Protein AF-0000000084717660 (afdb_homodimer)

Radius of gyration: 33.47 Å; Cα contacts (8 Å, |Δi|>4): 1324; chains: 2; bounding box: 129×133×99 Å

Solvent-accessible surface area (backbone atoms only — not comparable to full-atom values): 26810 Å² total; per-residue (Å²): 136,81,80,73,75,80,74,80,79,77,74,77,76,73,78,73,80,78,71,82,70,76,72,74,74,70,73,76,66,74,72,66,77,72,74,74,77,71,82,45,78,70,68,70,64,18,21,30,61,51,14,40,17,29,93,57,91,54,71,35,52,55,81,71,53,78,60,95,50,47,91,40,43,71,64,47,55,53,23,32,27,36,37,64,47,37,22,10,23,25,31,23,48,36,89,83,46,66,31,29,38,26,26,12,48,71,56,52,70,68,35,79,43,46,32,32,28,47,50,41,64,84,50,96,53,74,62,43,79,39,48,26,38,25,75,41,60,33,75,83,63,51,28,24,34,30,42,57,77,62,83,70,99,51,63,51,36,48,33,12,78,52,75,39,68,42,33,35,35,55,29,14,50,65,43,40,56,30,23,32,20,52,30,34,52,71,50,73,54,94,56,28,37,32,30,31,55,38,47,47,38,44,13,22,36,4,10,39,32,21,20,73,85,47,30,26,30,22,29,29,64,42,18,42,9,32,94,81,22,45,58,40,32,34,18,38,22,36,60,48,45,35,73,70,34,88,75,44,47,78,84,36,46,43,97,92,134,86,74,80,79,82,77,82,82,80,77,80,78,76,77,75,76,75,74,75,74,73,75,74,72,70,74,76,68,72,70,68,79,71,76,74,78,71,82,47,76,71,66,70,62,15,23,27,64,50,13,37,18,30,93,58,90,56,71,34,51,54,79,71,53,76,59,96,50,47,90,40,42,71,63,46,54,54,22,32,27,36,37,63,47,38,22,10,23,27,32,23,48,34,90,82,46,65,32,30,40,26,27,12,52,71,56,51,71,68,34,78,44,48,33,33,27,49,51,40,64,83,51,97,53,74,63,43,79,40,49,26,36,25,76,39,61,33,74,82,62,49,27,26,35,31,41,57,78,63,84,70,102,51,62,52,37,48,32,13,78,52,74,38,69,42,33,35,37,56,30,16,50,67,43,39,58,28,24,33,21,54,29,34,52,69,50,72,54,94,54,28,35,31,29,30,54,38,48,48,36,43,14,21,36,4,12,37,32,21,21,72,85,48,30,27,30,23,29,30,63,37,18,44,11,33,94,80,22,45,57,38,32,34,18,38,21,36,59,49,44,36,75,70,35,90,73,44,46,78,83,37,46,43,97,94

Foldseek 3Di:
DDPPPPDDPPPPPPPPPDDPPPPPPPCPVPPPPPQPPCPDPNPDFPQPAFQPQDDDDDWAFLVPDDDLQVVPSVQFLQQWKQKQLFAIWGFADFPLGTWIKFFQVVDDAFDKIWIWGQQTDPGPDDIDIWIWHWHDHDNVLGMTITGTPDDDPGDGAAAAQDADQKKKWWWQASSHHIIMWMFGWDDDDPQKTKTGRTTHHGRHGTTFIQHSNGHGQFTWHHWDQDNNSDTITMGGGPVRVQVVDPRHHPVRYDHD/DDDDPDDDDPPPPPPPPPPPPPPPPPPPPPPPPPQPPCPDPNPPFPQDAFQPLADDPPWAFLVPDDDLQVVPSVQFLQQWKQKQLFAIWGFADFPLGIWIKFFQVVDDAFDKIWIWGQQTPPGPDDIDIWIWHWHDHDNVQGMTITGTPDDDPGDGAAAAQDADQKKKWWWQASSHHIIMWMFGWDDDDPQKTKTGRTGHHGRHGTTFIQHSNGHGQFTWHHWDHDNNSDTITMGGGPVRVQVVDPRHHPVRYDHD

Organism: Cystobacter fuscus (strain ATCC 25194 / DSM 2262 / NBRC 100088 / M29) (NCBI:txid1242864)

Nearest PDB structures (foldseek):
  5jd8-assembly1_A  TM=7.785E-01  e=3.300E-09  Yersinia pestis CO92
  2qf3-assembly1_C  TM=7.922E-01  e=5.646E-09  Escherichia coli K-12
  3lgv-assembly3_I  TM=7.953E-01  e=3.322E-08  Escherichia coli K-12
  4rt0-assembly1_A  TM=5.024E-01  e=2.037E-01  Pseudomonas aeruginosa PAO1
  4rt1-assembly1_A  TM=4.790E-01  e=4.094E-01  Pseudomonas aeruginosa PAO1

InterPro domains:
  IPR009003 Peptidase S1, PA clan [SSF50494] (63-239)

pLDDT: mean 80.41, std 25.16, range [26.28, 98.94]

Structure (mmCIF, N/CA/C/O backbone):
data_AF-0000000084717660-model_v1
#
loop_
_entity.id
_entity.type
_entity.pdbx_description
1 polymer 'Protease A'
#
loop_
_atom_site.group_PDB
_atom_site.id
_atom_site.type_symbol
_atom_site.label_atom_id
_atom_site.label_alt_id
_atom_site.label_comp_id
_atom_site.label_asym_id
_atom_site.label_entity_id
_atom_site.label_seq_id
_atom_site.pdbx_PDB_ins_code
_atom_site.Cartn_x
_atom_site.Cartn_y
_atom_site.Cartn_z
_atom_site.occupancy
_atom_site.B_iso_or_equiv
_atom_site.auth_seq_id
_atom_site.auth_comp_id
_atom_site.auth_asym_id
_atom_site.auth_atom_id
_atom_site.pdbx_PDB_model_num
ATOM 1 N N . MET A 1 1 ? -38.125 -85.312 73.438 1 26.28 1 MET A N 1
ATOM 2 C CA . MET A 1 1 ? -37.656 -83.938 73.688 1 26.28 1 MET A CA 1
ATOM 3 C C . MET A 1 1 ? -37.25 -83.25 72.375 1 26.28 1 MET A C 1
ATOM 5 O O . MET A 1 1 ? -36.312 -83.688 71.75 1 26.28 1 MET A O 1
ATOM 9 N N . VAL A 1 2 ? -38.25 -82.75 71.75 1 29.88 2 VAL A N 1
ATOM 10 C CA . VAL A 1 2 ? -38.656 -82.5 70.375 1 29.88 2 VAL A CA 1
ATOM 11 C C . VAL A 1 2 ? -37.844 -81.312 69.812 1 29.88 2 VAL A C 1
ATOM 13 O O . VAL A 1 2 ? -37.844 -80.188 70.438 1 29.88 2 VAL A O 1
ATOM 16 N N . PRO A 1 3 ? -36.719 -81.562 69.062 1 29.03 3 PRO A N 1
ATOM 17 C CA . PRO A 1 3 ? -35.625 -80.688 68.625 1 29.03 3 PRO A CA 1
ATOM 18 C C . PRO A 1 3 ? -36.094 -79.5 67.812 1 29.03 3 PRO A C 1
ATOM 20 O O . PRO A 1 3 ? -36.75 -79.688 66.75 1 29.03 3 PRO A O 1
ATOM 23 N N . ARG A 1 4 ? -36.625 -78.438 68.5 1 31.86 4 ARG A N 1
ATOM 24 C CA . ARG A 1 4 ? -37.344 -77.375 67.875 1 31.86 4 ARG A CA 1
ATOM 25 C C . ARG A 1 4 ? -36.531 -76.688 66.75 1 31.86 4 ARG A C 1
ATOM 27 O O . ARG A 1 4 ? -35.375 -76.375 67 1 31.86 4 ARG A O 1
ATOM 34 N N . PRO A 1 5 ? -36.844 -76.938 65.5 1 35.59 5 PRO A N 1
ATOM 35 C CA . PRO A 1 5 ? -36.062 -76.688 64.312 1 35.59 5 PRO A CA 1
ATOM 36 C C . PRO A 1 5 ? -35.781 -75.188 64.125 1 35.59 5 PRO A C 1
ATOM 38 O O . PRO A 1 5 ? -36.594 -74.312 64.5 1 35.59 5 PRO A O 1
ATOM 41 N N . PRO A 1 6 ? -34.531 -74.75 64.375 1 36.78 6 PRO A N 1
ATOM 42 C CA . PRO A 1 6 ? -34.062 -73.375 64.438 1 36.78 6 PRO A CA 1
ATOM 43 C C . PRO A 1 6 ? -34.531 -72.5 63.281 1 36.78 6 PRO A C 1
ATOM 45 O O . PRO A 1 6 ? -34.75 -73 62.188 1 36.78 6 PRO A O 1
ATOM 48 N N . GLY A 1 7 ? -35.5 -71.625 63.531 1 32.06 7 GLY A N 1
ATOM 49 C CA . GLY A 1 7 ? -36.25 -70.75 62.625 1 32.06 7 GLY A CA 1
ATOM 50 C C . GLY A 1 7 ? -35.344 -69.938 61.719 1 32.06 7 GLY A C 1
ATOM 51 O O . GLY A 1 7 ? -34.156 -69.812 61.969 1 32.06 7 GLY A O 1
ATOM 52 N N . PRO A 1 8 ? -35.688 -69.938 60.438 1 33.84 8 PRO A N 1
ATOM 53 C CA . PRO A 1 8 ? -35 -69.5 59.219 1 33.84 8 PRO A CA 1
ATOM 54 C C . PRO A 1 8 ? -34.656 -68 59.25 1 33.84 8 PRO A C 1
ATOM 56 O O . PRO A 1 8 ? -35.438 -67.188 59.719 1 33.84 8 PRO A O 1
ATOM 59 N N . PHE A 1 9 ? -33.438 -67.625 59.75 1 31.17 9 PHE A N 1
ATOM 60 C CA . PHE A 1 9 ? -32.938 -66.25 59.938 1 31.17 9 PHE A CA 1
ATOM 61 C C . PHE A 1 9 ? -33.094 -65.438 58.656 1 31.17 9 PHE A C 1
ATOM 63 O O . PHE A 1 9 ? -32.656 -65.812 57.594 1 31.17 9 PHE A O 1
ATOM 70 N N . ILE A 1 10 ? -34.25 -64.812 58.5 1 32.22 10 ILE A N 1
ATOM 71 C CA . ILE A 1 10 ? -34.688 -63.938 57.375 1 32.22 10 ILE A CA 1
ATOM 72 C C . ILE A 1 10 ? -33.656 -62.812 57.188 1 32.22 10 ILE A C 1
ATOM 74 O O . ILE A 1 10 ? -33.469 -61.969 58.062 1 32.22 10 ILE A O 1
ATOM 78 N N . THR A 1 11 ? -32.469 -63.125 56.656 1 30.44 11 THR A N 1
ATOM 79 C CA . THR A 1 11 ? -31.453 -62.094 56.531 1 30.44 11 THR A CA 1
ATOM 80 C C . THR A 1 11 ? -31.969 -60.906 55.719 1 30.44 11 THR A C 1
ATOM 82 O O . THR A 1 11 ? -32.438 -61.094 54.562 1 30.44 11 THR A O 1
ATOM 85 N N . PRO A 1 12 ? -32.5 -59.875 56.344 1 31.66 12 PRO A N 1
ATOM 86 C CA . PRO A 1 12 ? -33.062 -58.719 55.656 1 31.66 12 PRO A CA 1
ATOM 87 C C . PRO A 1 12 ? -32.125 -58.094 54.625 1 31.66 12 PRO A C 1
ATOM 89 O O . PRO A 1 12 ? -30.969 -57.812 54.969 1 31.66 12 PRO A O 1
ATOM 92 N N . TRP A 1 13 ? -32.125 -58.531 53.375 1 32.09 13 TRP A N 1
ATOM 93 C CA . TRP A 1 13 ? -31.312 -58.062 52.25 1 32.09 13 TRP A CA 1
ATOM 94 C C . TRP A 1 13 ? -31.469 -56.531 52.094 1 32.09 13 TRP A C 1
ATOM 96 O O . TRP A 1 13 ? -32.562 -56.031 51.844 1 32.09 13 TRP A O 1
ATOM 106 N N . GLY A 1 14 ? -30.938 -55.75 53 1 29.7 14 GLY A N 1
ATOM 107 C CA . GLY A 1 14 ? -30.969 -54.312 52.875 1 29.7 14 GLY A CA 1
ATOM 108 C C . GLY A 1 14 ? -30.656 -53.812 51.469 1 29.7 14 GLY A C 1
ATOM 109 O O . GLY A 1 14 ? -29.797 -54.406 50.812 1 29.7 14 GLY A O 1
ATOM 110 N N . LEU A 1 15 ? -31.641 -53.312 50.75 1 31.31 15 LEU A N 1
ATOM 111 C CA . LEU A 1 15 ? -31.719 -52.719 49.438 1 31.31 15 LEU A CA 1
ATOM 112 C C . LEU A 1 15 ? -30.656 -51.625 49.281 1 31.31 15 LEU A C 1
ATOM 114 O O . LEU A 1 15 ? -30.719 -50.594 49.969 1 31.31 15 LEU A O 1
ATOM 118 N N . PHE A 1 16 ? -29.375 -52.031 49.219 1 31.38 16 PHE A N 1
ATOM 119 C CA . PHE A 1 16 ? -28.391 -50.969 48.969 1 31.38 16 PHE A CA 1
ATOM 120 C C . PHE A 1 16 ? -28.766 -50.156 47.75 1 31.38 16 PHE A C 1
ATOM 122 O O . PHE A 1 16 ? -28.984 -50.719 46.656 1 31.38 16 PHE A O 1
ATOM 129 N N . LEU A 1 17 ? -29.531 -49.062 47.969 1 33.16 17 LEU A N 1
ATOM 130 C CA . LEU A 1 17 ? -29.766 -48.031 46.969 1 33.16 17 LEU A CA 1
ATOM 131 C C . LEU A 1 17 ? -28.484 -47.688 46.219 1 33.16 17 LEU A C 1
ATOM 133 O O . LEU A 1 17 ? -27.484 -47.281 46.844 1 33.16 17 LEU A O 1
ATOM 137 N N . VAL A 1 18 ? -28.141 -48.5 45.219 1 30.75 18 VAL A N 1
ATOM 138 C CA . VAL A 1 18 ? -27.047 -48.25 44.281 1 30.75 18 VAL A CA 1
ATOM 139 C C . VAL A 1 18 ? -27.016 -46.781 43.906 1 30.75 18 VAL A C 1
ATOM 141 O O . VAL A 1 18 ? -28.047 -46.094 43.938 1 30.75 18 VAL A O 1
ATOM 144 N N . GLY A 1 19 ? -25.875 -46.344 43.344 1 33.88 19 GLY A N 1
ATOM 145 C CA . GLY A 1 19 ? -24.797 -45.438 43 1 33.88 19 GLY A CA 1
ATOM 146 C C . GLY A 1 19 ? -25.141 -44.469 41.875 1 33.88 19 GLY A C 1
ATOM 147 O O . GLY A 1 19 ? -24.312 -43.656 41.469 1 33.88 19 GLY A O 1
ATOM 148 N N . THR A 1 20 ? -26.281 -44.5 41.156 1 35.62 20 THR A N 1
ATOM 149 C CA . THR A 1 20 ? -25.938 -44 39.844 1 35.62 20 THR A CA 1
ATOM 150 C C . THR A 1 20 ? -25.641 -42.5 39.906 1 35.62 20 THR A C 1
ATOM 152 O O . THR A 1 20 ? -26.516 -41.688 40.188 1 35.62 20 THR A O 1
ATOM 155 N N . VAL A 1 21 ? -24.484 -42.125 40.469 1 36.62 21 VAL A N 1
ATOM 156 C CA . VAL A 1 21 ? -24.141 -40.75 40.219 1 36.62 21 VAL A CA 1
ATOM 157 C C . VAL A 1 21 ? -24.219 -40.438 38.75 1 36.62 21 VAL A C 1
ATOM 159 O O . VAL A 1 21 ? -23.5 -41.031 37.938 1 36.62 21 VAL A O 1
ATOM 162 N N . VAL A 1 22 ? -25.391 -40 38.219 1 35.81 22 VAL A N 1
ATOM 163 C CA . VAL A 1 22 ? -25.453 -39.406 36.906 1 35.81 22 VAL A CA 1
ATOM 164 C C . VAL A 1 22 ? -24.484 -38.219 36.844 1 35.81 22 VAL A C 1
ATOM 166 O O . VAL A 1 22 ? -24.688 -37.219 37.5 1 35.81 22 VAL A O 1
ATOM 169 N N . LEU A 1 23 ? -23.141 -38.531 36.812 1 33.09 23 LEU A N 1
ATOM 170 C CA . LEU A 1 23 ? -22.266 -37.438 36.406 1 33.09 23 LEU A CA 1
ATOM 171 C C . LEU A 1 23 ? -22.812 -36.719 35.188 1 33.09 23 LEU A C 1
ATOM 173 O O . LEU A 1 23 ? -22.953 -37.312 34.125 1 33.09 23 LEU A O 1
ATOM 177 N N . GLY A 1 24 ? -23.688 -35.75 35.406 1 32.88 24 GLY A N 1
ATOM 178 C CA . GLY A 1 24 ? -24 -34.781 34.375 1 32.88 24 GLY A CA 1
ATOM 179 C C . GLY A 1 24 ? -22.766 -34.25 33.656 1 32.88 24 GLY A C 1
ATOM 180 O O . GLY A 1 24 ? -21.984 -33.5 34.219 1 32.88 24 GLY A O 1
ATOM 181 N N . LEU A 1 25 ? -22.109 -35.156 32.938 1 32.03 25 LEU A N 1
ATOM 182 C CA . LEU A 1 25 ? -21.156 -34.594 31.969 1 32.03 25 LEU A CA 1
ATOM 183 C C . LEU A 1 25 ? -21.781 -33.406 31.234 1 32.03 25 LEU A C 1
ATOM 185 O O . LEU A 1 25 ? -22.656 -33.594 30.375 1 32.03 25 LEU A O 1
ATOM 189 N N . ALA A 1 26 ? -21.969 -32.281 31.922 1 30.97 26 ALA A N 1
ATOM 190 C CA . ALA A 1 26 ? -22.156 -31.047 31.125 1 30.97 26 ALA A CA 1
ATOM 191 C C . ALA A 1 26 ? -21.109 -30.938 30.031 1 30.97 26 ALA A C 1
ATOM 193 O O . ALA A 1 26 ? -19.906 -30.891 30.312 1 30.97 26 ALA A O 1
ATOM 194 N N . ALA A 1 27 ? -21.375 -31.562 28.906 1 32.41 27 ALA A N 1
ATOM 195 C CA . ALA A 1 27 ? -20.656 -31.219 27.672 1 32.41 27 ALA A CA 1
ATOM 196 C C . ALA A 1 27 ? -20.406 -29.719 27.594 1 32.41 27 ALA A C 1
ATOM 198 O O . ALA A 1 27 ? -21.328 -28.938 27.391 1 32.41 27 ALA A O 1
ATOM 199 N N . CYS A 1 28 ? -19.641 -29.141 28.469 1 34.78 28 CYS A N 1
ATOM 200 C CA . CYS A 1 28 ? -19.172 -27.828 28.047 1 34.78 28 CYS A CA 1
ATOM 201 C C . CYS A 1 28 ? -18.766 -27.828 26.578 1 34.78 28 CYS A C 1
ATOM 203 O O . CYS A 1 28 ? -17.688 -28.312 26.234 1 34.78 28 CYS A O 1
ATOM 205 N N . GLY A 1 29 ? -19.719 -28.203 25.734 1 32.38 29 GLY A N 1
ATOM 206 C CA . GLY A 1 29 ? -19.484 -27.953 24.312 1 32.38 29 GLY A CA 1
ATOM 207 C C . GLY A 1 29 ? -18.766 -26.641 24.047 1 32.38 29 GLY A C 1
ATOM 208 O O . GLY A 1 29 ? -19.281 -25.578 24.344 1 32.38 29 GLY A O 1
ATOM 209 N N . THR A 1 30 ? -17.531 -26.562 24.359 1 33.62 30 THR A N 1
ATOM 210 C CA . THR A 1 30 ? -16.828 -25.406 23.797 1 33.62 30 THR A CA 1
ATOM 211 C C . THR A 1 30 ? -17.266 -25.141 22.359 1 33.62 30 THR A C 1
ATOM 213 O O . THR A 1 30 ? -17.109 -26 21.484 1 33.62 30 THR A O 1
ATOM 216 N N . ALA A 1 31 ? -18.375 -24.438 22.203 1 35.88 31 ALA A N 1
ATOM 217 C CA . ALA A 1 31 ? -18.797 -23.938 20.906 1 35.88 31 ALA A CA 1
ATOM 218 C C . ALA A 1 31 ? -17.609 -23.531 20.047 1 35.88 31 ALA A C 1
ATOM 220 O O . ALA A 1 31 ? -16.812 -22.672 20.469 1 35.88 31 ALA A O 1
ATOM 221 N N . VAL A 1 32 ? -17.062 -24.312 19.266 1 34.38 32 VAL A N 1
ATOM 222 C CA . VAL A 1 32 ? -16.141 -23.891 18.219 1 34.38 32 VAL A CA 1
ATOM 223 C C . VAL A 1 32 ? -16.641 -22.609 17.562 1 34.38 32 VAL A C 1
ATOM 225 O O . VAL A 1 32 ? -17.812 -22.5 17.203 1 34.38 32 VAL A O 1
ATOM 228 N N . PRO A 1 33 ? -16.094 -21.531 17.906 1 33.81 33 PRO A N 1
ATOM 229 C CA . PRO A 1 33 ? -16.625 -20.312 17.266 1 33.81 33 PRO A CA 1
ATOM 230 C C . PRO A 1 33 ? -16.984 -20.531 15.797 1 33.81 33 PRO A C 1
ATOM 232 O O . PRO A 1 33 ? -16.234 -21.188 15.07 1 33.81 33 PRO A O 1
ATOM 235 N N . ALA A 1 34 ? -18.203 -20.688 15.438 1 33.47 34 ALA A N 1
ATOM 236 C CA . ALA A 1 34 ? -18.719 -20.766 14.078 1 33.47 34 ALA A CA 1
ATOM 237 C C . ALA A 1 34 ? -17.953 -19.859 13.125 1 33.47 34 ALA A C 1
ATOM 239 O O . ALA A 1 34 ? -17.5 -18.781 13.516 1 33.47 34 ALA A O 1
ATOM 240 N N . ALA A 1 35 ? -17.375 -20.438 12.055 1 36.41 35 ALA A N 1
ATOM 241 C CA . ALA A 1 35 ? -16.719 -19.703 10.969 1 36.41 35 ALA A CA 1
ATOM 242 C C . ALA A 1 35 ? -17.531 -18.484 10.547 1 36.41 35 ALA A C 1
ATOM 244 O O . ALA A 1 35 ? -18.75 -18.562 10.438 1 36.41 35 ALA A O 1
ATOM 245 N N . PRO A 1 36 ? -17.094 -17.312 10.734 1 37.31 36 PRO A N 1
ATOM 246 C CA . PRO A 1 36 ? -17.922 -16.172 10.344 1 37.31 36 PRO A CA 1
ATOM 247 C C . PRO A 1 36 ? -18.547 -16.344 8.961 1 37.31 36 PRO A C 1
ATOM 249 O O . PRO A 1 36 ? -17.984 -17.016 8.102 1 37.31 36 PRO A O 1
ATOM 252 N N . LEU A 1 37 ? -19.75 -16.391 8.844 1 37.12 37 LEU A N 1
ATOM 253 C CA . LEU A 1 37 ? -20.516 -16.375 7.602 1 37.12 37 LEU A CA 1
ATOM 254 C C . LEU A 1 37 ? -19.922 -15.367 6.617 1 37.12 37 LEU A C 1
ATOM 256 O O . LEU A 1 37 ? -20.047 -14.156 6.812 1 37.12 37 LEU A O 1
ATOM 260 N N . VAL A 1 38 ? -18.797 -15.672 6.059 1 38.72 38 VAL A N 1
ATOM 261 C CA . VAL A 1 38 ? -18.016 -14.859 5.129 1 38.72 38 VAL A CA 1
ATOM 262 C C . VAL A 1 38 ? -18.906 -14.438 3.955 1 38.72 38 VAL A C 1
ATOM 264 O O . VAL A 1 38 ? -18.734 -13.344 3.4 1 38.72 38 VAL A O 1
ATOM 267 N N . CYS A 1 39 ? -19.844 -15.414 3.398 1 37.25 39 CYS A N 1
ATOM 268 C CA . CYS A 1 39 ? -20.531 -15.125 2.141 1 37.25 39 CYS A CA 1
ATOM 269 C C . CYS A 1 39 ? -21.656 -14.117 2.348 1 37.25 39 CYS A C 1
ATOM 271 O O . CYS A 1 39 ? -22.672 -14.164 1.65 1 37.25 39 CYS A O 1
ATOM 273 N N . GLU A 1 40 ? -21.891 -13.633 3.533 1 38.12 40 GLU A N 1
ATOM 274 C CA . GLU A 1 40 ? -22.922 -12.594 3.494 1 38.12 40 GLU A CA 1
ATOM 275 C C . GLU A 1 40 ? -22.547 -11.477 2.527 1 38.12 40 GLU A C 1
ATOM 277 O O . GLU A 1 40 ? -21.375 -11.359 2.133 1 38.12 40 GLU A O 1
ATOM 282 N N . GLU A 1 41 ? -23.453 -10.656 2.105 1 36.62 41 GLU A N 1
ATOM 283 C CA . GLU A 1 41 ? -23.188 -9.586 1.152 1 36.62 41 GLU A CA 1
ATOM 284 C C . GLU A 1 41 ? -21.797 -9.016 1.346 1 36.62 41 GLU A C 1
ATOM 286 O O . GLU A 1 41 ? -21.406 -8.672 2.465 1 36.62 41 GLU A O 1
ATOM 291 N N . PRO A 1 42 ? -21 -9.516 0.46 1 32.62 42 PRO A N 1
ATOM 292 C CA . PRO A 1 42 ? -19.594 -9.125 0.594 1 32.62 42 PRO A CA 1
ATOM 293 C C . PRO A 1 42 ? -19.422 -7.762 1.258 1 32.62 42 PRO A C 1
ATOM 295 O O . PRO A 1 42 ? -20.047 -6.785 0.837 1 32.62 42 PRO A O 1
ATOM 298 N N . LYS A 1 43 ? -19.359 -7.812 2.492 1 37.56 43 LYS A N 1
ATOM 299 C CA . LYS A 1 43 ? -18.938 -6.531 3.041 1 37.56 43 LYS A CA 1
ATOM 300 C C . LYS A 1 43 ? -17.719 -5.988 2.289 1 37.56 43 LYS A C 1
ATOM 302 O O . LYS A 1 43 ? -16.875 -6.758 1.841 1 37.56 43 LYS A O 1
ATOM 307 N N . LYS A 1 44 ? -17.938 -4.879 1.676 1 32.91 44 LYS A N 1
ATOM 308 C CA . LYS A 1 44 ? -16.953 -4.203 0.842 1 32.91 44 LYS A CA 1
ATOM 309 C C . LYS A 1 44 ? -15.539 -4.379 1.407 1 32.91 44 LYS A C 1
ATOM 311 O O . LYS A 1 44 ? -15.336 -4.289 2.621 1 32.91 44 LYS A O 1
ATOM 316 N N . PRO A 1 45 ? -14.57 -4.918 0.648 1 30.36 45 PRO A N 1
ATOM 317 C CA . PRO A 1 45 ? -13.188 -5.168 1.057 1 30.36 45 PRO A CA 1
ATOM 318 C C . PRO A 1 45 ? -12.602 -4.035 1.896 1 30.36 45 PRO A C 1
ATOM 320 O O . PRO A 1 45 ? -12.758 -2.861 1.547 1 30.36 45 PRO A O 1
ATOM 323 N N . GLU A 1 46 ? -12.742 -4.051 3.262 1 31.78 46 GLU A N 1
ATOM 324 C CA . GLU A 1 46 ? -12.102 -3.088 4.152 1 31.78 46 GLU A CA 1
ATOM 325 C C . GLU A 1 46 ? -10.586 -3.305 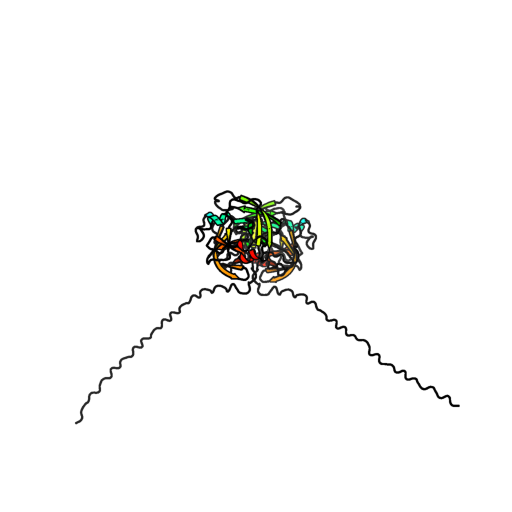4.207 1 31.78 46 GLU A C 1
ATOM 327 O O . GLU A 1 46 ? -10.125 -4.422 4.441 1 31.78 46 GLU A O 1
ATOM 332 N N . VAL A 1 47 ? -9.883 -2.76 3.318 1 30.22 47 VAL A N 1
ATOM 333 C CA . VAL A 1 47 ? -8.438 -2.916 3.416 1 30.22 47 VAL A CA 1
ATOM 334 C C . VAL A 1 47 ? -7.965 -2.488 4.805 1 30.22 47 VAL A C 1
ATOM 336 O O . VAL A 1 47 ? -8.039 -1.308 5.152 1 30.22 47 VAL A O 1
ATOM 339 N N . SER A 1 48 ? -8.281 -3.17 5.793 1 35.81 48 SER A N 1
ATOM 340 C CA . SER A 1 48 ? -7.59 -2.889 7.043 1 35.81 48 SER A CA 1
ATOM 341 C C . SER A 1 48 ? -6.082 -3.041 6.883 1 35.81 48 SER A C 1
ATOM 343 O O . SER A 1 48 ? -5.613 -3.846 6.074 1 35.81 48 SER A O 1
ATOM 345 N N . SER A 1 49 ? -5.301 -1.978 7.125 1 35.97 49 SER A N 1
ATOM 346 C CA . SER A 1 49 ? -3.855 -1.854 6.977 1 35.97 49 SER A CA 1
ATOM 347 C C . SER A 1 49 ? -3.158 -3.189 7.211 1 35.97 49 SER A C 1
ATOM 349 O O . SER A 1 49 ? -2.213 -3.537 6.5 1 35.97 49 SER A O 1
ATOM 351 N N . LEU A 1 50 ? -2.902 -3.463 8.617 1 41.31 50 LEU A N 1
ATOM 352 C CA . LEU A 1 50 ? -2.02 -4.531 9.07 1 41.31 50 LEU A CA 1
ATOM 353 C C . LEU A 1 50 ? -2.742 -5.875 9.062 1 41.31 50 LEU A C 1
ATOM 355 O O . LEU A 1 50 ? -3.783 -6.031 9.703 1 41.31 50 LEU A O 1
ATOM 359 N N . TRP A 1 51 ? -2.855 -6.414 7.836 1 48.56 51 TRP A N 1
ATOM 360 C CA . TRP A 1 51 ? -3.633 -7.648 7.918 1 48.56 51 TRP A CA 1
ATOM 361 C C . TRP A 1 51 ? -2.809 -8.766 8.547 1 48.56 51 TRP A C 1
ATOM 363 O O . TRP A 1 51 ? -2.141 -9.523 7.84 1 48.56 51 TRP A O 1
ATOM 373 N N . GLN A 1 52 ? -2.043 -8.375 9.57 1 46.38 52 GLN A N 1
ATOM 374 C CA . GLN A 1 52 ? -1.69 -9.586 10.305 1 46.38 52 GLN A CA 1
ATOM 375 C C . GLN A 1 52 ? -2.934 -10.398 10.656 1 46.38 52 GLN A C 1
ATOM 377 O O . GLN A 1 52 ? -3.732 -9.984 11.492 1 46.38 52 GLN A O 1
ATOM 382 N N . CYS A 1 53 ? -3.332 -11.141 9.703 1 51.94 53 CYS A N 1
ATOM 383 C CA . CYS A 1 53 ? -4.473 -12.016 9.945 1 51.94 53 CYS A CA 1
ATOM 384 C C . CYS A 1 53 ? -4.07 -13.219 10.805 1 51.94 53 CYS A C 1
ATOM 386 O O . CYS A 1 53 ? -3.645 -14.242 10.273 1 51.94 53 CYS A O 1
ATOM 388 N N . GLY A 1 54 ? -3.848 -13.039 12.125 1 47.34 54 GLY A N 1
ATOM 389 C CA . GLY A 1 54 ? -3.598 -14.086 13.102 1 47.34 54 GLY A CA 1
ATOM 390 C C . GLY A 1 54 ? -2.676 -13.648 14.227 1 47.34 54 GLY A C 1
ATOM 391 O O . GLY A 1 54 ? -2.234 -12.5 14.258 1 47.34 54 GLY A O 1
ATOM 392 N N . PRO A 1 55 ? -2.502 -14.469 15.203 1 44.62 55 PRO A N 1
ATOM 393 C CA . PRO A 1 55 ? -1.84 -14.125 16.469 1 44.62 55 PRO A CA 1
ATOM 394 C C . PRO A 1 55 ? -0.353 -13.82 16.281 1 44.62 55 PRO A C 1
ATOM 396 O O . PRO A 1 55 ? 0.247 -13.141 17.125 1 44.62 55 PRO A O 1
ATOM 399 N N . THR A 1 56 ? 0.27 -14.422 15.25 1 52.91 56 THR A N 1
ATOM 400 C CA . THR A 1 56 ? 1.71 -14.281 15.062 1 52.91 56 THR A CA 1
ATOM 401 C C . THR A 1 56 ? 2.029 -13.859 13.633 1 52.91 56 THR A C 1
ATOM 403 O O . THR A 1 56 ? 1.229 -14.086 12.719 1 52.91 56 THR A O 1
ATOM 406 N N . LEU A 1 57 ? 3.012 -12.93 13.562 1 60.59 57 LEU A N 1
ATOM 407 C CA . LEU A 1 57 ? 3.561 -12.695 12.234 1 60.59 57 LEU A CA 1
ATOM 408 C C . LEU A 1 57 ? 4.195 -13.961 11.672 1 60.59 57 LEU A C 1
ATOM 410 O O . LEU A 1 57 ? 5.227 -14.414 12.18 1 60.59 57 LEU A O 1
ATOM 414 N N . ASP A 1 58 ? 3.508 -14.523 10.75 1 76.38 58 ASP A N 1
ATOM 415 C CA . ASP A 1 58 ? 3.912 -15.836 10.258 1 76.38 58 ASP A CA 1
ATOM 416 C C . ASP A 1 58 ? 4.555 -15.727 8.875 1 76.38 58 ASP A C 1
ATOM 418 O O . ASP A 1 58 ? 4.082 -16.344 7.914 1 76.38 58 ASP A O 1
ATOM 422 N N . PHE A 1 59 ? 5.512 -14.906 8.734 1 90.19 59 PHE A N 1
ATOM 423 C CA . PHE A 1 59 ? 6.305 -14.867 7.508 1 90.19 59 PHE A CA 1
ATOM 424 C C . PHE A 1 59 ? 7.555 -15.727 7.645 1 90.19 59 PHE A C 1
ATOM 426 O O . PHE A 1 59 ? 8.281 -15.625 8.633 1 90.19 59 PHE A O 1
ATOM 433 N N . THR A 1 60 ? 7.742 -16.625 6.703 1 94.44 60 THR A N 1
ATOM 434 C CA . THR A 1 60 ? 8.961 -17.406 6.629 1 94.44 60 THR A CA 1
ATOM 435 C C . THR A 1 60 ? 9.781 -17.031 5.398 1 94.44 60 THR A C 1
ATOM 437 O O . THR A 1 60 ? 9.258 -17 4.285 1 94.44 60 THR A O 1
ATOM 440 N N . PRO A 1 61 ? 11.094 -16.688 5.66 1 95.56 61 PRO A N 1
ATOM 441 C CA . PRO A 1 61 ? 11.914 -16.484 4.465 1 95.56 61 PRO A CA 1
ATOM 442 C C . PRO A 1 61 ? 11.812 -17.641 3.469 1 95.56 61 PRO A C 1
ATOM 444 O O . PRO A 1 61 ? 11.836 -18.797 3.865 1 95.56 61 PRO A O 1
ATOM 447 N N . ILE A 1 62 ? 11.719 -17.281 2.232 1 96.5 62 ILE A N 1
ATOM 448 C CA . ILE A 1 62 ? 11.312 -18.266 1.232 1 96.5 62 ILE A CA 1
ATOM 449 C C . ILE A 1 62 ? 12.336 -19.406 1.179 1 96.5 62 ILE A C 1
ATOM 451 O O . ILE A 1 62 ? 11.969 -20.562 1.024 1 96.5 62 ILE A O 1
ATOM 455 N N . ASN A 1 63 ? 13.641 -19.156 1.379 1 94.31 63 ASN A N 1
ATOM 456 C CA . ASN A 1 63 ? 14.688 -20.172 1.247 1 94.31 63 ASN A CA 1
ATOM 457 C C . ASN A 1 63 ? 14.82 -21 2.516 1 94.31 63 ASN A C 1
ATOM 459 O O . ASN A 1 63 ? 15.516 -22.016 2.523 1 94.31 63 ASN A O 1
ATOM 463 N N . SER A 1 64 ? 14.07 -20.688 3.541 1 93.81 64 SER A N 1
ATOM 464 C CA . SER A 1 64 ? 14.094 -21.438 4.789 1 93.81 64 SER A CA 1
ATOM 465 C C . SER A 1 64 ? 12.781 -22.188 5.012 1 93.81 64 SER A C 1
ATOM 467 O O . SER A 1 64 ? 12.602 -22.844 6.035 1 93.81 64 SER A O 1
ATOM 469 N N . TYR A 1 65 ? 11.945 -22.078 4.113 1 94.62 65 TYR A N 1
ATOM 470 C CA . TYR A 1 65 ? 10.602 -22.609 4.289 1 94.62 65 TYR A CA 1
ATOM 471 C C . TYR A 1 65 ? 10.609 -24.141 4.172 1 94.62 65 TYR A C 1
ATOM 473 O O . TYR A 1 65 ? 11.195 -24.688 3.234 1 94.62 65 TYR A O 1
ATOM 481 N N . GLN A 1 66 ? 9.938 -24.828 5.164 1 92.94 66 GLN A N 1
ATOM 482 C CA . GLN A 1 66 ? 9.836 -26.281 5.18 1 92.94 66 GLN A CA 1
ATOM 483 C C . GLN A 1 66 ? 8.406 -26.734 5.477 1 92.94 66 GLN A C 1
ATOM 485 O O . GLN A 1 66 ? 8.188 -27.797 6.043 1 92.94 66 GLN A O 1
ATOM 490 N N . GLY A 1 67 ? 7.484 -25.922 5.145 1 92.94 67 GLY A N 1
ATOM 491 C CA . GLY A 1 67 ? 6.098 -26.234 5.461 1 92.94 67 GLY A CA 1
ATOM 492 C C . GLY A 1 67 ? 5.422 -27.094 4.402 1 92.94 67 GLY A C 1
ATOM 493 O O . GLY A 1 67 ? 6.09 -27.812 3.658 1 92.94 67 GLY A O 1
ATOM 494 N N . GLU A 1 68 ? 4.105 -27.078 4.355 1 93.06 68 GLU A N 1
ATOM 495 C CA . GLU A 1 68 ? 3.252 -27.953 3.566 1 93.06 68 GLU A CA 1
ATOM 496 C C . GLU A 1 68 ? 3.479 -27.75 2.072 1 93.06 68 GLU A C 1
ATOM 498 O O . GLU A 1 68 ? 3.27 -28.672 1.276 1 93.06 68 GLU A O 1
ATOM 503 N N . PHE A 1 69 ? 3.938 -26.594 1.71 1 96.19 69 PHE A N 1
ATOM 504 C CA . PHE A 1 69 ? 4.066 -26.266 0.296 1 96.19 69 PHE A CA 1
ATOM 505 C C . PHE A 1 69 ? 5.508 -26.422 -0.167 1 96.19 69 PHE A C 1
ATOM 507 O O . PHE A 1 69 ? 5.863 -25.984 -1.268 1 96.19 69 PHE A O 1
ATOM 514 N N . ALA A 1 70 ? 6.379 -26.969 0.564 1 95.5 70 ALA A N 1
ATOM 515 C CA . ALA A 1 70 ? 7.812 -27.016 0.287 1 95.5 70 ALA A CA 1
ATOM 516 C C . ALA A 1 70 ? 8.094 -27.719 -1.033 1 95.5 70 ALA A C 1
ATOM 518 O O . ALA A 1 70 ? 9.039 -27.375 -1.745 1 95.5 70 ALA A O 1
ATOM 519 N N . ASP A 1 71 ? 7.293 -28.656 -1.391 1 94 71 ASP A N 1
ATOM 520 C CA . ASP A 1 71 ? 7.523 -29.453 -2.586 1 94 71 ASP A CA 1
ATOM 521 C C . ASP A 1 71 ? 7.219 -28.656 -3.852 1 94 71 ASP A C 1
ATOM 523 O O . ASP A 1 71 ? 7.715 -28.984 -4.934 1 94 71 ASP A O 1
ATOM 527 N N . VAL A 1 72 ? 6.41 -27.547 -3.727 1 92.81 72 VAL A N 1
ATOM 528 C CA . VAL A 1 72 ? 6.016 -26.844 -4.938 1 92.81 72 VAL A CA 1
ATOM 529 C C . VAL A 1 72 ? 6.633 -25.438 -4.938 1 92.81 72 VAL A C 1
ATOM 531 O O . VAL A 1 72 ? 6.707 -24.781 -5.98 1 92.81 72 VAL A O 1
ATOM 534 N N . VAL A 1 73 ? 7.102 -24.953 -3.867 1 91.38 73 VAL A N 1
ATOM 535 C CA . VAL A 1 73 ? 7.438 -23.547 -3.666 1 91.38 73 VAL A CA 1
ATOM 536 C C . VAL A 1 73 ? 8.695 -23.203 -4.453 1 91.38 73 VAL A C 1
ATOM 538 O O . VAL A 1 73 ? 8.836 -22.078 -4.957 1 91.38 73 VAL A O 1
ATOM 541 N N . GLN A 1 74 ? 9.664 -24.109 -4.637 1 84.69 74 GLN A N 1
ATOM 542 C CA . GLN A 1 74 ? 10.93 -23.766 -5.285 1 84.69 74 GLN A CA 1
ATOM 543 C C . GLN A 1 74 ? 10.703 -23.297 -6.719 1 84.69 74 GLN A C 1
ATOM 545 O O . GLN A 1 74 ? 11.234 -22.266 -7.125 1 84.69 74 GLN A O 1
ATOM 550 N N . ASP A 1 75 ? 9.883 -24 -7.453 1 86.94 75 ASP A N 1
ATOM 551 C CA . ASP A 1 75 ? 9.625 -23.625 -8.844 1 86.94 75 ASP A CA 1
ATOM 552 C C . ASP A 1 75 ? 8.711 -22.406 -8.922 1 86.94 75 ASP A C 1
ATOM 554 O O . ASP A 1 75 ? 8.812 -21.609 -9.852 1 86.94 75 ASP A O 1
ATOM 558 N N . ARG A 1 76 ? 7.906 -22.219 -7.918 1 96.19 76 ARG A N 1
ATOM 559 C CA . ARG A 1 76 ? 6.918 -21.141 -7.969 1 96.19 76 ARG A CA 1
ATOM 560 C C . ARG A 1 76 ? 7.516 -19.828 -7.5 1 96.19 76 ARG A C 1
ATOM 562 O O . ARG A 1 76 ? 7.203 -18.766 -8.047 1 96.19 76 ARG A O 1
ATOM 569 N N . GLU A 1 77 ? 8.414 -19.906 -6.523 1 97.12 77 GLU A N 1
ATOM 570 C CA . GLU A 1 77 ? 8.953 -18.688 -5.949 1 97.12 77 GLU A CA 1
ATOM 571 C C . GLU A 1 77 ? 9.805 -17.922 -6.965 1 97.12 77 GLU A C 1
ATOM 573 O O . GLU A 1 77 ? 9.859 -16.688 -6.945 1 97.12 77 GLU A O 1
ATOM 578 N N . ASP A 1 78 ? 10.422 -18.594 -7.965 1 96.69 78 ASP A N 1
ATOM 579 C CA . ASP A 1 78 ? 11.227 -17.938 -8.992 1 96.69 78 ASP A CA 1
ATOM 580 C C . ASP A 1 78 ? 10.383 -17 -9.844 1 96.69 78 ASP A C 1
ATOM 582 O O . ASP A 1 78 ? 10.898 -16.031 -10.406 1 96.69 78 ASP A O 1
ATOM 586 N N . ALA A 1 79 ? 9.125 -17.297 -9.93 1 98.19 79 ALA A N 1
ATOM 587 C CA . ALA A 1 79 ? 8.219 -16.531 -10.789 1 98.19 79 ALA A CA 1
ATOM 588 C C . ALA A 1 79 ? 7.648 -15.32 -10.047 1 98.19 79 ALA A C 1
ATOM 590 O O . ALA A 1 79 ? 6.938 -14.508 -10.641 1 98.19 79 ALA A O 1
ATOM 591 N N . VAL A 1 80 ? 7.93 -15.188 -8.75 1 98.75 80 VAL A N 1
ATOM 592 C CA . VAL A 1 80 ? 7.391 -14.102 -7.938 1 98.75 80 VAL A CA 1
ATOM 593 C C . VAL A 1 80 ? 8.32 -12.891 -8.008 1 98.75 80 VAL A C 1
ATOM 595 O O . VAL A 1 80 ? 9.539 -13.031 -7.883 1 98.75 80 VAL A O 1
ATOM 598 N N . VAL A 1 81 ? 7.727 -11.711 -8.219 1 98.81 81 VAL A N 1
ATOM 599 C CA . VAL A 1 81 ? 8.531 -10.516 -8.469 1 98.81 81 VAL A CA 1
ATOM 600 C C . VAL A 1 81 ? 8.102 -9.398 -7.527 1 98.81 81 VAL A C 1
ATOM 602 O O . VAL A 1 81 ? 6.93 -9.312 -7.145 1 98.81 81 VAL A O 1
ATOM 605 N N . LEU A 1 82 ? 9.039 -8.562 -7.105 1 98.44 82 LEU A N 1
ATOM 606 C CA . LEU A 1 82 ? 8.789 -7.27 -6.484 1 98.44 82 LEU A CA 1
ATOM 607 C C . LEU A 1 82 ? 8.594 -6.188 -7.543 1 98.44 82 LEU A C 1
ATOM 609 O O . LEU A 1 82 ? 9.43 -6.02 -8.43 1 98.44 82 LEU A O 1
ATOM 613 N N . ILE A 1 83 ? 7.473 -5.527 -7.473 1 98.06 83 ILE A N 1
ATOM 614 C CA . ILE A 1 83 ? 7.141 -4.527 -8.484 1 98.06 83 ILE A CA 1
ATOM 615 C C . ILE A 1 83 ? 7.336 -3.129 -7.902 1 98.06 83 ILE A C 1
ATOM 617 O O . ILE A 1 83 ? 6.66 -2.744 -6.949 1 98.06 83 ILE A O 1
ATOM 621 N N . ASP A 1 84 ? 8.242 -2.338 -8.43 1 95.44 84 ASP A N 1
ATOM 622 C CA . ASP A 1 84 ? 8.523 -0.941 -8.109 1 95.44 84 ASP A CA 1
ATOM 623 C C . ASP A 1 84 ? 8.773 -0.763 -6.613 1 95.44 84 ASP A C 1
ATOM 625 O O . ASP A 1 84 ? 8.477 0.291 -6.047 1 95.44 84 ASP A O 1
ATOM 629 N N . GLY A 1 85 ? 9.141 -1.834 -5.938 1 93.31 85 GLY A N 1
ATOM 630 C CA . GLY A 1 85 ? 9.445 -1.784 -4.516 1 93.31 85 GLY A CA 1
ATOM 631 C C . GLY A 1 85 ? 8.211 -1.686 -3.646 1 93.31 85 GLY A C 1
ATOM 632 O O . GLY A 1 85 ? 8.312 -1.514 -2.43 1 93.31 85 GLY A O 1
ATOM 633 N N . ARG A 1 86 ? 7 -1.869 -4.215 1 91.69 86 ARG A N 1
ATOM 634 C CA . ARG A 1 86 ? 5.82 -1.505 -3.43 1 91.69 86 ARG A CA 1
ATOM 635 C C . ARG A 1 86 ? 4.734 -2.568 -3.547 1 91.69 86 ARG A C 1
ATOM 637 O O . ARG A 1 86 ? 3.787 -2.584 -2.76 1 91.69 86 ARG A O 1
ATOM 644 N N . CYS A 1 87 ? 4.867 -3.467 -4.52 1 95.56 87 CYS A N 1
ATOM 645 C CA . CYS A 1 87 ? 3.863 -4.504 -4.73 1 95.56 87 CYS A CA 1
ATOM 646 C C . CYS A 1 87 ? 4.516 -5.816 -5.148 1 95.56 87 CYS A C 1
ATOM 648 O O . CYS A 1 87 ? 5.707 -5.852 -5.461 1 95.56 87 CYS A O 1
ATOM 650 N N . THR A 1 88 ? 3.723 -6.852 -5.105 1 98 88 THR A N 1
ATOM 651 C CA . THR A 1 88 ? 4.156 -8.188 -5.508 1 98 88 THR A CA 1
ATOM 652 C C . THR A 1 88 ? 3.408 -8.648 -6.754 1 98 88 THR A C 1
ATOM 654 O O . THR A 1 88 ? 2.266 -8.242 -6.984 1 98 88 THR A O 1
ATOM 657 N N . GLY A 1 89 ? 4.047 -9.359 -7.656 1 98.88 89 GLY A N 1
ATOM 658 C CA . GLY A 1 89 ? 3.432 -9.992 -8.805 1 98.88 89 GLY A CA 1
ATOM 659 C C . GLY A 1 89 ? 3.957 -11.391 -9.07 1 98.88 89 GLY A C 1
ATOM 660 O O . GLY A 1 89 ? 4.883 -11.852 -8.391 1 98.88 89 GLY A O 1
ATOM 661 N N . THR A 1 90 ? 3.334 -12.078 -9.984 1 98.88 90 THR A N 1
ATOM 662 C CA . THR A 1 90 ? 3.734 -13.43 -10.367 1 98.88 90 THR A CA 1
ATOM 663 C C . THR A 1 90 ? 3.734 -13.578 -11.891 1 98.88 90 THR A C 1
ATOM 665 O O . THR A 1 90 ? 2.771 -13.203 -12.555 1 98.88 90 THR A O 1
ATOM 668 N N . LEU A 1 91 ? 4.848 -14.078 -12.422 1 98.88 91 LEU A N 1
ATOM 669 C CA . LEU A 1 91 ? 4.887 -14.453 -13.836 1 98.88 91 LEU A CA 1
ATOM 670 C C . LEU A 1 91 ? 3.992 -15.656 -14.109 1 98.88 91 LEU A C 1
ATOM 672 O O . LEU A 1 91 ? 4.188 -16.719 -13.523 1 98.88 91 LEU A O 1
ATOM 676 N N . ILE A 1 92 ? 3.021 -15.477 -14.992 1 98.88 92 ILE A N 1
ATOM 677 C CA . ILE A 1 92 ? 2.074 -16.547 -15.266 1 98.88 92 ILE A CA 1
ATOM 678 C C . ILE A 1 92 ? 2.17 -16.969 -16.734 1 98.88 92 ILE A C 1
ATOM 680 O O . ILE A 1 92 ? 2.609 -16.172 -17.578 1 98.88 92 ILE A O 1
ATOM 684 N N . GLU A 1 93 ? 1.747 -18.172 -16.906 1 98.19 93 GLU A N 1
ATOM 685 C CA . GLU A 1 93 ? 1.609 -18.672 -18.281 1 98.19 93 GLU A CA 1
ATOM 686 C C . GLU A 1 93 ? 0.321 -18.156 -18.922 1 98.19 93 GLU A C 1
ATOM 688 O O . GLU A 1 93 ? -0.725 -18.109 -18.266 1 98.19 93 GLU A O 1
ATOM 693 N N . ALA A 1 94 ? 0.426 -17.734 -20.109 1 98.19 94 ALA A N 1
ATOM 694 C CA . ALA A 1 94 ? -0.717 -17.328 -20.922 1 98.19 94 ALA A CA 1
ATOM 695 C C . ALA A 1 94 ? -0.518 -17.734 -22.375 1 98.19 94 ALA A C 1
ATOM 697 O O . ALA A 1 94 ? 0.609 -17.734 -22.875 1 98.19 94 ALA A O 1
ATOM 698 N N . SER A 1 95 ? -1.596 -18.047 -23.062 1 97.75 95 SER A N 1
ATOM 699 C CA . SER A 1 95 ? -1.53 -18.453 -24.469 1 97.75 95 SER A CA 1
ATOM 700 C C . SER A 1 95 ? -0.869 -17.375 -25.328 1 97.75 95 SER A C 1
ATOM 702 O O . SER A 1 95 ? -0.158 -17.703 -26.281 1 97.75 95 SER A O 1
ATOM 704 N N . ALA A 1 96 ? -1.056 -16.125 -24.969 1 97.69 96 ALA A N 1
ATOM 705 C CA . ALA A 1 96 ? -0.498 -15.008 -25.734 1 97.69 96 ALA A CA 1
ATOM 706 C C . ALA A 1 96 ? 0.939 -14.719 -25.312 1 97.69 96 ALA A C 1
ATOM 708 O O . ALA A 1 96 ? 1.581 -13.82 -25.859 1 97.69 96 ALA A O 1
ATOM 709 N N . GLY A 1 97 ? 1.472 -15.492 -24.406 1 98 97 GLY A N 1
ATOM 710 C CA . GLY A 1 97 ? 2.818 -15.328 -23.875 1 98 97 GLY A CA 1
ATOM 711 C C . GLY A 1 97 ? 2.846 -15.016 -22.391 1 98 97 GLY A C 1
ATOM 712 O O . GLY A 1 97 ? 1.898 -14.438 -21.859 1 98 97 GLY A O 1
ATOM 713 N N . PRO A 1 98 ? 3.91 -15.383 -21.766 1 98.62 98 PRO A N 1
ATOM 714 C CA . PRO A 1 98 ? 4.004 -15.141 -20.312 1 98.62 98 PRO A CA 1
ATOM 715 C C . PRO A 1 98 ? 3.875 -13.664 -19.969 1 98.62 98 PRO A C 1
ATOM 717 O O . PRO A 1 98 ? 4.387 -12.805 -20.688 1 98.62 98 PRO A O 1
ATOM 720 N N . VAL A 1 99 ? 3.234 -13.375 -18.859 1 98.88 99 VAL A N 1
ATOM 721 C CA . VAL A 1 99 ? 3.004 -12.016 -18.375 1 98.88 99 VAL A CA 1
ATOM 722 C C . VAL A 1 99 ? 2.975 -12.016 -16.844 1 98.88 99 VAL A C 1
ATOM 724 O O . VAL A 1 99 ? 2.682 -13.047 -16.219 1 98.88 99 VAL A O 1
ATOM 727 N N . VAL A 1 100 ? 3.344 -10.914 -16.281 1 98.94 100 VAL A N 1
ATOM 728 C CA . VAL A 1 100 ? 3.258 -10.797 -14.828 1 98.94 100 VAL A CA 1
ATOM 729 C C . VAL A 1 100 ? 1.855 -10.336 -14.43 1 98.94 100 VAL A C 1
ATOM 731 O O . VAL A 1 100 ? 1.336 -9.359 -14.977 1 98.94 100 VAL A O 1
ATOM 734 N N . LEU A 1 101 ? 1.256 -11.102 -13.562 1 98.94 101 LEU A N 1
ATOM 735 C CA . LEU A 1 101 ? -0.047 -10.789 -12.984 1 98.94 101 LEU A CA 1
ATOM 736 C C . LEU A 1 101 ? 0.107 -10.141 -11.617 1 98.94 101 LEU A C 1
ATOM 738 O O . LEU A 1 101 ? 0.858 -10.633 -10.766 1 98.94 101 LEU A O 1
ATOM 742 N N . THR A 1 102 ? -0.532 -8.961 -11.359 1 98.5 102 THR A N 1
ATOM 743 C CA . THR A 1 102 ? -0.518 -8.227 -10.102 1 98.5 102 THR A CA 1
ATOM 744 C C . THR A 1 102 ? -1.85 -7.52 -9.867 1 98.5 102 THR A C 1
ATOM 746 O O . THR A 1 102 ? -2.828 -7.781 -10.57 1 98.5 102 THR A O 1
ATOM 749 N N . ALA A 1 103 ? -1.896 -6.762 -8.742 1 95 103 ALA A N 1
ATOM 750 C CA . ALA A 1 103 ? -3.102 -5.992 -8.453 1 95 103 ALA A CA 1
ATOM 751 C C . ALA A 1 103 ? -3.154 -4.723 -9.297 1 95 103 ALA A C 1
ATOM 753 O O . ALA A 1 103 ? -2.131 -4.07 -9.516 1 95 103 ALA A O 1
ATOM 754 N N . GLY A 1 104 ? -4.32 -4.391 -9.75 1 93 104 GLY A N 1
ATOM 755 C CA . GLY A 1 104 ? -4.504 -3.221 -10.594 1 93 104 GLY A CA 1
ATOM 756 C C . GLY A 1 104 ? -4.121 -1.923 -9.906 1 93 104 GLY A C 1
ATOM 757 O O . GLY A 1 104 ? -3.566 -1.021 -10.539 1 93 104 GLY A O 1
ATOM 758 N N . HIS A 1 105 ? -4.359 -1.826 -8.617 1 86.69 105 HIS A N 1
ATOM 759 C CA . HIS A 1 105 ? -4.121 -0.577 -7.902 1 86.69 105 HIS A CA 1
ATOM 760 C C . HIS A 1 105 ? -2.629 -0.344 -7.684 1 86.69 105 HIS A C 1
ATOM 762 O O . HIS A 1 105 ? -2.223 0.734 -7.246 1 86.69 105 HIS A O 1
ATOM 768 N N . CYS A 1 106 ? -1.836 -1.347 -7.992 1 91.69 106 CYS A N 1
ATOM 769 C CA . CYS A 1 106 ? -0.392 -1.253 -7.805 1 91.69 106 CYS A CA 1
ATOM 770 C C . CYS A 1 106 ? 0.252 -0.448 -8.93 1 91.69 106 CYS A C 1
ATOM 772 O O . CYS A 1 106 ? 1.368 0.052 -8.773 1 91.69 106 CYS A O 1
ATOM 774 N N . VAL A 1 107 ? -0.497 -0.397 -10.062 1 93.44 107 VAL A N 1
ATOM 775 C CA . VAL A 1 107 ? 0.112 0.178 -11.258 1 93.44 107 VAL A CA 1
ATOM 776 C C . VAL A 1 107 ? -0.928 0.988 -12.031 1 93.44 107 VAL A C 1
ATOM 778 O O . VAL A 1 107 ? -2.104 1.016 -11.656 1 93.44 107 VAL A O 1
ATOM 781 N N . GLY A 1 108 ? -0.375 1.718 -13.031 1 89.88 108 GLY A N 1
ATOM 782 C CA . GLY A 1 108 ? -1.231 2.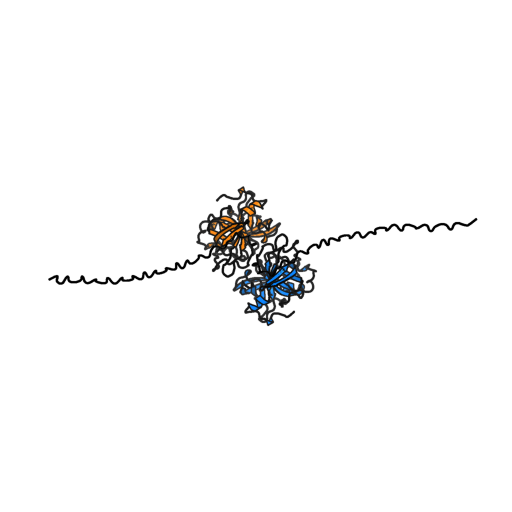383 -14.008 1 89.88 108 GLY A CA 1
ATOM 783 C C . GLY A 1 108 ? -1.066 1.845 -15.414 1 89.88 108 GLY A C 1
ATOM 784 O O . GLY A 1 108 ? 0.029 1.436 -15.805 1 89.88 108 GLY A O 1
ATOM 785 N N . LEU A 1 109 ? -2.193 1.881 -16.156 1 94.25 109 LEU A N 1
ATOM 786 C CA . LEU A 1 109 ? -2.113 1.45 -17.547 1 94.25 109 LEU A CA 1
ATOM 787 C C . LEU A 1 109 ? -1.052 2.244 -18.297 1 94.25 109 LEU A C 1
ATOM 789 O O . LEU A 1 109 ? -1 3.471 -18.203 1 94.25 109 LEU A O 1
ATOM 793 N N . GLY A 1 110 ? -0.177 1.547 -18.969 1 96.06 110 GLY A N 1
ATOM 794 C CA . GLY A 1 110 ? 0.851 2.186 -19.781 1 96.06 110 GLY A CA 1
ATOM 795 C C . GLY A 1 110 ? 2.113 2.498 -19 1 96.06 110 GLY A C 1
ATOM 796 O O . GLY A 1 110 ? 3.125 2.898 -19.578 1 96.06 110 GLY A O 1
ATOM 797 N N . ASP A 1 111 ? 2.111 2.236 -17.75 1 95.12 111 ASP A N 1
ATOM 798 C CA . ASP A 1 111 ? 3.291 2.471 -16.922 1 95.12 111 ASP A CA 1
ATOM 799 C C . ASP A 1 111 ? 4.445 1.566 -17.344 1 95.12 111 ASP A C 1
ATOM 801 O O . ASP A 1 111 ? 4.227 0.458 -17.828 1 95.12 111 ASP A O 1
ATOM 805 N N . ARG A 1 112 ? 5.656 2.1 -17.156 1 97.5 112 ARG A N 1
ATOM 806 C CA . ARG A 1 112 ? 6.863 1.281 -17.125 1 97.5 112 ARG A CA 1
ATOM 807 C C . ARG A 1 112 ? 7.238 0.907 -15.695 1 97.5 112 ARG A C 1
ATOM 809 O O . ARG A 1 112 ? 7.48 1.782 -14.859 1 97.5 112 ARG A O 1
ATOM 816 N N . SER A 1 113 ? 7.215 -0.376 -15.453 1 97.5 113 SER A N 1
ATOM 817 C CA . SER A 1 113 ? 7.488 -0.843 -14.094 1 97.5 113 SER A CA 1
ATOM 818 C C . SER A 1 113 ? 8.828 -1.562 -14.016 1 97.5 113 SER A C 1
ATOM 820 O O . SER A 1 113 ? 9.281 -2.16 -15 1 97.5 113 SER A O 1
ATOM 822 N N . LEU A 1 114 ? 9.484 -1.414 -12.883 1 97.88 114 LEU A N 1
ATOM 823 C CA . LEU A 1 114 ? 10.672 -2.197 -12.555 1 97.88 114 LEU A CA 1
ATOM 824 C C . LEU A 1 114 ? 10.297 -3.455 -11.781 1 97.88 114 LEU A C 1
ATOM 826 O O . LEU A 1 114 ? 9.625 -3.377 -10.75 1 97.88 114 LEU A O 1
ATOM 830 N N . LEU A 1 115 ? 10.688 -4.594 -12.297 1 98.69 115 LEU A N 1
ATOM 831 C CA . LEU A 1 115 ? 10.414 -5.883 -11.68 1 98.69 115 LEU A CA 1
ATOM 832 C C . LEU A 1 115 ? 11.703 -6.555 -11.227 1 98.69 115 LEU A C 1
ATOM 834 O O . LEU A 1 115 ? 12.656 -6.676 -12 1 98.69 115 LEU A O 1
ATOM 838 N N . VAL A 1 116 ? 11.742 -6.961 -9.977 1 98.38 116 VAL A N 1
ATOM 839 C CA . VAL A 1 116 ? 12.93 -7.602 -9.422 1 98.38 116 VAL A CA 1
ATOM 840 C C . VAL A 1 116 ? 12.633 -9.062 -9.102 1 98.38 116 VAL A C 1
ATOM 842 O O . VAL A 1 116 ? 11.82 -9.359 -8.219 1 98.38 116 VAL A O 1
ATOM 845 N N . PHE A 1 117 ? 13.25 -9.977 -9.828 1 97.69 117 PHE A N 1
ATOM 846 C CA . PHE A 1 117 ? 13.219 -11.406 -9.562 1 97.69 117 PHE A CA 1
ATOM 847 C C . PHE A 1 117 ? 14.305 -11.797 -8.57 1 97.69 117 PHE A C 1
ATOM 849 O O . PHE A 1 117 ? 15.336 -11.125 -8.469 1 97.69 117 PHE A O 1
ATOM 856 N N . ASN A 1 118 ? 14.055 -12.82 -7.809 1 96.75 118 ASN A N 1
ATOM 857 C CA . ASN A 1 118 ? 15.039 -13.422 -6.906 1 96.75 118 ASN A CA 1
ATOM 858 C C . ASN A 1 118 ? 15.469 -12.445 -5.82 1 96.75 118 ASN A C 1
ATOM 860 O O . ASN A 1 118 ? 16.641 -12.406 -5.445 1 96.75 118 ASN A O 1
ATOM 864 N N . PHE A 1 119 ? 14.617 -11.531 -5.43 1 97.25 119 PHE A N 1
ATOM 865 C CA . PHE A 1 119 ? 14.883 -10.695 -4.27 1 97.25 119 PHE A CA 1
ATOM 866 C C . PHE A 1 119 ? 14.562 -11.438 -2.979 1 97.25 119 PHE A C 1
ATOM 868 O O . PHE A 1 119 ? 13.422 -11.43 -2.516 1 97.25 119 PHE A O 1
ATOM 875 N N . GLU A 1 120 ? 15.523 -12.055 -2.371 1 95.94 120 GLU A N 1
ATOM 876 C CA . GLU A 1 120 ? 15.328 -12.969 -1.254 1 95.94 120 GLU A CA 1
ATOM 877 C C . GLU A 1 120 ? 16.547 -12.984 -0.333 1 95.94 120 GLU A C 1
ATOM 879 O O . GLU A 1 120 ? 17.641 -12.578 -0.732 1 95.94 120 GLU A O 1
ATOM 884 N N . ASN A 1 121 ? 16.266 -13.328 0.87 1 93.94 121 ASN A N 1
ATOM 885 C CA . ASN A 1 121 ? 17.375 -13.586 1.778 1 93.94 121 ASN A CA 1
ATOM 886 C C . ASN A 1 121 ? 18.125 -14.875 1.409 1 93.94 121 ASN A C 1
ATOM 888 O O . ASN A 1 121 ? 17.5 -15.883 1.087 1 93.94 121 ASN A O 1
ATOM 892 N N . GLU A 1 122 ? 19.438 -14.797 1.443 1 90.5 122 GLU A N 1
ATOM 893 C CA . GLU A 1 122 ? 20.266 -15.938 1.08 1 90.5 122 GLU A CA 1
ATOM 894 C C . GLU A 1 122 ? 19.875 -16.5 -0.281 1 90.5 122 GLU A C 1
ATOM 896 O O . GLU A 1 122 ? 19.594 -17.703 -0.407 1 90.5 122 GLU A O 1
ATOM 901 N N . PRO A 1 123 ? 20.016 -15.555 -1.23 1 86.88 123 PRO A N 1
ATOM 902 C CA . PRO A 1 123 ? 19.5 -15.953 -2.547 1 86.88 123 PRO A CA 1
ATOM 903 C C . PRO A 1 123 ? 20.375 -17.016 -3.215 1 86.88 123 PRO A C 1
ATOM 905 O O . PRO A 1 123 ? 21.562 -17.109 -2.938 1 86.88 123 PRO A O 1
ATOM 908 N N . ASP A 1 124 ? 19.672 -17.812 -3.988 1 83.56 124 ASP A N 1
ATOM 909 C CA . ASP A 1 124 ? 20.406 -18.828 -4.754 1 83.56 124 ASP A CA 1
ATOM 910 C C . ASP A 1 124 ? 20.938 -18.25 -6.062 1 83.56 124 ASP A C 1
ATOM 912 O O . ASP A 1 124 ? 21.5 -18.984 -6.883 1 83.56 124 ASP A O 1
ATOM 916 N N . GLY A 1 125 ? 20.875 -17.031 -6.312 1 86.81 125 GLY A N 1
ATOM 917 C CA . GLY A 1 125 ? 21.344 -16.266 -7.449 1 86.81 125 GLY A CA 1
ATOM 918 C C . GLY A 1 125 ? 21.188 -14.766 -7.262 1 86.81 125 GLY A C 1
ATOM 919 O O . GLY A 1 125 ? 20.562 -14.32 -6.297 1 86.81 125 GLY A O 1
ATOM 920 N N . ASP A 1 126 ? 21.719 -14 -8.172 1 92 126 ASP A N 1
ATOM 921 C CA . ASP A 1 126 ? 21.625 -12.547 -8.102 1 92 126 ASP A CA 1
ATOM 922 C C . ASP A 1 126 ? 20.203 -12.086 -8.422 1 92 126 ASP A C 1
ATOM 924 O O . ASP A 1 126 ? 19.5 -12.719 -9.211 1 92 126 ASP A O 1
ATOM 928 N N . PRO A 1 127 ? 19.844 -11.07 -7.758 1 93.81 127 PRO A N 1
ATOM 929 C CA . PRO A 1 127 ? 18.594 -10.469 -8.219 1 93.81 127 PRO A CA 1
ATOM 930 C C . PRO A 1 127 ? 18.641 -10.062 -9.688 1 93.81 127 PRO A C 1
ATOM 932 O O . PRO A 1 127 ? 19.688 -9.633 -10.18 1 93.81 127 PRO A O 1
ATOM 935 N N . LEU A 1 128 ? 17.562 -10.289 -10.336 1 96.31 128 LEU A N 1
ATOM 936 C CA . LEU A 1 128 ? 17.406 -9.891 -11.734 1 96.31 128 LEU A CA 1
ATOM 937 C C . LEU A 1 128 ? 16.391 -8.766 -11.867 1 96.31 128 LEU A C 1
ATOM 939 O O . LEU A 1 128 ? 15.234 -8.922 -11.477 1 96.31 128 LEU A O 1
ATOM 943 N N . VAL A 1 129 ? 16.812 -7.621 -12.391 1 97.38 129 VAL A N 1
ATOM 944 C CA . VAL A 1 129 ? 15.93 -6.48 -12.609 1 97.38 129 VAL A CA 1
ATOM 945 C C . VAL A 1 129 ? 15.5 -6.426 -14.07 1 97.38 129 VAL A C 1
ATOM 947 O O . VAL A 1 129 ? 16.344 -6.402 -14.969 1 97.38 129 VAL A O 1
ATOM 950 N N . VAL A 1 130 ? 14.234 -6.453 -14.305 1 98 130 VAL A N 1
ATOM 951 C CA . VAL A 1 130 ? 13.656 -6.398 -15.648 1 98 130 VAL A CA 1
ATOM 952 C C . VAL A 1 130 ? 12.617 -5.281 -15.711 1 98 130 VAL A C 1
ATOM 954 O O . VAL A 1 130 ? 11.883 -5.051 -14.758 1 98 130 VAL A O 1
ATOM 957 N N . GLU A 1 131 ? 12.578 -4.59 -16.797 1 98.38 131 GLU A N 1
ATOM 958 C CA . GLU A 1 131 ? 11.508 -3.615 -17.016 1 98.38 131 GLU A CA 1
ATOM 959 C C . GLU A 1 131 ? 10.344 -4.234 -17.781 1 98.38 131 GLU A C 1
ATOM 961 O O . GLU A 1 131 ? 10.516 -5.234 -18.484 1 98.38 131 GLU A O 1
ATOM 966 N N . GLY A 1 132 ? 9.227 -3.684 -17.578 1 98.75 132 GLY A N 1
ATOM 967 C CA . GLY A 1 132 ? 8.047 -4.125 -18.297 1 98.75 132 GLY A CA 1
ATOM 968 C C . GLY A 1 132 ? 7.012 -3.027 -18.484 1 98.75 132 GLY A C 1
ATOM 969 O O . GLY A 1 132 ? 7.109 -1.967 -17.875 1 98.75 132 GLY A O 1
ATOM 970 N N . SER A 1 133 ? 6.035 -3.326 -19.344 1 98.69 133 SER A N 1
ATOM 971 C CA . SER A 1 133 ? 4.941 -2.404 -19.625 1 98.69 133 SER A CA 1
ATOM 972 C C . SER A 1 133 ? 3.609 -2.951 -19.125 1 98.69 133 SER A C 1
ATOM 974 O O . SER A 1 133 ? 3.291 -4.121 -19.328 1 98.69 133 SER A O 1
ATOM 976 N N . VAL A 1 134 ? 2.898 -2.055 -18.469 1 98.5 134 VAL A N 1
ATOM 977 C CA . VAL A 1 134 ? 1.554 -2.443 -18.047 1 98.5 134 VAL A CA 1
ATOM 978 C C . VAL A 1 134 ? 0.623 -2.438 -19.266 1 98.5 134 VAL A C 1
ATOM 980 O O . VAL A 1 134 ? 0.317 -1.378 -19.812 1 98.5 134 VAL A O 1
ATOM 983 N N . ILE A 1 135 ? 0.109 -3.564 -19.547 1 98.81 135 ILE A N 1
ATOM 984 C CA . ILE A 1 135 ? -0.652 -3.662 -20.797 1 98.81 135 ILE A CA 1
ATOM 985 C C . ILE A 1 135 ? -2.143 -3.752 -20.469 1 98.81 135 ILE A C 1
ATOM 987 O O . ILE A 1 135 ? -2.984 -3.541 -21.359 1 98.81 135 ILE A O 1
ATOM 991 N N . GLU A 1 136 ? -2.525 -4.168 -19.312 1 98.38 136 GLU A N 1
ATOM 992 C CA . GLU A 1 136 ? -3.896 -4.156 -18.812 1 98.38 136 GLU A CA 1
ATOM 993 C C . GLU A 1 136 ? -3.947 -3.688 -17.359 1 98.38 136 GLU A C 1
ATOM 995 O O . GLU A 1 136 ? -3.039 -3.975 -16.578 1 98.38 136 GLU A O 1
ATOM 1000 N N . GLN A 1 137 ? -4.992 -2.982 -17.047 1 95.12 137 GLN A N 1
ATOM 1001 C CA . GLN A 1 137 ? -5.25 -2.551 -15.672 1 95.12 137 GLN A CA 1
ATOM 1002 C C . GLN A 1 137 ? -6.746 -2.391 -15.422 1 95.12 137 GLN A C 1
ATOM 1004 O O . GLN A 1 137 ? -7.469 -1.848 -16.25 1 95.12 137 GLN A O 1
ATOM 1009 N N . SER A 1 138 ? -7.117 -2.98 -14.406 1 92.25 138 SER A N 1
ATOM 1010 C CA . SER A 1 138 ? -8.5 -2.861 -13.945 1 92.25 138 SER A CA 1
ATOM 1011 C C . SER A 1 138 ? -8.57 -2.721 -12.43 1 92.25 138 SER A C 1
ATOM 1013 O O . SER A 1 138 ? -7.699 -3.211 -11.711 1 92.25 138 SER A O 1
ATOM 1015 N N . LEU A 1 139 ? -9.633 -2.098 -12.008 1 84.31 139 LEU A N 1
ATOM 1016 C CA . LEU A 1 139 ? -9.805 -1.959 -10.562 1 84.31 139 LEU A CA 1
ATOM 1017 C C . LEU A 1 139 ? -10.906 -2.885 -10.055 1 84.31 139 LEU A C 1
ATOM 1019 O O . LEU A 1 139 ? -10.992 -3.148 -8.852 1 84.31 139 LEU A O 1
ATOM 1023 N N . ALA A 1 140 ? -11.734 -3.332 -10.922 1 84.38 140 ALA A N 1
ATOM 1024 C CA . ALA A 1 140 ? -12.781 -4.301 -10.617 1 84.38 140 ALA A CA 1
ATOM 1025 C C . ALA A 1 140 ? -13.055 -5.215 -11.812 1 84.38 140 ALA A C 1
ATOM 1027 O O . ALA A 1 140 ? -13.82 -4.859 -12.711 1 84.38 140 ALA A O 1
ATOM 1028 N N . PRO A 1 141 ? -12.523 -6.449 -11.812 1 92.75 141 PRO A N 1
ATOM 1029 C CA . PRO A 1 141 ? -11.625 -7.035 -10.812 1 92.75 141 PRO A CA 1
ATOM 1030 C C . PRO A 1 141 ? -10.289 -6.297 -10.719 1 92.75 141 PRO A C 1
ATOM 1032 O O . PRO A 1 141 ? -9.797 -5.766 -11.719 1 92.75 141 PRO A O 1
ATOM 1035 N N . ASP A 1 142 ? -9.711 -6.215 -9.578 1 92.12 142 ASP A N 1
ATOM 1036 C CA . ASP A 1 142 ? -8.445 -5.531 -9.305 1 92.12 142 ASP A CA 1
ATOM 1037 C C . ASP A 1 142 ? -7.262 -6.359 -9.805 1 92.12 142 ASP A C 1
ATOM 1039 O O . ASP A 1 142 ? -6.738 -7.203 -9.07 1 92.12 142 ASP A O 1
ATOM 1043 N N . TYR A 1 143 ? -6.855 -6.074 -11.062 1 96.75 143 TYR A N 1
ATOM 1044 C CA . TYR A 1 143 ? -5.719 -6.797 -11.625 1 96.75 143 TYR A CA 1
ATOM 1045 C C . TYR A 1 143 ? -4.992 -5.945 -12.656 1 96.75 143 TYR A C 1
ATOM 1047 O O . TYR A 1 143 ? -5.543 -4.965 -13.164 1 96.75 143 TYR A O 1
ATOM 1055 N N . ALA A 1 144 ? -3.777 -6.324 -12.875 1 97.75 144 ALA A N 1
ATOM 1056 C CA . ALA A 1 144 ? -3 -5.766 -13.977 1 97.75 144 ALA A CA 1
ATOM 1057 C C . ALA A 1 144 ? -2.076 -6.812 -14.586 1 97.75 144 ALA A C 1
ATOM 1059 O O . ALA A 1 144 ? -1.696 -7.777 -13.914 1 97.75 144 ALA A O 1
ATOM 1060 N N . LEU A 1 145 ? -1.812 -6.637 -15.844 1 98.94 145 LEU A N 1
ATOM 1061 C CA . LEU A 1 145 ? -0.84 -7.457 -16.562 1 98.94 145 LEU A CA 1
ATOM 1062 C C . LEU A 1 145 ? 0.345 -6.613 -17.016 1 98.94 145 LEU A C 1
ATOM 1064 O O . LEU A 1 145 ? 0.163 -5.543 -17.594 1 98.94 145 LEU A O 1
ATOM 1068 N N . ILE A 1 146 ? 1.514 -7.137 -16.75 1 98.88 146 ILE A N 1
ATOM 1069 C CA . ILE A 1 146 ? 2.744 -6.457 -17.141 1 98.88 146 ILE A CA 1
ATOM 1070 C C . ILE A 1 146 ? 3.529 -7.336 -18.109 1 98.88 146 ILE A C 1
ATOM 1072 O O . ILE A 1 146 ? 3.916 -8.461 -17.766 1 98.88 146 ILE A O 1
ATOM 1076 N N . GLN A 1 147 ? 3.746 -6.852 -19.266 1 98.81 147 GLN A N 1
ATOM 1077 C CA . GLN A 1 147 ? 4.586 -7.539 -20.25 1 98.81 147 GLN A CA 1
ATOM 1078 C C . GLN A 1 147 ? 6.055 -7.18 -20.062 1 98.81 147 GLN A C 1
ATOM 1080 O O . GLN A 1 147 ? 6.422 -6 -20.062 1 98.81 147 GLN A O 1
ATOM 1085 N N . LEU A 1 148 ? 6.887 -8.18 -19.953 1 98.75 148 LEU A N 1
ATOM 1086 C CA . LEU A 1 148 ? 8.305 -7.965 -19.703 1 98.75 148 LEU A CA 1
ATOM 1087 C C . LEU A 1 148 ? 9.055 -7.672 -21 1 98.75 148 LEU A C 1
ATOM 1089 O O . LEU A 1 148 ? 8.75 -8.258 -22.047 1 98.75 148 LEU A O 1
ATOM 1093 N N . ASP A 1 149 ? 10.031 -6.824 -20.875 1 98.44 149 ASP A N 1
ATOM 1094 C CA . ASP A 1 149 ? 10.875 -6.531 -22.031 1 98.44 149 ASP A CA 1
ATOM 1095 C C . ASP A 1 149 ? 11.734 -7.738 -22.406 1 98.44 149 ASP A C 1
ATOM 1097 O O . ASP A 1 149 ? 12.062 -7.934 -23.578 1 98.44 149 ASP A O 1
ATOM 1101 N N . ALA A 1 150 ? 12.164 -8.438 -21.406 1 97.31 150 ALA A N 1
ATOM 1102 C CA . ALA A 1 150 ? 12.945 -9.664 -21.547 1 97.31 150 ALA A CA 1
ATOM 1103 C C . ALA A 1 150 ? 12.43 -10.758 -20.609 1 97.31 150 ALA A C 1
ATOM 1105 O O . ALA A 1 150 ? 12.211 -10.508 -19.422 1 97.31 150 ALA A O 1
ATOM 1106 N N . LEU A 1 151 ? 12.281 -11.891 -21.203 1 95.88 151 LEU A N 1
ATOM 1107 C CA . LEU A 1 151 ? 11.781 -13 -20.406 1 95.88 151 LEU A CA 1
ATOM 1108 C C . LEU A 1 151 ? 12.922 -13.734 -19.719 1 95.88 151 LEU A C 1
ATOM 1110 O O . LEU A 1 151 ? 13.828 -14.242 -20.375 1 95.88 151 LEU A O 1
ATOM 1114 N N . PRO A 1 152 ? 12.82 -13.758 -18.438 1 94.94 152 PRO A N 1
ATOM 1115 C CA . PRO A 1 152 ? 13.844 -14.539 -17.734 1 94.94 152 PRO A CA 1
ATOM 1116 C C . PRO A 1 152 ? 13.633 -16.047 -17.875 1 94.94 152 PRO A C 1
ATOM 1118 O O . PRO A 1 152 ? 12.578 -16.484 -18.344 1 94.94 152 PRO A O 1
ATOM 1121 N N . ALA A 1 153 ? 14.664 -16.828 -17.453 1 93.44 153 ALA A N 1
ATOM 1122 C CA . ALA A 1 153 ? 14.57 -18.281 -17.469 1 93.44 153 ALA A CA 1
ATOM 1123 C C . ALA A 1 153 ? 13.852 -18.797 -16.234 1 93.44 153 ALA A C 1
ATOM 1125 O O . ALA A 1 153 ? 14.445 -19.5 -15.406 1 93.44 153 ALA A O 1
ATOM 1126 N N . VAL A 1 154 ? 12.656 -18.453 -16.094 1 94.81 154 VAL A N 1
ATOM 1127 C CA . VAL A 1 154 ? 11.773 -18.828 -14.992 1 94.81 154 VAL A CA 1
ATOM 1128 C C . VAL A 1 154 ? 10.508 -19.484 -15.539 1 94.81 154 VAL A C 1
ATOM 1130 O O . VAL A 1 154 ? 9.961 -19.031 -16.547 1 94.81 154 VAL A O 1
ATOM 1133 N N . THR A 1 155 ? 10.141 -20.609 -14.961 1 96.31 155 THR A N 1
ATOM 1134 C CA . THR A 1 155 ? 8.906 -21.266 -15.367 1 96.31 155 THR A CA 1
ATOM 1135 C C . THR A 1 155 ? 7.688 -20.484 -14.883 1 96.31 155 THR A C 1
ATOM 1137 O O . THR A 1 155 ? 7.508 -20.297 -13.68 1 96.31 155 THR A O 1
ATOM 1140 N N . PRO A 1 156 ? 6.848 -19.984 -15.781 1 98.06 156 PRO A N 1
ATOM 1141 C CA . PRO A 1 156 ? 5.633 -19.281 -15.352 1 98.06 156 PRO A CA 1
ATOM 1142 C C . PRO A 1 156 ? 4.668 -20.172 -14.586 1 98.06 156 PRO A C 1
ATOM 1144 O O . PRO A 1 156 ? 4.637 -21.391 -14.812 1 98.06 156 PRO A O 1
ATOM 1147 N N . VAL A 1 157 ? 3.928 -19.609 -13.742 1 98.31 157 VAL A N 1
ATOM 1148 C CA . VAL A 1 157 ? 2.971 -20.344 -12.922 1 98.31 157 VAL A CA 1
ATOM 1149 C C . VAL A 1 157 ? 1.644 -20.469 -13.664 1 98.31 157 VAL A C 1
ATOM 1151 O O . VAL A 1 157 ? 1.224 -19.547 -14.359 1 98.31 157 VAL A O 1
ATOM 1154 N N . LEU A 1 158 ? 0.974 -21.562 -13.492 1 98.19 158 LEU A N 1
ATOM 1155 C CA . LEU A 1 158 ? -0.298 -21.828 -14.156 1 98.19 158 LEU A CA 1
ATOM 1156 C C . LEU A 1 158 ? -1.465 -21.312 -13.328 1 98.19 158 LEU A C 1
ATOM 1158 O O . LEU A 1 158 ? -1.348 -21.156 -12.109 1 98.19 158 LEU A O 1
ATOM 1162 N N . LEU A 1 159 ? -2.568 -21.031 -14.023 1 98.75 159 LEU A N 1
ATOM 1163 C CA . LEU A 1 159 ? -3.799 -20.562 -13.406 1 98.75 159 LEU A CA 1
ATOM 1164 C C . LEU A 1 159 ? -4.785 -21.703 -13.203 1 98.75 159 LEU A C 1
ATOM 1166 O O . LEU A 1 159 ? -4.852 -22.625 -14.023 1 98.75 159 LEU A O 1
ATOM 1170 N N . THR A 1 160 ? -5.547 -21.641 -12.109 1 98.5 160 THR A N 1
ATOM 1171 C CA . THR A 1 160 ? -6.594 -22.625 -11.852 1 98.5 160 THR A CA 1
ATOM 1172 C C . THR A 1 160 ? -7.785 -21.969 -11.156 1 98.5 160 THR A C 1
ATOM 1174 O O . THR A 1 160 ? -7.695 -20.828 -10.688 1 98.5 160 THR A O 1
ATOM 1177 N N . THR A 1 161 ? -8.93 -22.625 -11.203 1 97.25 161 THR A N 1
ATOM 1178 C CA . THR A 1 161 ? -10.094 -22.188 -10.445 1 97.25 161 THR A CA 1
ATOM 1179 C C . THR A 1 161 ? -10.305 -23.078 -9.219 1 97.25 161 THR A C 1
ATOM 1181 O O . THR A 1 161 ? -11.258 -22.875 -8.461 1 97.25 161 THR A O 1
ATOM 1184 N N . ARG A 1 162 ? -9.398 -24 -9.023 1 96.31 162 ARG A N 1
ATOM 1185 C CA . ARG A 1 162 ? -9.578 -24.984 -7.965 1 96.31 162 ARG A CA 1
ATOM 1186 C C . ARG A 1 162 ? -8.766 -24.609 -6.727 1 96.31 162 ARG A C 1
ATOM 1188 O O . ARG A 1 162 ? -7.566 -24.875 -6.664 1 96.31 162 ARG A O 1
ATOM 1195 N N . ALA A 1 163 ? -9.5 -24.172 -5.758 1 96.69 163 ALA A N 1
ATOM 1196 C CA . ALA A 1 163 ? -8.852 -23.891 -4.477 1 96.69 163 ALA A CA 1
ATOM 1197 C C . ALA A 1 163 ? -8.633 -25.172 -3.686 1 96.69 163 ALA A C 1
ATOM 1199 O O . ALA A 1 163 ? -9.25 -26.203 -3.979 1 96.69 163 ALA A O 1
ATOM 1200 N N . SER A 1 164 ? -7.668 -25.188 -2.811 1 97.56 164 SER A N 1
ATOM 1201 C CA . SER A 1 164 ? -7.453 -26.25 -1.831 1 97.56 164 SER A CA 1
ATOM 1202 C C . SER A 1 164 ? -7.746 -25.766 -0.416 1 97.56 164 SER A C 1
ATOM 1204 O O . SER A 1 164 ? -7.934 -24.562 -0.193 1 97.56 164 SER A O 1
ATOM 1206 N N . GLU A 1 165 ? -7.797 -26.719 0.496 1 96.94 165 GLU A N 1
ATOM 1207 C CA . GLU A 1 165 ? -8.047 -26.375 1.89 1 96.94 165 GLU A CA 1
ATOM 1208 C C . GLU A 1 165 ? -6.969 -25.438 2.43 1 96.94 165 GLU A C 1
ATOM 1210 O O . GLU A 1 165 ? -7.25 -24.562 3.246 1 96.94 165 GLU A O 1
ATOM 1215 N N . ARG A 1 166 ? -5.762 -25.703 2.018 1 96.88 166 ARG A N 1
ATOM 1216 C CA . ARG A 1 166 ? -4.637 -24.844 2.377 1 96.88 166 ARG A CA 1
ATOM 1217 C C . ARG A 1 166 ? -4.199 -23.984 1.192 1 96.88 166 ARG A C 1
ATOM 1219 O O . ARG A 1 166 ? -4.184 -24.453 0.053 1 96.88 166 ARG A O 1
ATOM 1226 N N . LEU A 1 167 ? -3.869 -22.781 1.516 1 96.94 167 LEU A N 1
ATOM 1227 C CA . LEU A 1 167 ? -3.377 -21.828 0.524 1 96.94 167 LEU A CA 1
ATOM 1228 C C . LEU A 1 167 ? -2.049 -21.234 0.964 1 96.94 167 LEU A C 1
ATOM 1230 O O . LEU A 1 167 ? -1.72 -21.234 2.152 1 96.94 167 LEU A O 1
ATOM 1234 N N . ALA A 1 168 ? -1.323 -20.703 0.015 1 97.06 168 ALA A N 1
ATOM 1235 C CA . ALA A 1 168 ? -0.071 -20.016 0.315 1 97.06 168 ALA A CA 1
ATOM 1236 C C . ALA A 1 168 ? 0.089 -18.766 -0.55 1 97.06 168 ALA A C 1
ATOM 1238 O O . ALA A 1 168 ? -0.445 -18.703 -1.659 1 97.06 168 ALA A O 1
ATOM 1239 N N . ILE A 1 169 ? 0.783 -17.844 0.021 1 96.94 169 ILE A N 1
ATOM 1240 C CA . ILE A 1 169 ? 1.169 -16.641 -0.712 1 96.94 169 ILE A CA 1
ATOM 1241 C C . ILE A 1 169 ? 2.674 -16.422 -0.584 1 96.94 169 ILE A C 1
ATOM 1243 O O . ILE A 1 169 ? 3.221 -16.453 0.522 1 96.94 169 ILE A O 1
ATOM 1247 N N . ILE A 1 170 ? 3.346 -16.344 -1.688 1 98.38 170 ILE A N 1
ATOM 1248 C CA . ILE A 1 170 ? 4.723 -15.867 -1.749 1 98.38 170 ILE A CA 1
ATOM 1249 C C . ILE A 1 170 ? 4.734 -14.375 -2.078 1 98.38 170 ILE A C 1
ATOM 1251 O O . ILE A 1 170 ? 4.133 -13.945 -3.066 1 98.38 170 ILE A O 1
ATOM 1255 N N . GLN A 1 171 ? 5.449 -13.578 -1.285 1 97.44 171 GLN A N 1
ATOM 1256 C CA . GLN A 1 171 ? 5.168 -12.141 -1.287 1 97.44 171 GLN A CA 1
ATOM 1257 C C . GLN A 1 171 ? 6.391 -11.344 -0.843 1 97.44 171 GLN A C 1
ATOM 1259 O O . GLN A 1 171 ? 7.379 -11.914 -0.38 1 97.44 171 GLN A O 1
ATOM 1264 N N . HIS A 1 172 ? 6.297 -10.039 -1.073 1 96.25 172 HIS A N 1
ATOM 1265 C CA . HIS A 1 172 ? 7.262 -9.047 -0.61 1 96.25 172 HIS A CA 1
ATOM 1266 C C . HIS A 1 172 ? 6.609 -8.039 0.335 1 96.25 172 HIS A C 1
ATOM 1268 O O . HIS A 1 172 ? 6.453 -6.867 -0.01 1 96.25 172 HIS A O 1
ATOM 1274 N N . PRO A 1 173 ? 6.312 -8.461 1.582 1 91.75 173 PRO A N 1
ATOM 1275 C CA . PRO A 1 173 ? 5.699 -7.52 2.521 1 91.75 173 PRO A CA 1
ATOM 1276 C C . PRO A 1 173 ? 6.602 -6.328 2.828 1 91.75 173 PRO A C 1
ATOM 1278 O O . PRO A 1 173 ? 7.766 -6.508 3.203 1 91.75 173 PRO A O 1
ATOM 1281 N N . ARG A 1 174 ? 6.074 -5.105 2.572 1 88.44 174 ARG A N 1
ATOM 1282 C CA . ARG A 1 174 ? 6.781 -3.85 2.795 1 88.44 174 ARG A CA 1
ATOM 1283 C C . ARG A 1 174 ? 7.961 -3.707 1.842 1 88.44 174 ARG A C 1
ATOM 1285 O O . ARG A 1 174 ? 8.953 -3.049 2.166 1 88.44 174 ARG A O 1
ATOM 1292 N N . GLY A 1 175 ? 7.895 -4.48 0.776 1 92.38 175 GLY A N 1
ATOM 1293 C CA . GLY A 1 175 ? 8.953 -4.402 -0.212 1 92.38 175 GLY A CA 1
ATOM 1294 C C . GLY A 1 175 ? 10.219 -5.125 0.214 1 92.38 175 GLY A C 1
ATOM 1295 O O . GLY A 1 175 ? 11.297 -4.875 -0.333 1 92.38 175 GLY A O 1
ATOM 1296 N N . ARG A 1 176 ? 10.133 -5.934 1.184 1 93.69 176 ARG A N 1
ATOM 1297 C CA . ARG A 1 176 ? 11.273 -6.664 1.732 1 93.69 176 ARG A CA 1
ATOM 1298 C C . ARG A 1 176 ? 11.5 -7.969 0.981 1 93.69 176 ARG A C 1
ATOM 1300 O O . ARG A 1 176 ? 10.711 -8.336 0.106 1 93.69 176 ARG A O 1
ATOM 1307 N N . PRO A 1 177 ? 12.625 -8.625 1.331 1 96.62 177 PRO A N 1
ATOM 1308 C CA . PRO A 1 177 ? 12.922 -9.891 0.65 1 96.62 177 PRO A CA 1
ATOM 1309 C C . PRO A 1 177 ? 11.773 -10.898 0.751 1 96.62 177 PRO A C 1
ATOM 1311 O O . PRO A 1 177 ? 11.031 -10.891 1.734 1 96.62 177 PRO A O 1
ATOM 1314 N N . LYS A 1 178 ? 11.773 -11.766 -0.177 1 97.56 178 LYS A N 1
ATOM 1315 C CA . LYS A 1 178 ? 10.68 -12.688 -0.457 1 97.56 178 LYS A CA 1
ATOM 1316 C C . LYS A 1 178 ? 10.414 -13.609 0.733 1 97.56 178 LYS A C 1
ATOM 1318 O O . LYS A 1 178 ? 11.344 -14.18 1.303 1 97.56 178 LYS A O 1
ATOM 1323 N N . VAL A 1 179 ? 9.156 -13.711 1.083 1 96.69 179 VAL A N 1
ATOM 1324 C CA . VAL A 1 179 ? 8.719 -14.602 2.156 1 96.69 179 VAL A CA 1
ATOM 1325 C C . VAL A 1 179 ? 7.488 -15.383 1.712 1 96.69 179 VAL A C 1
ATOM 1327 O O . VAL A 1 179 ? 6.891 -15.078 0.677 1 96.69 179 VAL A O 1
ATOM 1330 N N . ILE A 1 180 ? 7.148 -16.391 2.5 1 97 180 ILE A N 1
ATOM 1331 C CA . ILE A 1 180 ? 5.938 -17.156 2.266 1 97 180 ILE A CA 1
ATOM 1332 C C . ILE A 1 180 ? 5.082 -17.188 3.531 1 97 180 ILE A C 1
ATOM 1334 O O . ILE A 1 180 ? 5.613 -17.188 4.645 1 97 180 ILE A O 1
ATOM 1338 N N . ALA A 1 181 ? 3.816 -17.094 3.352 1 94.69 181 ALA A N 1
ATOM 1339 C CA . ALA A 1 181 ? 2.816 -17.375 4.383 1 94.69 181 ALA A CA 1
ATOM 1340 C C . ALA A 1 181 ? 1.808 -18.406 3.904 1 94.69 181 ALA A C 1
ATOM 1342 O O . ALA A 1 181 ? 1.47 -18.453 2.719 1 94.69 181 ALA A O 1
ATOM 1343 N N . GLU A 1 182 ? 1.4 -19.25 4.773 1 93.69 182 GLU A N 1
ATOM 1344 C CA . GLU A 1 182 ? 0.352 -20.219 4.477 1 93.69 182 GLU A CA 1
ATOM 1345 C C . GLU A 1 182 ? -0.843 -20.047 5.41 1 93.69 182 GLU A C 1
ATOM 1347 O O . GLU A 1 182 ? -0.705 -19.5 6.508 1 93.69 182 GLU A O 1
ATOM 1352 N N . GLY A 1 183 ? -1.98 -20.438 4.922 1 92.38 183 GLY A N 1
ATOM 1353 C CA . GLY A 1 183 ? -3.217 -20.344 5.68 1 92.38 183 GLY A CA 1
ATOM 1354 C C . GLY A 1 183 ? -4.316 -21.25 5.16 1 92.38 183 GLY A C 1
ATOM 1355 O O . GLY A 1 183 ? -4.039 -22.328 4.633 1 92.38 183 GLY A O 1
ATOM 1356 N N . ARG A 1 184 ? -5.543 -20.797 5.52 1 92.25 184 ARG A N 1
ATOM 1357 C CA . ARG A 1 184 ? -6.668 -21.672 5.234 1 92.25 184 ARG A CA 1
ATOM 1358 C C . ARG A 1 184 ? -7.672 -21 4.309 1 92.25 184 ARG A C 1
ATOM 1360 O O . ARG A 1 184 ? -8.008 -19.828 4.492 1 92.25 184 ARG A O 1
ATOM 1367 N N . PHE A 1 185 ? -8.156 -21.859 3.412 1 95.31 185 PHE A N 1
ATOM 1368 C CA . PHE A 1 185 ? -9.266 -21.422 2.566 1 95.31 185 PHE A CA 1
ATOM 1369 C C . PHE A 1 185 ? -10.539 -21.266 3.383 1 95.31 185 PHE A C 1
ATOM 1371 O O . PHE A 1 185 ? -10.859 -22.125 4.215 1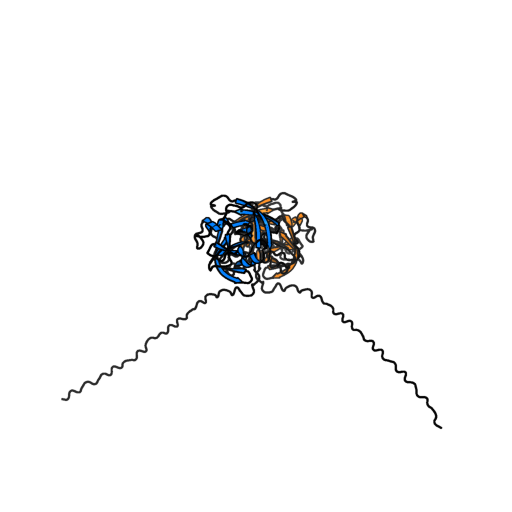 95.31 185 PHE A O 1
ATOM 1378 N N . LEU A 1 186 ? -11.195 -20.203 3.127 1 91.94 186 LEU A N 1
ATOM 1379 C CA . LEU A 1 186 ? -12.469 -19.984 3.818 1 91.94 186 LEU A CA 1
ATOM 1380 C C . LEU A 1 186 ? -13.641 -20.203 2.871 1 91.94 186 LEU A C 1
ATOM 1382 O O . LEU A 1 186 ? -14.531 -21 3.148 1 91.94 186 LEU A O 1
ATOM 1386 N N . ASP A 1 187 ? -13.672 -19.344 1.802 1 91.31 187 ASP A N 1
ATOM 1387 C CA . ASP A 1 187 ? -14.773 -19.375 0.85 1 91.31 187 ASP A CA 1
ATOM 1388 C C . ASP A 1 187 ? -14.422 -18.625 -0.429 1 91.31 187 ASP A C 1
ATOM 1390 O O . ASP A 1 187 ? -13.375 -17.969 -0.501 1 91.31 187 ASP A O 1
ATOM 1394 N N . SER A 1 188 ? -15.234 -18.891 -1.44 1 91.62 188 SER A N 1
ATOM 1395 C CA . SER A 1 188 ? -15.141 -18.125 -2.678 1 91.62 188 SER A CA 1
ATOM 1396 C C . SER A 1 188 ? -16.516 -17.672 -3.145 1 91.62 188 SER A C 1
ATOM 1398 O O . SER A 1 188 ? -17.406 -18.484 -3.398 1 91.62 188 SER A O 1
ATOM 1400 N N . CYS A 1 189 ? -16.703 -16.297 -3.176 1 88.38 189 CYS A N 1
ATOM 1401 C CA . CYS A 1 189 ? -17.969 -15.727 -3.617 1 88.38 189 CYS A CA 1
ATOM 1402 C C . CYS A 1 189 ? -17.766 -14.312 -4.148 1 88.38 189 CYS A C 1
ATOM 1404 O O . CYS A 1 189 ? -16.734 -13.688 -3.885 1 88.38 189 CYS A O 1
ATOM 1406 N N . ASN A 1 190 ? -18.656 -13.898 -4.969 1 88.38 190 ASN A N 1
ATOM 1407 C CA . ASN A 1 190 ? -18.641 -12.547 -5.527 1 88.38 190 ASN A CA 1
ATOM 1408 C C . ASN A 1 190 ? -17.328 -12.242 -6.234 1 88.38 190 ASN A C 1
ATOM 1410 O O . ASN A 1 190 ? -16.766 -11.164 -6.062 1 88.38 190 ASN A O 1
ATOM 1414 N N . GLN A 1 191 ? -16.797 -13.219 -6.812 1 93.19 191 GLN A N 1
ATOM 1415 C CA . GLN A 1 191 ? -15.602 -13.125 -7.645 1 93.19 191 GLN A CA 1
ATOM 1416 C C . GLN A 1 191 ? -14.336 -13.039 -6.793 1 93.19 191 GLN A C 1
ATOM 1418 O O . GLN A 1 191 ? -13.242 -12.805 -7.316 1 93.19 191 GLN A O 1
ATOM 1423 N N . LEU A 1 192 ? -14.578 -13.273 -5.477 1 93.06 192 LEU A N 1
ATOM 1424 C CA . LEU A 1 192 ? -13.453 -13.172 -4.551 1 93.06 192 LEU A CA 1
ATOM 1425 C C . LEU A 1 192 ? -13.164 -14.523 -3.893 1 93.06 192 LEU A C 1
ATOM 1427 O O . LEU A 1 192 ? -14.062 -15.359 -3.768 1 93.06 192 LEU A O 1
ATOM 1431 N N . VAL A 1 193 ? -11.906 -14.711 -3.57 1 94.38 193 VAL A N 1
ATOM 1432 C CA . VAL A 1 193 ? -11.484 -15.812 -2.709 1 94.38 193 VAL A CA 1
ATOM 1433 C C . VAL A 1 193 ? -11.078 -15.273 -1.34 1 94.38 193 VAL A C 1
ATOM 1435 O O . VAL A 1 193 ? -10.383 -14.258 -1.248 1 94.38 193 VAL A O 1
ATOM 1438 N N . TYR A 1 194 ? -11.57 -15.969 -0.281 1 90.62 194 TYR A N 1
ATOM 1439 C CA . TYR A 1 194 ? -11.305 -15.547 1.093 1 90.62 194 TYR A CA 1
ATOM 1440 C C . TYR A 1 194 ? -10.469 -16.594 1.827 1 90.62 194 TYR A C 1
ATOM 1442 O O . TYR A 1 194 ? -10.672 -17.797 1.653 1 90.62 194 TYR A O 1
ATOM 1450 N N . TYR A 1 195 ? -9.609 -16.125 2.623 1 90.31 195 TYR A N 1
ATOM 1451 C CA . TYR A 1 195 ? -8.719 -17 3.367 1 90.31 195 TYR A CA 1
ATOM 1452 C C . TYR A 1 195 ? -8.305 -16.375 4.691 1 90.31 195 TYR A C 1
ATOM 1454 O O . TYR A 1 195 ? -8.383 -15.156 4.855 1 90.31 195 TYR A O 1
ATOM 1462 N N . THR A 1 196 ? -7.922 -17.234 5.605 1 86.44 196 THR A N 1
ATOM 1463 C CA . THR A 1 196 ? -7.559 -16.812 6.953 1 86.44 196 THR A CA 1
ATOM 1464 C C . THR A 1 196 ? -6.23 -17.438 7.375 1 86.44 196 THR A C 1
ATOM 1466 O O . THR A 1 196 ? -5.66 -18.25 6.648 1 86.44 196 THR A O 1
ATOM 1469 N N . ASP A 1 197 ? -5.691 -16.906 8.484 1 85.19 197 ASP A N 1
ATOM 1470 C CA . ASP A 1 197 ? -4.453 -17.422 9.07 1 85.19 197 ASP A CA 1
ATOM 1471 C C . ASP A 1 197 ? -3.295 -17.312 8.078 1 85.19 197 ASP A C 1
ATOM 1473 O O . ASP A 1 197 ? -2.467 -18.219 7.984 1 85.19 197 ASP A O 1
ATOM 1477 N N . LEU A 1 198 ? -3.375 -16.359 7.305 1 88.94 198 LEU A N 1
ATOM 1478 C CA . LEU A 1 198 ? -2.379 -16.047 6.285 1 88.94 198 LEU A CA 1
ATOM 1479 C C . LEU A 1 198 ? -2.043 -14.555 6.309 1 88.94 198 LEU A C 1
ATOM 1481 O O . LEU A 1 198 ? -2.867 -13.727 5.926 1 88.94 198 LEU A O 1
ATOM 1485 N N . ASP A 1 199 ? -0.828 -14.289 6.715 1 86.69 199 ASP A N 1
ATOM 1486 C CA . ASP A 1 199 ? -0.472 -12.898 6.98 1 86.69 199 ASP A CA 1
ATOM 1487 C C . ASP A 1 199 ? -0.066 -12.18 5.695 1 86.69 199 ASP A C 1
ATOM 1489 O O . ASP A 1 199 ? 0.61 -12.758 4.844 1 86.69 199 ASP A O 1
ATOM 1493 N N . THR A 1 200 ? -0.506 -10.953 5.605 1 89.44 200 THR A N 1
ATOM 1494 C CA . THR A 1 200 ? -0.101 -10.039 4.543 1 89.44 200 THR A CA 1
ATOM 1495 C C . THR A 1 200 ? 0.178 -8.648 5.102 1 89.44 200 THR A C 1
ATOM 1497 O O . THR A 1 200 ? -0.211 -8.336 6.23 1 89.44 200 THR A O 1
ATOM 1500 N N . LEU A 1 201 ? 1.013 -7.859 4.441 1 85 201 LEU A N 1
ATOM 1501 C CA . LEU A 1 201 ? 1.288 -6.461 4.754 1 85 201 LEU A CA 1
ATOM 1502 C C . LEU A 1 201 ? 1.27 -5.609 3.488 1 85 201 LEU A C 1
ATOM 1504 O O . LEU A 1 201 ? 1.029 -6.121 2.393 1 85 201 LEU A O 1
ATOM 1508 N N . VAL A 1 202 ? 1.427 -4.281 3.727 1 84.75 202 VAL A N 1
ATOM 1509 C CA . VAL A 1 202 ? 1.655 -3.406 2.58 1 84.75 202 VAL A CA 1
ATOM 1510 C C . VAL A 1 202 ? 2.762 -3.984 1.701 1 84.75 202 VAL A C 1
ATOM 1512 O O . VAL A 1 202 ? 3.775 -4.469 2.209 1 84.75 202 VAL A O 1
ATOM 1515 N N . GLY A 1 203 ? 2.506 -3.99 0.381 1 89.5 203 GLY A N 1
ATOM 1516 C CA . GLY A 1 203 ? 3.451 -4.59 -0.546 1 89.5 203 GLY A CA 1
ATOM 1517 C C . GLY A 1 203 ? 3.061 -5.988 -0.979 1 89.5 203 GLY A C 1
ATOM 1518 O O . GLY A 1 203 ? 3.559 -6.496 -1.986 1 89.5 203 GLY A O 1
ATOM 1519 N N . SER A 1 204 ? 2.236 -6.621 -0.15 1 92.38 204 SER A N 1
ATOM 1520 C CA . SER A 1 204 ? 1.761 -7.961 -0.481 1 92.38 204 SER A CA 1
ATOM 1521 C C . SER A 1 204 ? 0.757 -7.922 -1.629 1 92.38 204 SER A C 1
ATOM 1523 O O . SER A 1 204 ? 0.512 -8.938 -2.281 1 92.38 204 SER A O 1
ATOM 1525 N N . SER A 1 205 ? 0.21 -6.816 -1.881 1 92.38 205 SER A N 1
ATOM 1526 C CA . SER A 1 205 ? -0.805 -6.688 -2.92 1 92.38 205 SER A CA 1
ATOM 1527 C C . SER A 1 205 ? -0.296 -7.211 -4.258 1 92.38 205 SER A C 1
ATOM 1529 O O . SER A 1 205 ? 0.834 -6.922 -4.656 1 92.38 205 SER A O 1
ATOM 1531 N N . GLY A 1 206 ? -1.152 -7.996 -4.859 1 97.06 206 GLY A N 1
ATOM 1532 C CA . GLY A 1 206 ? -0.844 -8.531 -6.176 1 97.06 206 GLY A CA 1
ATOM 1533 C C . GLY A 1 206 ? -0.216 -9.914 -6.125 1 97.06 206 GLY A C 1
ATOM 1534 O O . GLY A 1 206 ? -0.106 -10.586 -7.152 1 97.06 206 GLY A O 1
ATOM 1535 N N . ALA A 1 207 ? 0.17 -10.328 -4.949 1 98.38 207 ALA A N 1
ATOM 1536 C CA . ALA A 1 207 ? 0.764 -11.656 -4.805 1 98.38 207 ALA A CA 1
ATOM 1537 C C . ALA A 1 207 ? -0.225 -12.742 -5.207 1 98.38 207 ALA A C 1
ATOM 1539 O O . ALA A 1 207 ? -1.42 -12.648 -4.922 1 98.38 207 ALA A O 1
ATOM 1540 N N . GLY A 1 208 ? 0.277 -13.797 -5.863 1 98.56 208 GLY A N 1
ATOM 1541 C CA . GLY A 1 208 ? -0.563 -14.93 -6.223 1 98.56 208 GLY A CA 1
ATOM 1542 C C . GLY A 1 208 ? -0.993 -15.758 -5.023 1 98.56 208 GLY A C 1
ATOM 1543 O O . GLY A 1 208 ? -0.201 -15.992 -4.109 1 98.56 208 GLY A O 1
ATOM 1544 N N . VAL A 1 209 ? -2.209 -16.141 -5.066 1 98.25 209 VAL A N 1
ATOM 1545 C CA . VAL A 1 209 ? -2.721 -17.094 -4.086 1 98.25 209 VAL A CA 1
ATOM 1546 C C . VAL A 1 209 ? -2.613 -18.5 -4.641 1 98.25 209 VAL A C 1
ATOM 1548 O O . VAL A 1 209 ? -3.295 -18.859 -5.609 1 98.25 209 VAL A O 1
ATOM 1551 N N . LEU A 1 210 ? -1.823 -19.344 -3.994 1 98.31 210 LEU A N 1
ATOM 1552 C CA . LEU A 1 210 ? -1.495 -20.672 -4.516 1 98.31 210 LEU A CA 1
ATOM 1553 C C . LEU A 1 210 ? -2.346 -21.734 -3.848 1 98.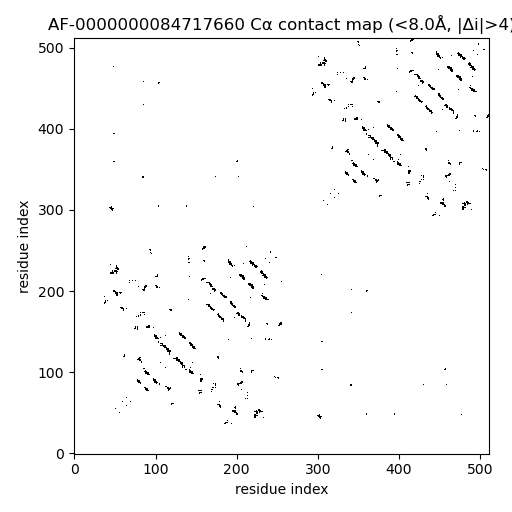31 210 LEU A C 1
ATOM 1555 O O . LEU A 1 210 ? -2.537 -21.719 -2.631 1 98.31 210 LEU A O 1
ATOM 1559 N N . ASN A 1 211 ? -2.861 -22.641 -4.66 1 98 211 ASN A N 1
ATOM 1560 C CA . ASN A 1 211 ? -3.398 -23.859 -4.07 1 98 211 ASN A CA 1
ATOM 1561 C C . ASN A 1 211 ? -2.293 -24.859 -3.754 1 98 211 ASN A C 1
ATOM 1563 O O . ASN A 1 211 ? -1.112 -24.578 -3.967 1 98 211 ASN A O 1
ATOM 1567 N N . ARG A 1 212 ? -2.67 -25.984 -3.254 1 97.19 212 ARG A N 1
ATOM 1568 C CA . ARG A 1 212 ? -1.7 -26.953 -2.75 1 97.19 212 ARG A CA 1
ATOM 1569 C C . ARG A 1 212 ? -0.796 -27.453 -3.871 1 97.19 212 ARG A C 1
ATOM 1571 O O . ARG A 1 212 ? 0.361 -27.797 -3.633 1 97.19 212 ARG A O 1
ATOM 1578 N N . GLN A 1 213 ? -1.271 -27.469 -5.07 1 96.25 213 GLN A N 1
ATOM 1579 C CA . GLN A 1 213 ? -0.514 -27.953 -6.223 1 96.25 213 GLN A CA 1
ATOM 1580 C C . GLN A 1 213 ? 0.397 -26.859 -6.777 1 96.25 213 GLN A C 1
ATOM 1582 O O . GLN A 1 213 ? 1.174 -27.109 -7.703 1 96.25 213 GLN A O 1
ATOM 1587 N N . GLY A 1 214 ? 0.324 -25.641 -6.223 1 97.25 214 GLY A N 1
ATOM 1588 C CA . GLY A 1 214 ? 1.206 -24.562 -6.637 1 97.25 214 GLY A CA 1
ATOM 1589 C C . GLY A 1 214 ? 0.664 -23.766 -7.809 1 97.25 214 GLY A C 1
ATOM 1590 O O . GLY A 1 214 ? 1.424 -23.109 -8.523 1 97.25 214 GLY A O 1
ATOM 1591 N N . TYR A 1 215 ? -0.634 -23.859 -8.078 1 98.06 215 TYR A N 1
ATOM 1592 C CA . TYR A 1 215 ? -1.263 -23.047 -9.125 1 98.06 215 TYR A CA 1
ATOM 1593 C C . TYR A 1 215 ? -1.993 -21.859 -8.531 1 98.06 215 TYR A C 1
ATOM 1595 O O . TYR A 1 215 ? -2.434 -21.906 -7.379 1 98.06 215 TYR A O 1
ATOM 1603 N N . LEU A 1 216 ? -2.113 -20.797 -9.336 1 98.5 216 LEU A N 1
ATOM 1604 C CA . LEU A 1 216 ? -2.74 -19.578 -8.844 1 98.5 216 LEU A CA 1
ATOM 1605 C C . LEU A 1 216 ? -4.262 -19.672 -8.914 1 98.5 216 LEU A C 1
ATOM 1607 O O . LEU A 1 216 ? -4.824 -19.891 -9.992 1 98.5 216 LEU A O 1
ATOM 1611 N N . VAL A 1 217 ? -4.91 -19.453 -7.773 1 98.62 217 VAL A N 1
ATOM 1612 C CA . VAL A 1 217 ? -6.371 -19.438 -7.742 1 98.62 217 VAL A CA 1
ATOM 1613 C C . VAL A 1 217 ? -6.859 -17.984 -7.77 1 98.62 217 VAL A C 1
ATOM 1615 O O . VAL A 1 217 ? -8.039 -17.734 -8.016 1 98.62 217 VAL A O 1
ATOM 1618 N N . GLY A 1 218 ? -5.973 -17.047 -7.535 1 98.25 218 GLY A N 1
ATOM 1619 C CA . GLY A 1 218 ? -6.27 -15.625 -7.496 1 98.25 218 GLY A CA 1
ATOM 1620 C C . GLY A 1 218 ? -5.059 -14.773 -7.172 1 98.25 218 GLY A C 1
ATOM 1621 O O . GLY A 1 218 ? -3.932 -15.273 -7.129 1 98.25 218 GLY A O 1
ATOM 1622 N N . ILE A 1 219 ? -5.285 -13.5 -7.016 1 98.19 219 ILE A N 1
ATOM 1623 C CA . ILE A 1 219 ? -4.238 -12.602 -6.539 1 98.19 219 ILE A CA 1
ATOM 1624 C C . ILE A 1 219 ? -4.734 -11.836 -5.316 1 98.19 219 ILE A C 1
ATOM 1626 O O . ILE A 1 219 ? -5.906 -11.461 -5.242 1 98.19 219 ILE A O 1
ATOM 1630 N N . HIS A 1 220 ? -3.838 -11.641 -4.367 1 95.31 220 HIS A N 1
ATOM 1631 C CA . HIS A 1 220 ? -4.156 -10.938 -3.125 1 95.31 220 HIS A CA 1
ATOM 1632 C C . HIS A 1 220 ? -4.434 -9.461 -3.381 1 95.31 220 HIS A C 1
ATOM 1634 O O . HIS A 1 220 ? -3.691 -8.805 -4.109 1 95.31 220 HIS A O 1
ATOM 1640 N N . THR A 1 221 ? -5.48 -9.016 -2.801 1 88.56 221 THR A N 1
ATOM 1641 C CA . THR A 1 221 ? -5.797 -7.602 -2.977 1 88.56 221 THR A CA 1
ATOM 1642 C C . THR A 1 221 ? -5.879 -6.895 -1.628 1 88.56 221 THR A C 1
ATOM 1644 O O . THR A 1 221 ? -5.34 -5.797 -1.465 1 88.56 221 THR A O 1
ATOM 1647 N N . ASP A 1 222 ? -6.59 -7.578 -0.705 1 79.12 222 ASP A N 1
ATOM 1648 C CA . ASP A 1 222 ? -6.82 -6.848 0.539 1 79.12 222 ASP A CA 1
ATOM 1649 C C . ASP A 1 222 ? -7.152 -7.805 1.683 1 79.12 222 ASP A C 1
ATOM 1651 O O . ASP A 1 222 ? -7.137 -9.023 1.503 1 79.12 222 ASP A O 1
ATOM 1655 N N . GLY A 1 223 ? -7.234 -7.164 2.916 1 74.5 223 GLY A N 1
ATOM 1656 C CA . GLY A 1 223 ? -7.652 -7.91 4.09 1 74.5 223 GLY A CA 1
ATOM 1657 C C . GLY A 1 223 ? -8.398 -7.062 5.105 1 74.5 223 GLY A C 1
ATOM 1658 O O . GLY A 1 223 ? -8.391 -5.832 5.02 1 74.5 223 GLY A O 1
ATOM 1659 N N . ASP A 1 224 ? -9.148 -7.777 5.895 1 65.81 224 ASP A N 1
ATOM 1660 C CA . ASP A 1 224 ? -9.875 -7.113 6.977 1 65.81 224 ASP A CA 1
ATOM 1661 C C . ASP A 1 224 ? -9.438 -7.656 8.336 1 65.81 224 ASP A C 1
ATOM 1663 O O . ASP A 1 224 ? -10.242 -7.719 9.273 1 65.81 224 ASP A O 1
ATOM 1667 N N . CYS A 1 225 ? -8.266 -8.023 8.336 1 63.41 225 CYS A N 1
ATOM 1668 C CA . CYS A 1 225 ? -7.785 -8.594 9.586 1 63.41 225 CYS A CA 1
ATOM 1669 C C . CYS A 1 225 ? -7.484 -7.5 10.602 1 63.41 225 CYS A C 1
ATOM 1671 O O . CYS A 1 225 ? -7.133 -6.379 10.227 1 63.41 225 CYS A O 1
ATOM 1673 N N . ASP A 1 226 ? -7.938 -7.773 11.828 1 60 226 ASP A N 1
ATOM 1674 C CA . ASP A 1 226 ? -7.633 -6.82 12.891 1 60 226 ASP A CA 1
ATOM 1675 C C . ASP A 1 226 ? -6.461 -7.309 13.742 1 60 226 ASP A C 1
ATOM 1677 O O . ASP A 1 226 ? -5.887 -8.367 13.469 1 60 226 ASP A O 1
ATOM 1681 N N . GLU A 1 227 ? -6.098 -6.414 14.719 1 59.12 227 GLU A N 1
ATOM 1682 C CA . GLU A 1 227 ? -4.938 -6.691 15.562 1 59.12 227 GLU A CA 1
ATOM 1683 C C . GLU A 1 227 ? -5.133 -7.973 16.375 1 59.12 227 GLU A C 1
ATOM 1685 O O . GLU A 1 227 ? -4.168 -8.562 16.859 1 59.12 227 GLU A O 1
ATOM 1690 N N . LYS A 1 228 ? -6.391 -8.32 16.469 1 58.94 228 LYS A N 1
ATOM 1691 C CA . LYS A 1 228 ? -6.684 -9.508 17.266 1 58.94 228 LYS A CA 1
ATOM 1692 C C . LYS A 1 228 ? -6.758 -10.758 16.391 1 58.94 228 LYS A C 1
ATOM 1694 O O . LYS A 1 228 ? -7.02 -11.852 16.875 1 58.94 228 LYS A O 1
ATOM 1699 N N . GLY A 1 229 ? -6.434 -10.508 15.18 1 59.47 229 GLY A N 1
ATOM 1700 C CA . GLY A 1 229 ? -6.391 -11.625 14.25 1 59.47 229 GLY A CA 1
ATOM 1701 C C . GLY A 1 229 ? -7.75 -11.977 13.68 1 59.47 229 GLY A C 1
ATOM 1702 O O . GLY A 1 229 ? -7.91 -13.016 13.039 1 59.47 229 GLY A O 1
ATOM 1703 N N . HIS A 1 230 ? -8.617 -11.203 14.008 1 63.22 230 HIS A N 1
ATOM 1704 C CA . HIS A 1 230 ? -9.938 -11.438 13.438 1 63.22 230 HIS A CA 1
ATOM 1705 C C . HIS A 1 230 ? -10.016 -10.922 12 1 63.22 230 HIS A C 1
ATOM 1707 O O . HIS A 1 230 ? -9.25 -10.047 11.609 1 63.22 230 HIS A O 1
ATOM 1713 N N . GLY A 1 231 ? -10.812 -11.648 11.289 1 72.19 231 GLY A N 1
ATOM 1714 C CA . GLY A 1 231 ? -11.039 -11.211 9.914 1 72.19 231 GLY A CA 1
ATOM 1715 C C . GLY A 1 231 ? -10.43 -12.148 8.891 1 72.19 231 GLY A C 1
ATOM 1716 O O . GLY A 1 231 ? -10.062 -13.281 9.211 1 72.19 231 GLY A O 1
ATOM 1717 N N . ALA A 1 232 ? -10.602 -11.75 7.621 1 79.94 232 ALA A N 1
ATOM 1718 C CA . ALA A 1 232 ? -10.109 -12.57 6.516 1 79.94 232 ALA A CA 1
ATOM 1719 C C . ALA A 1 232 ? -9.438 -11.711 5.449 1 79.94 232 ALA A C 1
ATOM 1721 O O . ALA A 1 232 ? -9.734 -10.523 5.324 1 79.94 232 ALA A O 1
ATOM 1722 N N . ASN A 1 233 ? -8.508 -12.336 4.871 1 87.94 233 ASN A N 1
ATOM 1723 C CA . ASN A 1 233 ? -7.934 -11.781 3.648 1 87.94 233 ASN A CA 1
ATOM 1724 C C . ASN A 1 233 ? -8.742 -12.172 2.418 1 87.94 233 ASN A C 1
ATOM 1726 O O . ASN A 1 233 ? -9.531 -13.117 2.467 1 87.94 233 ASN A O 1
ATOM 1730 N N . ARG A 1 234 ? -8.508 -11.391 1.366 1 90.81 234 ARG A N 1
ATOM 1731 C CA . ARG A 1 234 ? -9.234 -11.711 0.143 1 90.81 234 ARG A CA 1
ATOM 1732 C C . ARG A 1 234 ? -8.406 -11.375 -1.092 1 90.81 234 ARG A C 1
ATOM 1734 O O . ARG A 1 234 ? -7.516 -10.523 -1.035 1 90.81 234 ARG A O 1
ATOM 1741 N N . GLY A 1 235 ? -8.742 -12.062 -2.104 1 93.62 235 GLY A N 1
ATOM 1742 C CA . GLY A 1 235 ? -8.172 -11.844 -3.422 1 93.62 235 GLY A CA 1
ATOM 1743 C C . GLY A 1 235 ? -9.172 -12.039 -4.547 1 93.62 235 GLY A C 1
ATOM 1744 O O . GLY A 1 235 ? -10.227 -12.641 -4.348 1 93.62 235 GLY A O 1
ATOM 1745 N N . TRP A 1 236 ? -8.883 -11.414 -5.664 1 96 236 TRP A N 1
ATOM 1746 C CA . TRP A 1 236 ? -9.703 -11.633 -6.848 1 96 236 TRP A CA 1
ATOM 1747 C C . TRP A 1 236 ? -9.383 -12.977 -7.492 1 96 236 TRP A C 1
ATOM 1749 O O . TRP A 1 236 ? -8.211 -13.344 -7.625 1 96 236 TRP A O 1
ATOM 1759 N N . THR A 1 237 ? -10.43 -13.695 -7.945 1 97.94 237 THR A N 1
ATOM 1760 C CA . THR A 1 237 ? -10.234 -15.039 -8.477 1 97.94 237 THR A CA 1
ATOM 1761 C C . THR A 1 237 ? -9.656 -14.984 -9.891 1 97.94 237 THR A C 1
ATOM 1763 O O . THR A 1 237 ? -9.914 -14.031 -10.633 1 97.94 237 THR A O 1
ATOM 1766 N N . VAL A 1 238 ? -8.938 -16.031 -10.18 1 98.06 238 VAL A N 1
ATOM 1767 C CA . VAL A 1 238 ? -8.438 -16.219 -11.547 1 98.06 238 VAL A CA 1
ATOM 1768 C C . VAL A 1 238 ? -9.609 -16.188 -12.523 1 98.06 238 VAL A C 1
ATOM 1770 O O . VAL A 1 238 ? -9.5 -15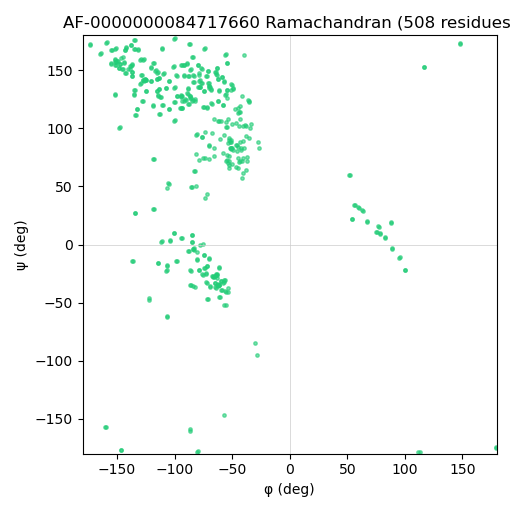.617 -13.617 1 98.06 238 VAL A O 1
ATOM 1773 N N . GLN A 1 239 ? -10.68 -16.781 -12.18 1 97.31 239 GLN A N 1
ATOM 1774 C CA . GLN A 1 239 ? -11.844 -16.812 -13.047 1 97.31 239 GLN A CA 1
ATOM 1775 C C . GLN A 1 239 ? -12.297 -15.398 -13.414 1 97.31 239 GLN A C 1
ATOM 1777 O O . GLN A 1 239 ? -12.5 -15.094 -14.586 1 97.31 239 GLN A O 1
ATOM 1782 N N . SER A 1 240 ? -12.477 -14.602 -12.406 1 97.44 240 SER A N 1
ATOM 1783 C CA . SER A 1 240 ? -12.938 -13.234 -12.648 1 97.44 240 SER A CA 1
ATOM 1784 C C . SER A 1 240 ? -11.93 -12.453 -13.477 1 97.44 240 SER A C 1
ATOM 1786 O O . SER A 1 240 ? -12.312 -11.633 -14.32 1 97.44 240 SER A O 1
ATOM 1788 N N . ILE A 1 241 ? -10.672 -12.695 -13.281 1 98.38 241 ILE A N 1
ATOM 1789 C CA . ILE A 1 241 ? -9.609 -11.977 -13.969 1 98.38 241 ILE A CA 1
ATOM 1790 C C . ILE A 1 241 ? -9.57 -12.398 -15.438 1 98.38 241 ILE A C 1
ATOM 1792 O O . ILE A 1 241 ? -9.516 -11.555 -16.328 1 98.38 241 ILE A O 1
ATOM 1796 N N . VAL A 1 242 ? -9.617 -13.672 -15.672 1 98.62 242 VAL A N 1
ATOM 1797 C CA . VAL A 1 242 ? -9.562 -14.188 -17.031 1 98.62 242 VAL A CA 1
ATOM 1798 C C . VAL A 1 242 ? -10.789 -13.719 -17.812 1 98.62 242 VAL A C 1
ATOM 1800 O O . VAL A 1 242 ? -10.695 -13.398 -19 1 98.62 242 VAL A O 1
ATOM 1803 N N . GLU A 1 243 ? -11.922 -13.664 -17.172 1 97.56 243 GLU A N 1
ATOM 1804 C CA . GLU A 1 243 ? -13.141 -13.203 -17.828 1 97.56 243 GLU A CA 1
ATOM 1805 C C . GLU A 1 243 ? -13.031 -11.727 -18.219 1 97.56 243 GLU A C 1
ATOM 1807 O O . GLU A 1 243 ? -13.586 -11.305 -19.234 1 97.56 243 GLU A O 1
ATOM 1812 N N . ALA A 1 244 ? -12.336 -11 -17.422 1 97.44 244 ALA A N 1
ATOM 1813 C CA . ALA A 1 244 ? -12.242 -9.562 -17.641 1 97.44 244 ALA A CA 1
ATOM 1814 C C . ALA A 1 244 ? -11.117 -9.227 -18.625 1 97.44 244 ALA A C 1
ATOM 1816 O O . ALA A 1 244 ? -11.125 -8.164 -19.25 1 97.44 244 ALA A O 1
ATOM 1817 N N . SER A 1 245 ? -10.148 -10.031 -18.812 1 98.44 245 SER A N 1
ATOM 1818 C CA . SER A 1 245 ? -8.906 -9.734 -19.516 1 98.44 245 SER A CA 1
ATOM 1819 C C . SER A 1 245 ? -9.031 -10.016 -21 1 98.44 245 SER A C 1
ATOM 1821 O O . SER A 1 245 ? -9.398 -11.117 -21.406 1 98.44 245 SER A O 1
ATOM 1823 N N . PRO A 1 246 ? -8.648 -9.055 -21.859 1 97.75 246 PRO A N 1
ATOM 1824 C CA . PRO A 1 246 ? -8.523 -9.344 -23.297 1 97.75 246 PRO A CA 1
ATOM 1825 C C . PRO A 1 246 ? -7.309 -10.211 -23.609 1 97.75 246 PRO A C 1
ATOM 1827 O O . PRO A 1 246 ? -7.297 -10.914 -24.625 1 97.75 246 PRO A O 1
ATOM 1830 N N . TYR A 1 247 ? -6.305 -10.164 -22.75 1 98.5 247 TYR A N 1
ATOM 1831 C CA . TYR A 1 247 ? -5.047 -10.852 -23 1 98.5 247 TYR A CA 1
ATOM 1832 C C . TYR A 1 247 ? -5.141 -12.32 -22.609 1 98.5 247 TYR A C 1
ATOM 1834 O O . TYR A 1 247 ? -4.527 -13.18 -23.25 1 98.5 247 TYR A O 1
ATOM 1842 N N . LEU A 1 248 ? -5.852 -12.609 -21.547 1 98.5 248 LEU A N 1
ATOM 1843 C CA . LEU A 1 248 ? -5.988 -13.977 -21.047 1 98.5 248 LEU A CA 1
ATOM 1844 C C . LEU A 1 248 ? -7.207 -14.656 -21.641 1 98.5 248 LEU A C 1
ATOM 1846 O O . LEU A 1 248 ? -8.164 -13.992 -22.047 1 98.5 248 LEU A O 1
ATOM 1850 N N . GLN A 1 249 ? -7.117 -16 -21.688 1 97 249 GLN A N 1
ATOM 1851 C CA . GLN A 1 249 ? -8.188 -16.812 -22.25 1 97 249 GLN A CA 1
ATOM 1852 C C . GLN A 1 249 ? 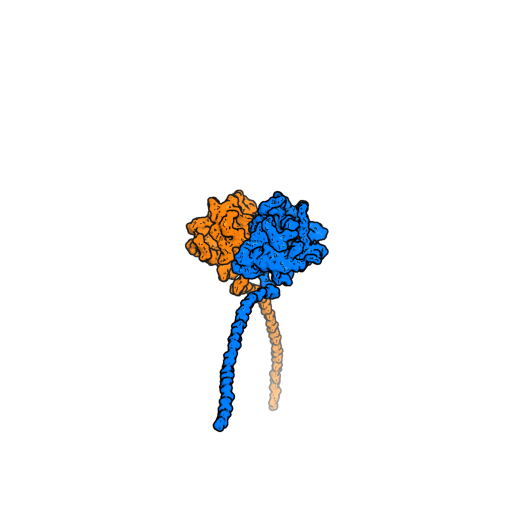-8.578 -17.938 -21.281 1 97 249 GLN A C 1
ATOM 1854 O O . GLN A 1 249 ? -7.773 -18.344 -20.438 1 97 249 GLN A O 1
ATOM 1859 N N . SER A 1 250 ? -9.781 -18.391 -21.547 1 94.94 250 SER A N 1
ATOM 1860 C CA . SER A 1 250 ? -10.258 -19.5 -20.719 1 94.94 250 SER A CA 1
ATOM 1861 C C . SER A 1 250 ? -9.305 -20.688 -20.781 1 94.94 250 SER A C 1
ATOM 1863 O O . SER A 1 250 ? -9.148 -21.406 -19.797 1 94.94 250 SER A O 1
ATOM 1865 N N . ALA A 1 251 ? -8.648 -20.859 -21.859 1 94.75 251 ALA A N 1
ATOM 1866 C CA . ALA A 1 251 ? -7.73 -21.969 -22.078 1 94.75 251 ALA A CA 1
ATOM 1867 C C . ALA A 1 251 ? -6.48 -21.812 -21.219 1 94.75 251 ALA A C 1
ATOM 1869 O O . ALA A 1 251 ? -5.727 -22.781 -21.031 1 94.75 251 ALA A O 1
ATOM 1870 N N . ASP A 1 252 ? -6.301 -20.672 -20.641 1 95.75 252 ASP A N 1
ATOM 1871 C CA . ASP A 1 252 ? -5.141 -20.422 -19.797 1 95.75 252 ASP A CA 1
ATOM 1872 C C . ASP A 1 252 ? -5.355 -21 -18.391 1 95.75 252 ASP A C 1
ATOM 1874 O O . ASP A 1 252 ? -4.418 -21.078 -17.594 1 95.75 252 ASP A O 1
ATOM 1878 N N . ILE A 1 253 ? -6.594 -21.359 -18.109 1 96.88 253 ILE A N 1
ATOM 1879 C CA . ILE A 1 253 ? -6.93 -21.953 -16.828 1 96.88 253 ILE A CA 1
ATOM 1880 C C . ILE A 1 253 ? -6.793 -23.469 -16.906 1 96.88 253 ILE A C 1
ATOM 1882 O O . ILE A 1 253 ? -7.422 -24.109 -17.75 1 96.88 253 ILE A O 1
ATOM 1886 N N . VAL A 1 254 ? -5.996 -24 -16.016 1 94.31 254 VAL A N 1
ATOM 1887 C CA . VAL A 1 254 ? -5.852 -25.453 -16 1 94.31 254 VAL A CA 1
ATOM 1888 C C . VAL A 1 254 ? -6.867 -26.062 -15.039 1 94.31 254 VAL A C 1
ATOM 1890 O O . VAL A 1 254 ? -7.25 -25.438 -14.055 1 94.31 254 VAL A O 1
ATOM 1893 N N . GLU A 1 255 ? -7.355 -27.234 -15.391 1 86.88 255 GLU A N 1
ATOM 1894 C CA . GLU A 1 255 ? -8.32 -27.953 -14.57 1 86.88 255 GLU A CA 1
ATOM 1895 C C . GLU A 1 255 ? -7.617 -28.781 -13.492 1 86.88 255 GLU A C 1
ATOM 1897 O O . GLU A 1 255 ? -7.68 -30.016 -13.516 1 86.88 255 GLU A O 1
ATOM 1902 N N . ARG A 1 256 ? -6.77 -28.203 -12.828 1 79.19 256 ARG A N 1
ATOM 1903 C CA . ARG A 1 256 ? -6.055 -28.922 -11.789 1 79.19 256 ARG A CA 1
ATOM 1904 C C . ARG A 1 256 ? -5.895 -28.078 -10.531 1 79.19 256 ARG A C 1
ATOM 1906 O O . ARG A 1 256 ? -5.91 -26.844 -10.602 1 79.19 256 ARG A O 1
ATOM 1913 N N . MET B 1 1 ? -107.625 49.75 -18.125 1 26.47 1 MET B N 1
ATOM 1914 C CA . MET B 1 1 ? -107.125 48.656 -18.953 1 26.47 1 MET B CA 1
ATOM 1915 C C . MET B 1 1 ? -105.625 48.531 -18.906 1 26.47 1 MET B C 1
ATOM 1917 O O . MET B 1 1 ? -104.938 49.531 -19.141 1 26.47 1 MET B O 1
ATOM 1921 N N . VAL B 1 2 ? -105.125 47.531 -18.172 1 33.88 2 VAL B N 1
ATOM 1922 C CA . VAL B 1 2 ? -104 47.312 -17.234 1 33.88 2 VAL B CA 1
ATOM 1923 C C . VAL B 1 2 ? -102.75 47.062 -18.016 1 33.88 2 VAL B C 1
ATOM 1925 O O . VAL B 1 2 ? -102.562 45.969 -18.547 1 33.88 2 VAL B O 1
ATOM 1928 N N . PRO B 1 3 ? -102.438 47.969 -19.016 1 28.33 3 PRO B N 1
ATOM 1929 C CA . PRO B 1 3 ? -101.562 47.375 -20.078 1 28.33 3 PRO B CA 1
ATOM 1930 C C . PRO B 1 3 ? -100.25 46.812 -19.547 1 28.33 3 PRO B C 1
ATOM 1932 O O . PRO B 1 3 ? -99.938 47.031 -18.391 1 28.33 3 PRO B O 1
ATOM 1935 N N . ARG B 1 4 ? -99.125 46.906 -20.375 1 29.47 4 ARG B N 1
ATOM 1936 C CA . ARG B 1 4 ? -98.188 46.156 -21.156 1 29.47 4 ARG B CA 1
ATOM 1937 C C . ARG B 1 4 ? -96.812 46.094 -20.453 1 29.47 4 ARG B C 1
ATOM 1939 O O . ARG B 1 4 ? -96.062 47.062 -20.516 1 29.47 4 ARG B O 1
ATOM 1946 N N . PRO B 1 5 ? -96.625 45.75 -19.125 1 37.5 5 PRO B N 1
ATOM 1947 C CA . PRO B 1 5 ? -95.312 46.188 -18.562 1 37.5 5 PRO B CA 1
ATOM 1948 C C . PRO B 1 5 ? -94.125 45.469 -19.172 1 37.5 5 PRO B C 1
ATOM 1950 O O . PRO B 1 5 ? -94.125 44.25 -19.266 1 37.5 5 PRO B O 1
ATOM 1953 N N . PRO B 1 6 ? -93.438 46.031 -20.203 1 35.31 6 PRO B N 1
ATOM 1954 C CA . PRO B 1 6 ? -92.5 45.25 -21.016 1 35.31 6 PRO B CA 1
ATOM 1955 C C . PRO B 1 6 ? -91.375 44.625 -20.172 1 35.31 6 PRO B C 1
ATOM 1957 O O . PRO B 1 6 ? -91 45.156 -19.109 1 35.31 6 PRO B O 1
ATOM 1960 N N . GLY B 1 7 ? -91.188 43.25 -20.125 1 31.34 7 GLY B N 1
ATOM 1961 C CA . GLY B 1 7 ? -90.438 42.281 -19.375 1 31.34 7 GLY B CA 1
ATOM 1962 C C . GLY B 1 7 ? -88.938 42.406 -19.594 1 31.34 7 GLY B C 1
ATOM 1963 O O . GLY B 1 7 ? -88.5 42.75 -20.703 1 31.34 7 GLY B O 1
ATOM 1964 N N . PRO B 1 8 ? -88.125 42.906 -18.578 1 33.19 8 PRO B N 1
ATOM 1965 C CA . PRO B 1 8 ? -86.688 43.25 -18.594 1 33.19 8 PRO B CA 1
ATOM 1966 C C . PRO B 1 8 ? -85.812 42.125 -19.078 1 33.19 8 PRO B C 1
ATOM 1968 O O . PRO B 1 8 ? -86.125 40.938 -18.859 1 33.19 8 PRO B O 1
ATOM 1971 N N . PHE B 1 9 ? -85.188 42.125 -20.297 1 29.31 9 PHE B N 1
ATOM 1972 C CA . PHE B 1 9 ? -84.312 41.188 -21.016 1 29.31 9 PHE B CA 1
ATOM 1973 C C . PHE B 1 9 ? -83.125 40.844 -20.188 1 29.31 9 PHE B C 1
ATOM 1975 O O . PHE B 1 9 ? -82.375 41.719 -19.703 1 29.31 9 PHE B O 1
ATOM 1982 N N . ILE B 1 10 ? -83.062 39.656 -19.5 1 30.66 10 ILE B N 1
ATOM 1983 C CA . ILE B 1 10 ? -82.062 39.031 -18.609 1 30.66 10 ILE B CA 1
ATOM 1984 C C . ILE B 1 10 ? -80.812 38.719 -19.375 1 30.66 10 ILE B C 1
ATOM 1986 O O . ILE B 1 10 ? -80.812 37.938 -20.344 1 30.66 10 ILE B O 1
ATOM 1990 N N . THR B 1 11 ? -79.938 39.688 -19.703 1 29.89 11 THR B N 1
ATOM 1991 C CA . THR B 1 11 ? -78.688 39.438 -20.453 1 29.89 11 THR B CA 1
ATOM 1992 C C . THR B 1 11 ? -77.875 38.375 -19.75 1 29.89 11 THR B C 1
ATOM 1994 O O . THR B 1 11 ? -77.5 38.562 -18.578 1 29.89 11 THR B O 1
ATOM 1997 N N . PRO B 1 12 ? -77.812 37.094 -20.125 1 30.31 12 PRO B N 1
ATOM 1998 C CA . PRO B 1 12 ? -77.125 35.969 -19.5 1 30.31 12 PRO B CA 1
ATOM 1999 C C . PRO B 1 12 ? -75.562 36.125 -19.516 1 30.31 12 PRO B C 1
ATOM 2001 O O . PRO B 1 12 ? -75 36.344 -20.578 1 30.31 12 PRO B O 1
ATOM 2004 N N . TRP B 1 13 ? -74.938 36.844 -18.594 1 31.73 13 TRP B N 1
ATOM 2005 C CA . TRP B 1 13 ? -73.5 37.062 -18.453 1 31.73 13 TRP B CA 1
ATOM 2006 C C . TRP B 1 13 ? -72.812 35.719 -18.422 1 31.73 13 TRP B C 1
ATOM 2008 O O . TRP B 1 13 ? -73.062 34.844 -17.609 1 31.73 13 TRP B O 1
ATOM 2018 N N . GLY B 1 14 ? -72.438 35.125 -19.531 1 28.45 14 GLY B N 1
ATOM 2019 C CA . GLY B 1 14 ? -71.688 33.906 -19.719 1 28.45 14 GLY B CA 1
ATOM 2020 C C . GLY B 1 14 ? -70.375 33.875 -18.875 1 28.45 14 GLY B C 1
ATOM 2021 O O . GLY B 1 14 ? -69.688 34.844 -18.797 1 28.45 14 GLY B O 1
ATOM 2022 N N . LEU B 1 15 ? -70.312 33.156 -17.797 1 30.14 15 LEU B N 1
ATOM 2023 C CA . LEU B 1 15 ? -69.312 32.812 -16.828 1 30.14 15 LEU B CA 1
ATOM 2024 C C . LEU B 1 15 ? -68.062 32.25 -17.516 1 30.14 15 LEU B C 1
ATOM 2026 O O . LEU B 1 15 ? -68.125 31.203 -18.141 1 30.14 15 LEU B O 1
ATOM 2030 N N . PHE B 1 16 ? -67.25 33.156 -18.125 1 31.52 16 PHE B N 1
ATOM 2031 C CA . PHE B 1 16 ? -66 32.719 -18.656 1 31.52 16 PHE B CA 1
ATOM 2032 C C . PHE B 1 16 ? -65.188 31.953 -17.594 1 31.52 16 PHE B C 1
ATOM 2034 O O . PHE B 1 16 ? -64.938 32.5 -16.531 1 31.52 16 PHE B O 1
ATOM 2041 N N . LEU B 1 17 ? -65.375 30.656 -17.531 1 30.97 17 LEU B N 1
ATOM 2042 C CA . LEU B 1 17 ? -64.562 29.734 -16.703 1 30.97 17 LEU B CA 1
ATOM 2043 C C . LEU B 1 17 ? -63.094 29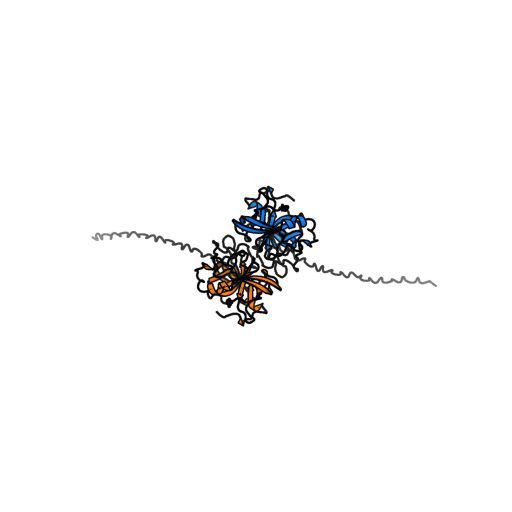.906 -16.984 1 30.97 17 LEU B C 1
ATOM 2045 O O . LEU B 1 17 ? -62.625 29.703 -18.109 1 30.97 17 LEU B O 1
ATOM 2049 N N . VAL B 1 18 ? -62.5 31.016 -16.547 1 33.84 18 VAL B N 1
ATOM 2050 C CA . VAL B 1 18 ? -61.031 31.125 -16.594 1 33.84 18 VAL B CA 1
ATOM 2051 C C . VAL B 1 18 ? -60.406 29.875 -15.984 1 33.84 18 VAL B C 1
ATOM 2053 O O . VAL B 1 18 ? -60.594 29.594 -14.797 1 33.84 18 VAL B O 1
ATOM 2056 N N . GLY B 1 19 ? -60.312 28.781 -16.75 1 32.28 19 GLY B N 1
ATOM 2057 C CA . GLY B 1 19 ? -59.562 27.609 -16.344 1 32.28 19 GLY B CA 1
ATOM 2058 C C . GLY B 1 19 ? -58.156 27.938 -15.891 1 32.28 19 GLY B C 1
ATOM 2059 O O . GLY B 1 19 ? -57.375 28.547 -16.641 1 32.28 19 GLY B O 1
ATOM 2060 N N . THR B 1 20 ? -58.031 28.344 -14.648 1 34.28 20 THR B N 1
ATOM 2061 C CA . THR B 1 20 ? -56.719 28.484 -14.047 1 34.28 20 THR B CA 1
ATOM 2062 C C . THR B 1 20 ? -55.844 27.266 -14.336 1 34.28 20 THR B C 1
ATOM 2064 O O . THR B 1 20 ? -56.188 26.141 -13.953 1 34.28 20 THR B O 1
ATOM 2067 N N . VAL B 1 21 ? -55.281 27.25 -15.531 1 37.75 21 VAL B N 1
ATOM 2068 C CA . VAL B 1 21 ? -54.219 26.281 -15.727 1 37.75 21 VAL B CA 1
ATOM 2069 C C . VAL B 1 21 ? -53.188 26.391 -14.594 1 37.75 21 VAL B C 1
ATOM 2071 O O . VAL B 1 21 ? -52.562 27.438 -14.414 1 37.75 21 VAL B O 1
ATOM 2074 N N . VAL B 1 22 ? -53.469 25.75 -13.445 1 34.84 22 VAL B N 1
ATOM 2075 C CA . VAL B 1 22 ? -52.406 25.547 -12.453 1 34.84 22 VAL B CA 1
ATOM 2076 C C . VAL B 1 22 ? -51.219 24.859 -13.102 1 34.84 22 VAL B C 1
ATOM 2078 O O . VAL B 1 22 ? -51.312 23.719 -13.547 1 34.84 22 VAL B O 1
ATOM 2081 N N . LEU B 1 23 ? -50.469 25.672 -13.859 1 33.62 23 LEU B N 1
ATOM 2082 C CA . LEU B 1 23 ? -49.125 25.156 -14.164 1 33.62 23 LEU B CA 1
ATOM 2083 C C . LEU B 1 23 ? -48.469 24.578 -12.914 1 33.62 23 LEU B C 1
ATOM 2085 O O . LEU B 1 23 ? -48.188 25.297 -11.953 1 33.62 23 LEU B O 1
ATOM 2089 N N . GLY B 1 24 ? -48.781 23.281 -12.602 1 33.28 24 GLY B N 1
ATOM 2090 C CA . GLY B 1 24 ? -47.969 22.516 -11.664 1 33.28 24 GLY B CA 1
ATOM 2091 C C . GLY B 1 24 ? -46.5 22.625 -11.922 1 33.28 24 GLY B C 1
ATOM 2092 O O . GLY B 1 24 ? -45.969 22.078 -12.898 1 33.28 24 GLY B O 1
ATOM 2093 N N . LEU B 1 25 ? -45.938 23.797 -11.742 1 31.48 25 LEU B N 1
ATOM 2094 C CA . LEU B 1 25 ? -44.5 23.75 -11.609 1 31.48 25 LEU B CA 1
ATOM 2095 C C . LEU B 1 25 ? -44.062 22.625 -10.68 1 31.48 25 LEU B C 1
ATOM 2097 O O . LEU B 1 25 ? -44.25 22.719 -9.461 1 31.48 25 LEU B O 1
ATOM 2101 N N . ALA B 1 26 ? -44.125 21.406 -11.141 1 31.73 26 ALA B N 1
ATOM 2102 C CA . ALA B 1 26 ? -43.375 20.375 -10.445 1 31.73 26 ALA B CA 1
ATOM 2103 C C . ALA B 1 26 ? -41.938 20.812 -10.234 1 31.73 26 ALA B C 1
ATOM 2105 O O . ALA B 1 26 ? -41.188 21.031 -11.203 1 31.73 26 ALA B O 1
ATOM 2106 N N . ALA B 1 27 ? -41.656 21.609 -9.172 1 32.62 27 ALA B N 1
ATOM 2107 C CA . ALA B 1 27 ? -40.281 21.703 -8.672 1 32.62 27 ALA B CA 1
ATOM 2108 C C . ALA B 1 27 ? -39.594 20.344 -8.758 1 32.62 27 ALA B C 1
ATOM 2110 O O . ALA B 1 27 ? -39.938 19.406 -8.055 1 32.62 27 ALA B O 1
ATOM 2111 N N . CYS B 1 28 ? -39.188 19.891 -9.938 1 33.94 28 CYS B N 1
ATOM 2112 C CA . CYS B 1 28 ? -38.188 18.844 -9.992 1 33.94 28 CYS B CA 1
ATOM 2113 C C . CYS B 1 28 ? -37.094 19.078 -8.938 1 33.94 28 CYS B C 1
ATOM 2115 O O . CYS B 1 28 ? -36.219 19.906 -9.117 1 33.94 28 CYS B O 1
ATOM 2117 N N . GLY B 1 29 ? -37.531 19.078 -7.672 1 31.61 29 GLY B N 1
ATOM 2118 C CA . GLY B 1 29 ? -36.531 19 -6.621 1 31.61 29 GLY B CA 1
ATOM 2119 C C . GLY B 1 29 ? -35.406 18.031 -6.941 1 31.61 29 GLY B C 1
ATOM 2120 O O . GLY B 1 29 ? -35.625 16.828 -7.07 1 31.61 29 GLY B O 1
ATOM 2121 N N . THR B 1 30 ? -34.531 18.391 -7.816 1 33 30 THR B N 1
ATOM 2122 C CA . THR B 1 30 ? -33.312 17.609 -7.871 1 33 30 THR B CA 1
ATOM 2123 C C . THR B 1 30 ? -32.812 17.297 -6.465 1 33 30 THR B C 1
ATOM 2125 O O . THR B 1 30 ? -32.469 18.188 -5.695 1 33 30 THR B O 1
ATOM 2128 N N . ALA B 1 31 ? -33.344 16.297 -5.879 1 35.22 31 ALA B N 1
ATOM 2129 C CA . ALA B 1 31 ? -32.812 15.75 -4.629 1 35.22 31 ALA B CA 1
ATOM 2130 C C . ALA B 1 31 ? -31.297 15.781 -4.621 1 35.22 31 ALA B C 1
ATOM 2132 O O . ALA B 1 31 ? -30.656 15.195 -5.496 1 35.22 31 ALA B O 1
ATOM 2133 N N . VAL B 1 32 ? -30.672 16.734 -4.137 1 34.94 32 VAL B N 1
ATOM 2134 C CA . VAL B 1 32 ? -29.25 16.672 -3.82 1 34.94 32 VAL B CA 1
ATOM 2135 C C . VAL B 1 32 ? -28.922 15.352 -3.133 1 34.94 32 VAL B C 1
ATOM 2137 O O . VAL B 1 32 ? -29.594 14.977 -2.162 1 34.94 32 VAL B O 1
ATOM 2140 N N . PRO B 1 33 ? -28.375 14.445 -3.797 1 32.97 33 PRO B N 1
ATOM 2141 C CA . PRO B 1 33 ? -28.078 13.203 -3.086 1 32.97 33 PRO B CA 1
ATOM 2142 C C . PRO B 1 33 ? -27.594 13.438 -1.658 1 32.97 33 PRO B C 1
ATOM 2144 O O . PRO B 1 33 ? -26.781 14.328 -1.421 1 32.97 33 PRO B O 1
ATOM 2147 N N . ALA B 1 34 ? -28.375 13.258 -0.67 1 33.72 34 ALA B N 1
ATOM 2148 C CA . ALA B 1 34 ? -28.047 13.305 0.753 1 33.72 34 ALA B CA 1
ATOM 2149 C C . ALA B 1 34 ? -26.656 12.742 1.018 1 33.72 34 ALA B C 1
ATOM 2151 O O . ALA B 1 34 ? -26.234 11.789 0.359 1 33.72 34 ALA B O 1
ATOM 2152 N N . ALA B 1 35 ? -25.734 13.484 1.667 1 36.03 35 ALA B N 1
ATOM 2153 C CA . ALA B 1 35 ? -24.422 13.062 2.119 1 36.03 35 ALA B CA 1
ATOM 2154 C C . ALA B 1 35 ? -24.484 11.703 2.812 1 36.03 35 ALA B C 1
ATOM 2156 O O . ALA B 1 35 ? -25.406 11.445 3.596 1 36.03 35 ALA B O 1
ATOM 2157 N N . PRO B 1 36 ? -23.922 10.664 2.281 1 37.84 36 PRO B N 1
ATOM 2158 C CA . PRO B 1 36 ? -24.031 9.375 2.967 1 37.84 36 PRO B CA 1
ATOM 2159 C C . PRO B 1 36 ? -23.812 9.492 4.473 1 37.84 36 PRO B C 1
ATOM 2161 O O . PRO B 1 36 ? -23.062 10.359 4.926 1 37.84 36 PRO B O 1
ATOM 2164 N N . LEU B 1 37 ? -24.688 9.18 5.258 1 37.03 37 LEU B N 1
ATOM 2165 C CA . LEU B 1 37 ? -24.562 9.055 6.707 1 37.03 37 LEU B CA 1
ATOM 2166 C C . LEU B 1 37 ? -23.281 8.344 7.09 1 37.03 37 LEU B C 1
ATOM 2168 O O . LEU B 1 37 ? -23.141 7.137 6.867 1 37.03 37 LEU B O 1
ATOM 2172 N N . VAL B 1 38 ? -22.156 8.969 6.941 1 38.62 38 VAL B N 1
ATOM 2173 C CA . VAL B 1 38 ? -20.797 8.477 7.191 1 38.62 38 VAL B CA 1
ATOM 2174 C C . VAL B 1 38 ? -20.703 7.93 8.617 1 38.62 38 VAL B C 1
ATOM 2176 O O . VAL B 1 38 ? -19.953 6.984 8.875 1 38.62 38 VAL B O 1
ATOM 2179 N N . CYS B 1 39 ? -21.422 8.609 9.711 1 36.91 39 CYS B N 1
ATOM 2180 C CA . CYS B 1 39 ? -21.156 8.258 11.102 1 36.91 39 CYS B CA 1
ATOM 2181 C C . CYS B 1 39 ? -21.844 6.961 11.484 1 36.91 39 CYS B C 1
ATOM 2183 O O . CYS B 1 39 ? -22.203 6.758 12.648 1 36.91 39 CYS B O 1
ATOM 2185 N N . GLU B 1 40 ? -22.562 6.301 10.633 1 39.12 40 GLU B N 1
ATOM 2186 C CA . GLU B 1 40 ? -23.016 5.035 11.188 1 39.12 40 GLU B CA 1
ATOM 2187 C C . GLU B 1 40 ? -21.844 4.188 11.68 1 39.12 40 GLU B C 1
ATOM 2189 O O . GLU B 1 40 ? -20.703 4.445 11.32 1 39.12 40 GLU B O 1
ATOM 2194 N N . GLU B 1 41 ? -22.109 3.166 12.5 1 37.75 41 GLU B N 1
ATOM 2195 C CA . GLU B 1 41 ? -21.031 2.371 13.086 1 37.75 41 GLU B CA 1
ATOM 2196 C C . GLU B 1 41 ? -19.844 2.242 12.125 1 37.75 41 GLU B C 1
ATOM 2198 O O . GLU B 1 41 ? -20.031 1.898 10.953 1 37.75 41 GLU B O 1
ATOM 2203 N N . PRO B 1 42 ? -18.922 3.047 12.539 1 34.09 42 PRO B N 1
ATOM 2204 C CA . PRO B 1 42 ? -17.75 3.141 11.648 1 34.09 42 PRO B CA 1
ATOM 2205 C C . PRO B 1 42 ? -17.547 1.871 10.828 1 34.09 42 PRO B C 1
ATOM 2207 O O . PRO B 1 42 ? -17.5 0.771 11.383 1 34.09 42 PRO B O 1
ATOM 2210 N N . LYS B 1 43 ? -18.25 1.893 9.844 1 37.5 43 LYS B N 1
ATOM 2211 C CA . LYS B 1 43 ? -17.859 0.783 8.984 1 37.5 43 LYS B CA 1
ATOM 2212 C C . LYS B 1 43 ? -16.328 0.684 8.875 1 37.5 43 LYS B C 1
ATOM 2214 O O . LYS B 1 43 ? -15.641 1.703 8.844 1 37.5 43 LYS B O 1
ATOM 2219 N N . LYS B 1 44 ? -15.805 -0.388 9.391 1 33.19 44 LYS B N 1
ATOM 2220 C CA . LYS B 1 44 ? -14.359 -0.621 9.453 1 33.19 44 LYS B CA 1
ATOM 2221 C C . LYS B 1 44 ? -13.68 -0.185 8.164 1 33.19 44 LYS B C 1
ATOM 2223 O O . LYS B 1 44 ? -14.203 -0.407 7.066 1 33.19 44 LYS B O 1
ATOM 2228 N N . PRO B 1 45 ? -12.648 0.641 8.203 1 30.06 45 PRO B N 1
ATOM 2229 C CA . PRO B 1 45 ? -11.914 1.197 7.07 1 30.06 45 PRO B CA 1
ATOM 2230 C C . PRO B 1 45 ? -11.625 0.16 5.988 1 30.06 45 PRO B C 1
ATOM 2232 O O . PRO B 1 45 ? -11.172 -0.948 6.289 1 30.06 45 PRO B O 1
ATOM 2235 N N . GLU B 1 46 ? -12.508 -0.061 5.004 1 31.73 46 GLU B N 1
ATOM 2236 C CA . GLU B 1 46 ? -12.266 -0.929 3.855 1 31.73 46 GLU B CA 1
ATOM 2237 C C . GLU B 1 46 ? -11.234 -0.314 2.906 1 31.73 46 GLU B C 1
ATOM 2239 O O . GLU B 1 46 ? -11.383 0.838 2.492 1 31.73 46 GLU B O 1
ATOM 2244 N N . VAL B 1 47 ? -10.031 -0.528 3.156 1 30.06 47 VAL B N 1
ATOM 2245 C CA . VAL B 1 47 ? -9.078 0.007 2.193 1 30.06 47 VAL B CA 1
ATOM 2246 C C . VAL B 1 47 ? -9.438 -0.464 0.787 1 30.06 47 VAL B C 1
ATOM 2248 O O . VAL B 1 47 ? -9.352 -1.656 0.484 1 30.06 47 VAL B O 1
ATOM 2251 N N . SER B 1 48 ? -10.484 -0.076 0.273 1 34.91 48 SER B N 1
ATOM 2252 C CA . SER B 1 48 ? -10.641 -0.33 -1.155 1 34.91 48 SER B CA 1
ATOM 2253 C C . SER B 1 48 ? -9.469 0.226 -1.952 1 34.91 48 SER B C 1
ATOM 2255 O O . SER B 1 48 ? -8.812 1.178 -1.521 1 34.91 48 SER B O 1
ATOM 2257 N N . SER B 1 49 ? -8.812 -0.593 -2.781 1 35.5 49 SER B N 1
ATOM 2258 C CA . SER B 1 49 ? -7.621 -0.322 -3.586 1 35.5 49 SER B CA 1
ATOM 2259 C C . SER B 1 49 ? -7.535 1.153 -3.965 1 35.5 49 SER B C 1
ATOM 2261 O O . SER B 1 49 ? -6.469 1.761 -3.877 1 35.5 49 SER B O 1
ATOM 2263 N N . LEU B 1 50 ? -8.117 1.42 -5.297 1 40.5 50 LEU B N 1
ATOM 2264 C CA . LEU B 1 50 ? -7.949 2.631 -6.09 1 40.5 50 LEU B CA 1
ATOM 2265 C C . LEU B 1 50 ? -8.859 3.744 -5.59 1 40.5 50 LEU B C 1
ATOM 2267 O O . LEU B 1 50 ? -10.086 3.604 -5.598 1 40.5 50 LEU B O 1
ATOM 2271 N N . TRP B 1 51 ? -8.508 4.312 -4.406 1 47.94 51 TRP B N 1
ATOM 2272 C CA . TRP B 1 51 ? -9.562 5.238 -3.994 1 47.94 51 TRP B CA 1
ATOM 2273 C C . TRP B 1 51 ? -9.57 6.484 -4.871 1 47.94 51 TRP B C 1
ATOM 2275 O O . TRP B 1 51 ? -8.82 7.43 -4.625 1 47.94 51 TRP B O 1
ATOM 2285 N N . GLN B 1 52 ? -9.43 6.227 -6.191 1 46.59 52 GLN B N 1
ATOM 2286 C CA . GLN B 1 52 ? -9.898 7.43 -6.875 1 46.59 52 GLN B CA 1
ATOM 2287 C C . GLN B 1 52 ? -11.273 7.848 -6.367 1 46.59 52 GLN B C 1
ATOM 2289 O O . GLN B 1 52 ? -12.266 7.164 -6.609 1 46.59 52 GLN B O 1
ATOM 2294 N N . CYS B 1 53 ? -11.227 8.508 -5.289 1 51.5 53 CYS B N 1
ATOM 2295 C CA . CYS B 1 53 ? -12.477 9.031 -4.758 1 51.5 53 CYS B CA 1
ATOM 2296 C C . CYS B 1 53 ? -12.969 10.211 -5.582 1 51.5 53 CYS B C 1
ATOM 2298 O O . CYS B 1 53 ? -12.586 11.359 -5.324 1 51.5 53 CYS B O 1
ATOM 2300 N N . GLY B 1 54 ? -13.516 9.984 -6.82 1 47.22 54 GLY B N 1
ATOM 2301 C CA . GLY B 1 54 ? -14.164 10.969 -7.672 1 47.22 54 GLY B CA 1
ATOM 2302 C C . GLY B 1 54 ? -13.969 10.703 -9.148 1 47.22 54 GLY B C 1
ATOM 2303 O O . GLY B 1 54 ? -13.328 9.719 -9.531 1 47.22 54 GLY B O 1
ATOM 2304 N N . PRO B 1 55 ? -14.625 11.438 -9.984 1 44.41 55 PRO B N 1
ATOM 2305 C CA . PRO B 1 55 ? -14.742 11.172 -11.422 1 44.41 55 PRO B CA 1
ATOM 2306 C C . PRO B 1 55 ? -13.414 11.297 -12.156 1 44.41 55 PRO B C 1
ATOM 2308 O O . PRO B 1 55 ? -13.242 10.727 -13.234 1 44.41 55 PRO B O 1
ATOM 2311 N N . THR B 1 56 ? -12.5 12.141 -11.625 1 52.53 56 THR B N 1
ATOM 2312 C CA . THR B 1 56 ? -11.242 12.422 -12.305 1 52.53 56 THR B CA 1
ATOM 2313 C C . THR B 1 56 ? -10.062 12.25 -11.352 1 52.53 56 THR B C 1
ATOM 2315 O O . THR B 1 56 ? -10.227 12.352 -10.133 1 52.53 56 THR B O 1
ATOM 2318 N N . LEU B 1 57 ? -9 11.617 -11.922 1 60.38 57 LEU B N 1
ATOM 2319 C CA . LEU B 1 57 ? -7.75 11.68 -11.172 1 60.38 57 LEU B CA 1
ATOM 2320 C C . LEU B 1 57 ? -7.305 13.125 -10.977 1 60.38 57 LEU B C 1
ATOM 2322 O O . LEU B 1 57 ? -6.922 13.797 -11.938 1 60.38 57 LEU B O 1
ATOM 2326 N N . ASP B 1 58 ? -7.473 13.562 -9.773 1 76.12 58 ASP B N 1
ATOM 2327 C CA . ASP B 1 58 ? -7.242 14.977 -9.492 1 76.12 58 ASP B CA 1
ATOM 2328 C C . ASP B 1 58 ? -5.918 15.18 -8.75 1 76.12 58 ASP B C 1
ATOM 2330 O O . ASP B 1 58 ? -5.895 15.734 -7.652 1 76.12 58 ASP B O 1
ATOM 2334 N N . PHE B 1 59 ? -4.867 14.656 -9.258 1 90.19 59 PHE B N 1
ATOM 2335 C CA . PHE B 1 59 ? -3.541 14.938 -8.727 1 90.19 59 PHE B CA 1
ATOM 2336 C C . PHE B 1 59 ? -2.891 16.094 -9.484 1 90.19 59 PHE B C 1
ATOM 2338 O O . PHE B 1 59 ? -2.887 16.109 -10.719 1 90.19 59 PHE B O 1
ATOM 2345 N N . THR B 1 60 ? -2.439 17.078 -8.734 1 94.38 60 THR B N 1
ATOM 2346 C CA . THR B 1 60 ? -1.666 18.172 -9.312 1 94.38 60 THR B CA 1
ATOM 2347 C C . THR B 1 60 ? -0.223 18.141 -8.82 1 94.38 60 THR B C 1
ATOM 2349 O O . THR B 1 60 ? 0.023 18.062 -7.613 1 94.38 60 THR B O 1
ATOM 2352 N N . PRO B 1 61 ? 0.723 18.156 -9.82 1 95.56 61 PRO B N 1
ATOM 2353 C CA . PRO B 1 61 ? 2.1 18.281 -9.336 1 95.56 61 PRO B CA 1
ATOM 2354 C C . PRO B 1 61 ? 2.277 19.453 -8.367 1 95.56 61 PRO B C 1
ATOM 2356 O O . PRO B 1 61 ? 1.757 20.531 -8.602 1 95.56 61 PRO B O 1
ATOM 2359 N N . ILE B 1 62 ? 3.023 19.188 -7.348 1 96.56 62 ILE B N 1
ATOM 2360 C CA . ILE B 1 62 ? 3.016 20.094 -6.215 1 96.56 62 ILE B CA 1
ATOM 2361 C C . ILE B 1 62 ? 3.529 21.469 -6.656 1 96.56 62 ILE B C 1
ATOM 2363 O O . ILE B 1 62 ? 3.018 22.5 -6.215 1 96.56 62 ILE B O 1
ATOM 2367 N N . ASN B 1 63 ? 4.473 21.578 -7.582 1 94.38 63 ASN B N 1
ATOM 2368 C CA . ASN B 1 63 ? 5.078 22.844 -7.98 1 94.38 63 ASN B CA 1
ATOM 2369 C C . ASN B 1 63 ? 4.223 23.578 -9.016 1 94.38 63 ASN B C 1
ATOM 2371 O O . ASN B 1 63 ? 4.48 24.734 -9.336 1 94.38 63 ASN B O 1
ATOM 2375 N N . SER B 1 64 ? 3.162 22.969 -9.469 1 93.81 64 SER B N 1
ATOM 2376 C CA . SER B 1 64 ? 2.26 23.594 -10.43 1 93.81 64 SER B CA 1
ATOM 2377 C C . SER B 1 64 ? 0.916 23.922 -9.789 1 93.81 64 SER B C 1
ATOM 2379 O O . SER B 1 64 ? 0.011 24.438 -10.461 1 93.81 64 SER B O 1
ATOM 2381 N N . TYR B 1 65 ? 0.812 23.672 -8.586 1 94.69 65 TYR B N 1
ATOM 2382 C CA . TYR B 1 65 ? -0.472 23.812 -7.91 1 94.69 65 TYR B CA 1
ATOM 2383 C C . TYR B 1 65 ? -0.81 25.281 -7.688 1 94.69 65 TYR B C 1
ATOM 2385 O O . TYR B 1 65 ? 0.028 26.062 -7.215 1 94.69 65 TYR B O 1
ATOM 2393 N N . GLN B 1 66 ? -2.088 25.688 -8.039 1 92.69 66 GLN B N 1
ATOM 2394 C CA . GLN B 1 66 ? -2.574 27.047 -7.859 1 92.69 66 GLN B CA 1
ATOM 2395 C C . GLN B 1 66 ? -3.969 27.062 -7.242 1 92.69 66 GLN B C 1
ATOM 2397 O O . GLN B 1 66 ? -4.754 27.984 -7.48 1 92.69 66 GLN B O 1
ATOM 2402 N N . GLY B 1 67 ? -4.266 26.078 -6.516 1 92.81 67 GLY B N 1
ATOM 2403 C CA . GLY B 1 67 ? -5.598 25.969 -5.945 1 92.81 67 GLY B CA 1
ATOM 2404 C C . GLY B 1 67 ? -5.742 26.688 -4.621 1 92.81 67 GLY B C 1
ATOM 2405 O O . GLY B 1 67 ? -4.992 27.625 -4.336 1 92.81 67 GLY B O 1
ATOM 2406 N N . GLU B 1 68 ? -6.734 26.344 -3.83 1 92.94 68 GLU B N 1
ATOM 2407 C CA . GLU B 1 68 ? -7.176 27.031 -2.623 1 92.94 68 GLU B CA 1
ATOM 2408 C C . GLU B 1 68 ? -6.086 27.031 -1.555 1 92.94 68 GLU B C 1
ATOM 2410 O O . GLU B 1 68 ? -6.039 27.922 -0.707 1 92.94 68 GLU B O 1
ATOM 2415 N N . PHE B 1 69 ? -5.211 26.062 -1.623 1 96.12 69 PHE B N 1
ATOM 2416 C CA . PHE B 1 69 ? -4.207 25.906 -0.576 1 96.12 69 PHE B CA 1
ATOM 2417 C C . PHE B 1 69 ? -2.869 26.484 -1.016 1 96.12 69 PHE B C 1
ATOM 2419 O O . PHE B 1 69 ? -1.848 26.266 -0.36 1 96.12 69 PHE B O 1
ATOM 2426 N N . ALA B 1 70 ? -2.773 27.172 -2.061 1 95.44 70 ALA B N 1
ATOM 2427 C CA . ALA B 1 70 ? -1.519 27.625 -2.658 1 95.44 70 ALA B CA 1
ATOM 2428 C C . ALA B 1 70 ? -0.733 28.5 -1.686 1 95.44 70 ALA B C 1
ATOM 2430 O O . ALA B 1 70 ? 0.5 28.484 -1.68 1 95.44 70 ALA B O 1
ATOM 2431 N N . ASP B 1 71 ? -1.406 29.203 -0.856 1 93.88 71 ASP B N 1
ATOM 2432 C CA . ASP B 1 71 ? -0.759 30.141 0.053 1 93.88 71 ASP B CA 1
ATOM 2433 C C . ASP B 1 71 ? -0.051 29.406 1.189 1 93.88 71 ASP B C 1
ATOM 2435 O O . ASP B 1 71 ? 0.864 29.953 1.812 1 93.88 71 ASP B O 1
ATOM 2439 N N . VAL B 1 72 ? -0.446 28.109 1.451 1 92.69 72 VAL B N 1
ATOM 2440 C CA . VAL B 1 72 ? 0.138 27.438 2.602 1 92.69 72 VAL B CA 1
ATOM 2441 C C . VAL B 1 72 ? 0.994 26.266 2.127 1 92.69 72 VAL B C 1
ATOM 2443 O O . VAL B 1 72 ? 1.838 25.766 2.875 1 92.69 72 VAL B O 1
ATOM 2446 N N . VAL B 1 73 ? 0.879 25.828 0.943 1 91.25 73 VAL B N 1
ATOM 2447 C CA . VAL B 1 73 ? 1.404 24.562 0.472 1 91.25 73 VAL B CA 1
ATOM 2448 C C . VAL B 1 73 ? 2.924 24.641 0.344 1 91.25 73 VAL B C 1
ATOM 2450 O O . VAL B 1 73 ? 3.627 23.656 0.574 1 91.25 73 VAL B O 1
ATOM 2453 N N . GLN B 1 74 ? 3.531 25.766 0.018 1 84.38 74 GLN B N 1
ATOM 2454 C CA . GLN B 1 74 ? 4.969 25.859 -0.214 1 84.38 74 GLN B CA 1
ATOM 2455 C C . GLN B 1 74 ? 5.754 25.469 1.034 1 84.38 74 GLN B C 1
ATOM 2457 O O . GLN B 1 74 ? 6.684 24.656 0.961 1 84.38 74 GLN B O 1
ATOM 2462 N N . ASP B 1 75 ? 5.336 25.984 2.174 1 86.62 75 ASP B N 1
ATOM 2463 C CA . ASP B 1 75 ? 6.043 25.672 3.414 1 86.62 75 ASP B CA 1
ATOM 2464 C C . ASP B 1 75 ? 5.715 24.266 3.9 1 86.62 75 ASP B C 1
ATOM 2466 O O . ASP B 1 75 ? 6.539 23.625 4.547 1 86.62 75 ASP B O 1
ATOM 2470 N N . ARG B 1 76 ? 4.578 23.766 3.521 1 96.12 76 ARG B N 1
ATOM 2471 C CA . ARG B 1 76 ? 4.133 22.484 4.039 1 96.12 76 ARG B CA 1
ATOM 2472 C C . ARG B 1 76 ? 4.684 21.3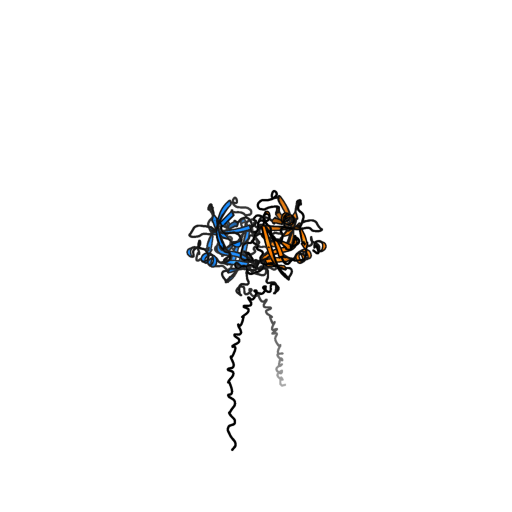28 3.201 1 96.12 76 ARG B C 1
ATOM 2474 O O . ARG B 1 76 ? 5.047 20.281 3.736 1 96.12 76 ARG B O 1
ATOM 2481 N N . GLU B 1 77 ? 4.797 21.578 1.909 1 97.12 77 GLU B N 1
ATOM 2482 C CA . GLU B 1 77 ? 5.215 20.5 1.024 1 97.12 77 GLU B CA 1
ATOM 2483 C C . GLU B 1 77 ? 6.664 20.094 1.295 1 97.12 77 GLU B C 1
ATOM 2485 O O . GLU B 1 77 ? 7.023 18.922 1.141 1 97.12 77 GLU B O 1
ATOM 2490 N N . ASP B 1 78 ? 7.523 21 1.808 1 96.69 78 ASP B N 1
ATOM 2491 C CA . ASP B 1 78 ? 8.914 20.688 2.119 1 96.69 78 ASP B CA 1
ATOM 2492 C C . ASP B 1 78 ? 9.008 19.625 3.221 1 96.69 78 ASP B C 1
ATOM 2494 O O . ASP B 1 78 ? 9.984 18.891 3.297 1 96.69 78 ASP B O 1
ATOM 2498 N N . ALA B 1 79 ? 8.008 19.562 4.035 1 98.25 79 ALA B N 1
ATOM 2499 C CA . ALA B 1 79 ? 8.016 18.672 5.188 1 98.25 79 ALA B CA 1
ATOM 2500 C C . ALA B 1 79 ? 7.477 17.297 4.812 1 98.25 79 ALA B C 1
ATOM 2502 O O . ALA B 1 79 ? 7.496 16.375 5.633 1 98.25 79 ALA B O 1
ATOM 2503 N N . VAL B 1 80 ? 6.98 17.125 3.59 1 98.75 80 VAL B N 1
ATOM 2504 C CA . VAL B 1 80 ? 6.395 15.859 3.148 1 98.75 80 VAL B CA 1
ATOM 2505 C C . VAL B 1 80 ? 7.48 14.961 2.562 1 98.75 80 VAL B C 1
ATOM 2507 O O . VAL B 1 80 ? 8.305 15.406 1.767 1 98.75 80 VAL B O 1
ATOM 2510 N N . VAL B 1 81 ? 7.469 13.68 2.953 1 98.81 81 VAL B N 1
ATOM 2511 C CA . VAL B 1 81 ? 8.555 12.781 2.588 1 98.81 81 VAL B CA 1
ATOM 2512 C C . VAL B 1 81 ? 7.988 11.508 1.971 1 98.81 81 VAL B C 1
ATOM 2514 O O . VAL B 1 81 ? 6.887 11.07 2.326 1 98.81 81 VAL B O 1
ATOM 2517 N N . LEU B 1 82 ? 8.688 10.93 1.013 1 98.44 82 LEU B N 1
ATOM 2518 C CA . LEU B 1 82 ? 8.492 9.562 0.542 1 98.44 82 LEU B CA 1
ATOM 2519 C C . LEU B 1 82 ? 9.242 8.57 1.424 1 98.44 82 LEU B C 1
ATOM 2521 O O . LEU B 1 82 ? 10.445 8.711 1.644 1 98.44 82 LEU B O 1
ATOM 2525 N N . ILE B 1 83 ? 8.516 7.621 1.95 1 98.06 83 ILE B N 1
ATOM 2526 C CA . ILE B 1 83 ? 9.117 6.664 2.873 1 98.06 83 ILE B CA 1
ATOM 2527 C C . ILE B 1 83 ? 9.312 5.324 2.17 1 98.06 83 ILE B C 1
ATOM 2529 O O . ILE B 1 83 ? 8.344 4.688 1.751 1 98.06 83 ILE B O 1
ATOM 2533 N N . ASP B 1 84 ? 10.523 4.859 2.004 1 95.56 84 ASP B N 1
ATOM 2534 C CA . ASP B 1 84 ? 10.938 3.568 1.457 1 95.56 84 ASP B CA 1
ATOM 2535 C C . ASP B 1 84 ? 10.312 3.336 0.081 1 95.56 84 ASP B C 1
ATOM 2537 O O . ASP B 1 84 ? 10.047 2.195 -0.299 1 95.56 84 ASP B O 1
ATOM 2541 N N . GLY B 1 85 ? 9.922 4.395 -0.583 1 93.25 85 GLY B N 1
ATOM 2542 C CA . GLY B 1 85 ? 9.352 4.305 -1.917 1 93.25 85 GLY B CA 1
ATOM 2543 C C . GLY B 1 85 ? 7.926 3.793 -1.92 1 93.25 85 GLY B C 1
ATOM 2544 O O . GLY B 1 85 ? 7.352 3.543 -2.982 1 93.25 85 GLY B O 1
ATOM 2545 N N . ARG B 1 86 ? 7.266 3.699 -0.736 1 91.81 86 ARG B N 1
ATOM 2546 C CA . ARG B 1 86 ? 6.008 2.961 -0.728 1 91.81 86 ARG B CA 1
ATOM 2547 C C . ARG B 1 86 ? 4.949 3.693 0.091 1 91.81 86 ARG B C 1
ATOM 2549 O O . ARG B 1 86 ? 3.762 3.377 0.003 1 91.81 86 ARG B O 1
ATOM 2556 N N . CYS B 1 87 ? 5.367 4.676 0.879 1 95.5 87 CYS B N 1
ATOM 2557 C CA . CYS B 1 87 ? 4.434 5.418 1.719 1 95.5 87 CYS B CA 1
ATOM 2558 C C . CYS B 1 87 ? 4.82 6.891 1.797 1 95.5 87 CYS B C 1
ATOM 2560 O O . CYS B 1 87 ? 5.91 7.273 1.366 1 95.5 87 CYS B O 1
ATOM 2562 N N . THR B 1 88 ? 3.898 7.676 2.309 1 98 88 THR B N 1
ATOM 2563 C CA . THR B 1 88 ? 4.102 9.109 2.5 1 98 88 THR B CA 1
ATOM 2564 C C . THR B 1 88 ? 4.117 9.461 3.984 1 98 88 THR B C 1
ATOM 2566 O O . THR B 1 88 ? 3.475 8.781 4.793 1 98 88 THR B O 1
ATOM 2569 N N . GLY B 1 89 ? 4.938 10.391 4.414 1 98.88 89 GLY B N 1
ATOM 2570 C CA . GLY B 1 89 ? 4.957 10.938 5.762 1 98.88 89 GLY B CA 1
ATOM 2571 C C . GLY B 1 89 ? 5.133 12.445 5.793 1 98.88 89 GLY B C 1
ATOM 2572 O O . GLY B 1 89 ? 5.344 13.07 4.754 1 98.88 89 GLY B O 1
ATOM 2573 N N . THR B 1 90 ? 4.992 13.016 6.957 1 98.88 90 THR B N 1
ATOM 2574 C CA . THR B 1 90 ? 5.16 14.453 7.156 1 98.88 90 THR B CA 1
ATOM 2575 C C . THR B 1 90 ? 5.996 14.727 8.406 1 98.88 90 THR B C 1
ATOM 2577 O O . THR B 1 90 ? 5.738 14.164 9.469 1 98.88 90 THR B O 1
ATOM 2580 N N . LEU B 1 91 ? 7.02 15.555 8.25 1 98.88 91 LEU B N 1
ATOM 2581 C CA . LEU B 1 91 ? 7.762 16.047 9.406 1 98.88 91 LEU B CA 1
ATOM 2582 C C . LEU B 1 91 ? 6.898 16.984 10.242 1 98.88 91 LEU B C 1
ATOM 2584 O O . LEU B 1 91 ? 6.422 18 9.75 1 98.88 91 LEU B O 1
ATOM 2588 N N . ILE B 1 92 ? 6.715 16.625 11.508 1 98.81 92 ILE B N 1
ATOM 2589 C CA . ILE B 1 92 ? 5.848 17.422 12.367 1 98.81 92 ILE B CA 1
ATOM 2590 C C . ILE B 1 92 ? 6.652 17.969 13.547 1 98.81 92 ILE B C 1
ATOM 2592 O O . ILE B 1 92 ? 7.688 17.422 13.914 1 98.81 92 ILE B O 1
ATOM 2596 N N . GLU B 1 93 ? 6.094 19.047 14.039 1 98.19 93 GLU B N 1
ATOM 2597 C CA . GLU B 1 93 ? 6.641 19.594 15.273 1 98.19 93 GLU B CA 1
ATOM 2598 C C . GLU B 1 93 ? 6.156 18.812 16.484 1 98.19 93 GLU B C 1
ATOM 2600 O O . GLU B 1 93 ? 4.988 18.422 16.562 1 98.19 93 GLU B O 1
ATOM 2605 N N . ALA B 1 94 ? 7.043 18.531 17.344 1 98.19 94 ALA B N 1
ATOM 2606 C CA . ALA B 1 94 ? 6.742 17.906 18.641 1 98.19 94 ALA B CA 1
ATOM 2607 C C . ALA B 1 94 ? 7.629 18.469 19.75 1 98.19 94 ALA B C 1
ATOM 2609 O O . ALA B 1 94 ? 8.789 18.812 19.5 1 98.19 94 ALA B O 1
ATOM 2610 N N . SER B 1 95 ? 7.102 18.547 20.953 1 97.69 95 SER B N 1
ATOM 2611 C CA . SER B 1 95 ? 7.848 19.078 22.078 1 97.69 95 SER B CA 1
ATOM 2612 C C . SER B 1 95 ? 9.148 18.312 22.312 1 97.69 95 SER B C 1
ATOM 2614 O O . SER B 1 95 ? 10.156 18.891 22.703 1 97.69 95 SER B O 1
ATOM 2616 N N . ALA B 1 96 ? 9.141 17.016 22.016 1 97.62 96 ALA B N 1
ATOM 2617 C CA . ALA B 1 96 ? 10.312 16.172 22.219 1 97.62 96 ALA B CA 1
ATOM 2618 C C . ALA B 1 96 ? 11.258 16.25 21.016 1 97.62 96 ALA B C 1
ATOM 2620 O O . ALA B 1 96 ? 12.312 15.609 21.016 1 97.62 96 ALA B O 1
ATOM 2621 N N . GLY B 1 97 ? 10.938 17.062 20.031 1 97.94 97 GLY B N 1
ATOM 2622 C CA . GLY B 1 97 ? 11.719 17.234 18.828 1 97.94 97 GLY B CA 1
ATOM 2623 C C . GLY B 1 97 ? 10.969 16.797 17.578 1 97.94 97 GLY B C 1
ATOM 2624 O O . GLY B 1 97 ? 10.086 15.945 17.625 1 97.94 97 GLY B O 1
ATOM 2625 N N . PRO B 1 98 ? 11.328 17.391 16.484 1 98.56 98 PRO B N 1
ATOM 2626 C CA . PRO B 1 98 ? 10.633 17.047 15.234 1 98.56 98 PRO B CA 1
ATOM 2627 C C . PRO B 1 98 ? 10.734 15.562 14.891 1 98.56 98 PRO B C 1
ATOM 2629 O O . PRO B 1 98 ? 11.773 14.945 15.109 1 98.56 98 PRO B O 1
ATOM 2632 N N . VAL B 1 99 ? 9.68 15.023 14.336 1 98.81 99 VAL B N 1
ATOM 2633 C CA . VAL B 1 99 ? 9.586 13.617 13.953 1 98.81 99 VAL B CA 1
ATOM 2634 C C . VAL B 1 99 ? 8.688 13.469 12.734 1 98.81 99 VAL B C 1
ATOM 2636 O O . VAL B 1 99 ? 7.828 14.32 12.484 1 98.81 99 VAL B O 1
ATOM 2639 N N . VAL B 1 100 ? 8.945 12.453 11.969 1 98.94 100 VAL B N 1
ATOM 2640 C CA . VAL B 1 100 ? 8.07 12.188 10.828 1 98.94 100 VAL B CA 1
ATOM 2641 C C . VAL B 1 100 ? 6.887 11.336 11.273 1 98.94 100 VAL B C 1
ATOM 2643 O O . VAL B 1 100 ? 7.066 10.305 11.93 1 98.94 100 VAL B O 1
ATOM 2646 N N . LEU B 1 101 ? 5.719 11.828 10.984 1 98.94 101 LEU B N 1
ATOM 2647 C CA . LEU B 1 101 ? 4.469 11.125 11.234 1 98.94 101 LEU B CA 1
ATOM 2648 C C . LEU B 1 101 ? 3.973 10.422 9.977 1 98.94 101 LEU B C 1
ATOM 2650 O O . LEU B 1 101 ? 3.932 11.023 8.898 1 98.94 101 LEU B O 1
ATOM 2654 N N . THR B 1 102 ? 3.65 9.094 10.031 1 98.5 102 THR B N 1
ATOM 2655 C CA . THR B 1 102 ? 3.131 8.281 8.938 1 98.5 102 THR B CA 1
ATOM 2656 C C . THR B 1 102 ? 2.162 7.223 9.453 1 98.5 102 THR B C 1
ATOM 2658 O O . THR B 1 102 ? 1.732 7.277 10.602 1 98.5 102 THR B O 1
ATOM 2661 N N . ALA B 1 103 ? 1.683 6.379 8.492 1 95 103 ALA B N 1
ATOM 2662 C CA . ALA B 1 103 ? 0.795 5.289 8.883 1 95 103 ALA B CA 1
ATOM 2663 C C . ALA B 1 103 ? 1.583 4.129 9.484 1 95 103 ALA B C 1
ATOM 2665 O O . ALA B 1 103 ? 2.678 3.805 9.023 1 95 103 ALA B O 1
ATOM 2666 N N . GLY B 1 104 ? 1.026 3.537 10.5 1 93.06 104 GLY B N 1
ATOM 2667 C CA . GLY B 1 104 ? 1.684 2.438 11.188 1 93.06 104 GLY B CA 1
ATOM 2668 C C . GLY B 1 104 ? 1.937 1.239 10.297 1 93.06 104 GLY B C 1
ATOM 2669 O O . GLY B 1 104 ? 2.975 0.583 10.406 1 93.06 104 GLY B O 1
ATOM 2670 N N . HIS B 1 105 ? 1.036 0.972 9.383 1 86.75 105 HIS B N 1
ATOM 2671 C CA . HIS B 1 105 ? 1.151 -0.222 8.547 1 86.75 105 HIS B CA 1
ATOM 2672 C C . HIS B 1 105 ? 2.24 -0.056 7.496 1 86.75 105 HIS B C 1
ATOM 2674 O O . HIS B 1 105 ? 2.596 -1.016 6.809 1 86.75 105 HIS B O 1
ATOM 2680 N N . CYS B 1 106 ? 2.768 1.144 7.375 1 91.69 106 CYS B N 1
ATOM 2681 C CA . CYS B 1 106 ? 3.799 1.429 6.383 1 91.69 106 CYS B CA 1
ATOM 2682 C C . CYS B 1 106 ? 5.16 0.934 6.855 1 91.69 106 CYS B C 1
ATOM 2684 O O . CYS B 1 106 ? 6.07 0.747 6.047 1 91.69 106 CYS B O 1
ATOM 2686 N N . VAL B 1 107 ? 5.254 0.781 8.203 1 93.44 107 VAL B N 1
ATOM 2687 C CA . VAL B 1 107 ? 6.566 0.501 8.773 1 93.44 107 VAL B CA 1
ATOM 2688 C C . VAL B 1 107 ? 6.43 -0.485 9.93 1 93.44 107 VAL B C 1
ATOM 2690 O O . VAL B 1 107 ? 5.316 -0.841 10.32 1 93.44 107 VAL B O 1
ATOM 2693 N N . GLY B 1 108 ? 7.625 -0.963 10.352 1 89.94 108 GLY B N 1
ATOM 2694 C CA . GLY B 1 108 ? 7.703 -1.742 11.578 1 89.94 108 GLY B CA 1
ATOM 2695 C C . GLY B 1 108 ? 8.492 -1.055 12.672 1 89.94 108 GLY B C 1
ATOM 2696 O O . GLY B 1 108 ? 9.453 -0.329 12.398 1 89.94 108 GLY B O 1
ATOM 2697 N N . LEU B 1 109 ? 8.07 -1.331 13.93 1 94.25 109 LEU B N 1
ATOM 2698 C CA . LEU B 1 109 ? 8.812 -0.771 15.047 1 94.25 109 LEU B CA 1
ATOM 2699 C C . LEU B 1 109 ? 10.281 -1.178 14.984 1 94.25 109 LEU B C 1
ATOM 2701 O O . LEU B 1 109 ? 10.602 -2.35 14.766 1 94.25 109 LEU B O 1
ATOM 2705 N N . GLY B 1 110 ? 11.156 -0.213 15.078 1 96.12 110 GLY B N 1
ATOM 2706 C CA . GLY B 1 110 ? 12.586 -0.474 15.086 1 96.12 110 GLY B CA 1
ATOM 2707 C C . GLY B 1 110 ? 13.195 -0.5 13.695 1 96.12 110 GLY B C 1
ATOM 2708 O O . GLY B 1 110 ? 14.422 -0.556 13.547 1 96.12 110 GLY B O 1
ATOM 2709 N N . ASP B 1 111 ? 12.398 -0.37 12.695 1 95.19 111 ASP B N 1
ATOM 2710 C CA . ASP B 1 111 ? 12.898 -0.347 11.32 1 95.19 111 ASP B CA 1
ATOM 2711 C C . ASP B 1 111 ? 13.789 0.87 11.078 1 95.19 111 ASP B C 1
ATOM 2713 O O . ASP B 1 111 ? 13.602 1.915 11.711 1 95.19 111 ASP B O 1
ATOM 2717 N N . ARG B 1 112 ? 14.758 0.677 10.188 1 97.5 112 ARG B N 1
ATOM 2718 C CA . ARG B 1 112 ? 15.453 1.787 9.547 1 97.5 112 ARG B CA 1
ATOM 2719 C C . ARG B 1 112 ? 14.82 2.123 8.195 1 97.5 112 ARG B C 1
ATOM 2721 O O . ARG B 1 112 ? 14.773 1.275 7.301 1 97.5 112 ARG B O 1
ATOM 2728 N N . SER B 1 113 ? 14.312 3.312 8.125 1 97.5 113 SER B N 1
ATOM 2729 C CA . SER B 1 113 ? 13.617 3.715 6.91 1 97.5 113 SER B CA 1
ATOM 2730 C C . SER B 1 113 ? 14.422 4.758 6.137 1 97.5 113 SER B C 1
ATOM 2732 O O . SER B 1 113 ? 15.164 5.539 6.727 1 97.5 113 SER B O 1
ATOM 2734 N N . LEU B 1 114 ? 14.297 4.707 4.82 1 97.94 114 LEU B N 1
ATOM 2735 C CA . LEU B 1 114 ? 14.812 5.75 3.941 1 97.94 114 LEU B CA 1
ATOM 2736 C C . LEU B 1 114 ? 13.734 6.785 3.637 1 97.94 114 LEU B C 1
ATOM 2738 O O . LEU B 1 114 ? 12.648 6.438 3.178 1 97.94 114 LEU B O 1
ATOM 2742 N N . LEU B 1 115 ? 14.031 8.016 3.936 1 98.69 115 LEU B N 1
ATOM 2743 C CA . LEU B 1 115 ? 13.109 9.125 3.707 1 98.69 115 LEU B CA 1
ATOM 2744 C C . LEU B 1 115 ? 13.664 10.078 2.652 1 98.69 115 LEU B C 1
ATOM 2746 O O . LEU B 1 115 ? 14.805 10.523 2.75 1 98.69 115 LEU B O 1
ATOM 2750 N N . VAL B 1 116 ? 12.859 10.383 1.653 1 98.38 116 VAL B N 1
ATOM 2751 C CA . VAL B 1 116 ? 13.281 11.266 0.574 1 98.38 116 VAL B CA 1
ATOM 2752 C C . VAL B 1 116 ? 12.469 12.555 0.617 1 98.38 116 VAL B C 1
ATOM 2754 O O . VAL B 1 116 ? 11.258 12.547 0.395 1 98.38 116 VAL B O 1
ATOM 2757 N N . PHE B 1 117 ? 13.117 13.664 0.934 1 97.62 117 PHE B N 1
ATOM 2758 C CA . PHE B 1 117 ? 12.547 15.008 0.86 1 97.62 117 PHE B CA 1
ATOM 2759 C C . PHE B 1 117 ? 12.703 15.586 -0.54 1 97.62 117 PHE B C 1
ATOM 2761 O O . PHE B 1 117 ? 13.617 15.211 -1.272 1 97.62 117 PHE B O 1
ATOM 2768 N N . ASN B 1 118 ? 11.805 16.438 -0.928 1 96.81 118 ASN B N 1
ATOM 2769 C CA . ASN B 1 118 ? 11.883 17.203 -2.17 1 96.81 118 ASN B CA 1
ATOM 2770 C C . ASN B 1 118 ? 11.859 16.281 -3.391 1 96.81 118 ASN B C 1
ATOM 2772 O O . ASN B 1 118 ? 12.562 16.531 -4.371 1 96.81 118 ASN B O 1
ATOM 2776 N N . PHE B 1 119 ? 11.203 15.141 -3.295 1 97.31 119 PHE B N 1
ATOM 2777 C CA . PHE B 1 119 ? 10.977 14.305 -4.465 1 97.31 119 PHE B CA 1
ATOM 2778 C C . PHE B 1 119 ? 9.781 14.812 -5.27 1 97.31 119 PHE B C 1
ATOM 2780 O O . PHE B 1 119 ? 8.641 14.453 -4.988 1 97.31 119 PHE B O 1
ATOM 2787 N N . GLU B 1 120 ? 10.016 15.617 -6.262 1 95.88 120 GLU B N 1
ATOM 2788 C CA . GLU B 1 120 ? 8.969 16.344 -6.977 1 95.88 120 GLU B CA 1
ATOM 2789 C C . GLU B 1 120 ? 9.375 16.609 -8.422 1 95.88 120 GLU B C 1
ATOM 2791 O O . GLU B 1 120 ? 10.562 16.547 -8.766 1 95.88 120 GLU B O 1
ATOM 2796 N N . ASN B 1 121 ? 8.367 16.75 -9.211 1 94.12 121 ASN B N 1
ATOM 2797 C CA . ASN B 1 121 ? 8.633 17.234 -10.57 1 94.12 121 ASN B CA 1
ATOM 2798 C C . ASN B 1 121 ? 9.062 18.703 -10.578 1 94.12 121 ASN B C 1
ATOM 2800 O O . ASN B 1 121 ? 8.484 19.516 -9.867 1 94.12 121 ASN B O 1
ATOM 2804 N N . GLU B 1 122 ? 10.07 18.969 -11.367 1 90.75 122 GLU B N 1
ATOM 2805 C CA . GLU B 1 122 ? 10.609 20.328 -11.438 1 90.75 122 GLU B CA 1
ATOM 2806 C C . GLU B 1 122 ? 10.93 20.875 -10.055 1 90.75 122 GLU B C 1
ATOM 2808 O O . GLU B 1 122 ? 10.469 21.953 -9.688 1 90.75 122 GLU B O 1
ATOM 2813 N N . PRO B 1 123 ? 11.852 20.094 -9.438 1 87.25 123 PRO B N 1
ATOM 2814 C CA . PRO B 1 123 ? 12.109 20.453 -8.047 1 87.25 123 PRO B CA 1
ATOM 2815 C C . PRO B 1 123 ? 12.875 21.766 -7.906 1 87.25 123 PRO B C 1
ATOM 2817 O O . PRO B 1 123 ? 13.617 22.141 -8.82 1 87.25 123 PRO B O 1
ATOM 2820 N N . ASP B 1 124 ? 12.57 22.406 -6.801 1 83.62 124 ASP B N 1
ATOM 2821 C CA . ASP B 1 124 ? 13.297 23.641 -6.508 1 83.62 124 ASP B CA 1
ATOM 2822 C C . ASP B 1 124 ? 14.625 23.344 -5.805 1 83.62 124 ASP B C 1
ATOM 2824 O O . ASP B 1 124 ? 15.328 24.266 -5.383 1 83.62 124 ASP B O 1
ATOM 2828 N N . GLY B 1 125 ? 15.055 22.172 -5.676 1 86.81 125 GLY B N 1
ATOM 2829 C CA . GLY B 1 125 ? 16.281 21.672 -5.094 1 86.81 125 GLY B CA 1
ATOM 2830 C C . GLY B 1 125 ? 16.453 20.172 -5.293 1 86.81 125 GLY B C 1
ATOM 2831 O O . GLY B 1 125 ? 15.539 19.484 -5.762 1 86.81 125 GLY B O 1
ATOM 2832 N N . ASP B 1 126 ? 17.609 19.672 -4.938 1 92 126 ASP B N 1
ATOM 2833 C CA . ASP B 1 126 ? 17.875 18.234 -5.07 1 92 126 ASP B CA 1
ATOM 2834 C C . ASP B 1 126 ? 17.094 17.438 -4.031 1 92 126 ASP B C 1
ATOM 2836 O O . ASP B 1 126 ? 16.844 17.922 -2.924 1 92 126 ASP B O 1
ATOM 2840 N N . PRO B 1 127 ? 16.703 16.312 -4.461 1 93.69 127 PRO B N 1
ATOM 2841 C CA . PRO B 1 127 ? 16.172 15.438 -3.416 1 93.69 127 PRO B CA 1
ATOM 2842 C C . PRO B 1 127 ? 17.172 15.18 -2.287 1 93.69 127 PRO B C 1
ATOM 2844 O O . PRO B 1 127 ? 18.375 15.094 -2.533 1 93.69 127 PRO B O 1
ATOM 2847 N N . LEU B 1 128 ? 16.656 15.172 -1.115 1 96.31 128 LEU B N 1
ATOM 2848 C CA . LEU B 1 128 ? 17.438 14.875 0.07 1 96.31 128 LEU B CA 1
ATOM 2849 C C . LEU B 1 128 ? 17.047 13.531 0.669 1 96.31 128 LEU B C 1
ATOM 2851 O O . LEU B 1 128 ? 15.883 13.328 1.031 1 96.31 128 LEU B O 1
ATOM 2855 N N . VAL B 1 129 ? 17.984 12.594 0.755 1 97.31 129 VAL B N 1
ATOM 2856 C CA . VAL B 1 129 ? 17.734 11.281 1.336 1 97.31 129 VAL B CA 1
ATOM 2857 C C . VAL B 1 129 ? 18.266 11.242 2.77 1 97.31 129 VAL B C 1
ATOM 2859 O O . VAL B 1 129 ? 19.438 11.531 3.012 1 97.31 129 VAL B O 1
ATOM 2862 N N . VAL B 1 130 ? 17.422 10.945 3.686 1 98 130 VAL B N 1
ATOM 2863 C CA . VAL B 1 130 ? 17.75 10.852 5.102 1 98 130 VAL B CA 1
ATOM 2864 C C . VAL B 1 130 ? 17.297 9.508 5.656 1 98 130 VAL B C 1
ATOM 2866 O O . VAL B 1 130 ? 16.234 9 5.281 1 98 130 VAL B O 1
ATOM 2869 N N . GLU B 1 131 ? 18.078 8.938 6.512 1 98.38 131 GLU B N 1
ATOM 2870 C CA . GLU B 1 131 ? 17.641 7.73 7.215 1 98.38 131 GLU B CA 1
ATOM 2871 C C . GLU B 1 131 ? 17.016 8.07 8.562 1 98.38 131 GLU B C 1
ATOM 2873 O O . GLU B 1 131 ? 17.297 9.141 9.125 1 98.38 131 GLU B O 1
ATOM 2878 N N . GLY B 1 132 ? 16.188 7.23 8.992 1 98.75 132 GLY B N 1
ATOM 2879 C CA . GLY B 1 132 ? 15.57 7.395 10.305 1 98.75 132 GLY B CA 1
ATOM 2880 C C . GLY B 1 132 ? 15.188 6.078 10.945 1 98.75 132 GLY B C 1
ATOM 2881 O O . GLY B 1 132 ? 15.195 5.031 10.289 1 98.75 132 GLY B O 1
ATOM 2882 N N . SER B 1 133 ? 14.836 6.176 12.234 1 98.69 133 SER B N 1
ATOM 2883 C CA . SER B 1 133 ? 14.406 5.02 13.016 1 98.69 133 SER B CA 1
ATOM 2884 C C . SER B 1 133 ? 12.945 5.133 13.414 1 98.69 133 SER B C 1
ATOM 2886 O O . SER B 1 133 ? 12.5 6.188 13.875 1 98.69 133 SER B O 1
ATOM 2888 N N . VAL B 1 134 ? 12.258 4.023 13.211 1 98.44 134 VAL B N 1
ATOM 2889 C CA . VAL B 1 134 ? 10.883 3.992 13.688 1 98.44 134 VAL B CA 1
ATOM 2890 C C . VAL B 1 134 ? 10.867 3.844 15.203 1 98.44 134 VAL B C 1
ATOM 2892 O O . VAL B 1 134 ? 11.234 2.795 15.734 1 98.44 134 VAL B O 1
ATOM 2895 N N . ILE B 1 135 ? 10.328 4.82 15.836 1 98.81 135 ILE B N 1
ATOM 2896 C CA . ILE B 1 135 ? 10.43 4.816 17.297 1 98.81 135 ILE B CA 1
ATOM 2897 C C . ILE B 1 135 ? 9.078 4.473 17.906 1 98.81 135 ILE B C 1
ATOM 2899 O O . ILE B 1 135 ? 8.992 4.117 19.078 1 98.81 135 ILE B O 1
ATOM 2903 N N . GLU B 1 136 ? 8 4.66 17.219 1 98.38 136 GLU B N 1
ATOM 2904 C CA . GLU B 1 136 ? 6.656 4.238 17.594 1 98.38 136 GLU B CA 1
ATOM 2905 C C . GLU B 1 136 ? 5.906 3.645 16.406 1 98.38 136 GLU B C 1
ATOM 2907 O O . GLU B 1 136 ? 6.078 4.094 15.273 1 98.38 136 GLU B O 1
ATOM 2912 N N . GLN B 1 137 ? 5.102 2.654 16.703 1 95.12 137 GLN B N 1
ATOM 2913 C CA . GLN B 1 137 ? 4.23 2.047 15.695 1 95.12 137 GLN B CA 1
ATOM 2914 C C . GLN B 1 137 ? 2.975 1.465 16.328 1 95.12 137 GLN B C 1
ATOM 2916 O O . GLN B 1 137 ? 3.047 0.822 17.391 1 95.12 137 GLN B O 1
ATOM 2921 N N . SER B 1 138 ? 1.945 1.841 15.781 1 92.12 138 SER B N 1
ATOM 2922 C CA . SER B 1 138 ? 0.649 1.312 16.188 1 92.12 138 SER B CA 1
ATOM 2923 C C . SER B 1 138 ? -0.239 1.018 14.992 1 92.12 138 SER B C 1
ATOM 2925 O O . SER B 1 138 ? -0.111 1.659 13.945 1 92.12 138 SER B O 1
ATOM 2927 N N . LEU B 1 139 ? -1.131 0.087 15.188 1 84.44 139 LEU B N 1
ATOM 2928 C CA . LEU B 1 139 ? -2.053 -0.223 14.102 1 84.44 139 LEU B CA 1
ATOM 2929 C C . LEU B 1 139 ? -3.447 0.317 14.406 1 84.44 139 LEU B C 1
ATOM 2931 O O . LEU B 1 139 ? -4.277 0.437 13.5 1 84.44 139 LEU B O 1
ATOM 2935 N N . ALA B 1 140 ? -3.717 0.62 15.633 1 84.31 140 ALA B N 1
ATOM 2936 C CA . ALA B 1 140 ? -4.969 1.237 16.062 1 84.31 140 ALA B CA 1
ATOM 2937 C C . ALA B 1 140 ? -4.738 2.141 17.281 1 84.31 140 ALA B C 1
ATOM 2939 O O . ALA B 1 140 ? -4.703 1.666 18.406 1 84.31 140 ALA B O 1
ATOM 2940 N N . PRO B 1 141 ? -4.645 3.461 17.094 1 92.69 141 PRO B N 1
ATOM 2941 C CA . PRO B 1 141 ? -4.688 4.172 15.805 1 92.69 141 PRO B CA 1
ATOM 2942 C C . PRO B 1 141 ? -3.512 3.818 14.898 1 92.69 141 PRO B C 1
ATOM 2944 O O . PRO B 1 141 ? -2.416 3.525 15.383 1 92.69 141 PRO B O 1
ATOM 2947 N N . ASP B 1 142 ? -3.703 3.801 13.633 1 92 142 ASP B N 1
ATOM 2948 C CA . ASP B 1 142 ? -2.701 3.467 12.625 1 92 142 ASP B CA 1
ATOM 2949 C C . ASP B 1 142 ? -1.726 4.621 12.414 1 92 142 ASP B C 1
ATOM 2951 O O . ASP B 1 142 ? -1.972 5.504 11.586 1 92 142 ASP B O 1
ATOM 2955 N N . TYR B 1 143 ? -0.616 4.566 13.18 1 96.69 143 TYR B N 1
ATOM 2956 C CA . TYR B 1 143 ? 0.386 5.617 13.047 1 96.69 143 TYR B CA 1
ATOM 2957 C C . TYR B 1 143 ? 1.775 5.094 13.391 1 96.69 143 TYR B C 1
ATOM 2959 O O . TYR B 1 143 ? 1.91 4.051 14.031 1 96.69 143 TYR B O 1
ATOM 2967 N N . ALA B 1 144 ? 2.727 5.824 12.898 1 97.75 144 ALA B N 1
ATOM 2968 C CA . ALA B 1 144 ? 4.113 5.598 13.297 1 97.75 144 ALA B CA 1
ATOM 2969 C C . ALA B 1 144 ? 4.891 6.906 13.352 1 97.75 144 ALA B C 1
ATOM 2971 O O . ALA B 1 144 ? 4.535 7.875 12.672 1 97.75 144 ALA B O 1
ATOM 2972 N N . LEU B 1 145 ? 5.871 6.918 14.211 1 98.94 145 LEU B N 1
ATOM 2973 C CA . LEU B 1 145 ? 6.809 8.031 14.297 1 98.94 145 LEU B CA 1
ATOM 2974 C C . LEU B 1 145 ? 8.219 7.586 13.914 1 98.94 145 LEU B C 1
ATOM 2976 O O . LEU B 1 145 ? 8.703 6.559 14.398 1 98.94 145 LEU B O 1
ATOM 2980 N N . ILE B 1 146 ? 8.828 8.375 13.062 1 98.88 146 ILE B N 1
ATOM 2981 C CA . ILE B 1 146 ? 10.188 8.094 12.617 1 98.88 146 ILE B CA 1
ATOM 2982 C C . ILE B 1 146 ? 11.109 9.234 13.023 1 98.88 146 ILE B C 1
ATOM 2984 O O . ILE B 1 146 ? 10.914 10.383 12.625 1 98.88 146 ILE B O 1
ATOM 2988 N N . GLN B 1 147 ? 12.078 8.93 13.797 1 98.81 147 GLN B N 1
ATOM 2989 C CA . GLN B 1 147 ? 13.102 9.898 14.172 1 98.81 147 GLN B CA 1
ATOM 2990 C C . GLN B 1 147 ? 14.219 9.938 13.141 1 98.81 147 GLN B C 1
ATOM 2992 O O . GLN B 1 147 ? 14.828 8.906 12.836 1 98.81 147 GLN B O 1
ATOM 2997 N N . LEU B 1 148 ? 14.531 11.102 12.672 1 98.75 148 LEU B N 1
ATOM 2998 C CA . LEU B 1 148 ? 15.539 11.258 11.625 1 98.75 148 LEU B CA 1
ATOM 2999 C C . LEU B 1 148 ? 16.938 11.297 12.227 1 98.75 148 LEU B C 1
ATOM 3001 O O . LEU B 1 148 ? 17.141 11.875 13.297 1 98.75 148 LEU B O 1
ATOM 3005 N N . ASP B 1 149 ? 17.859 10.742 11.484 1 98.38 149 ASP B N 1
ATOM 3006 C CA . ASP B 1 149 ? 19.25 10.797 11.914 1 98.38 149 ASP B CA 1
ATOM 3007 C C . ASP B 1 149 ? 19.797 12.211 11.82 1 98.38 149 ASP B C 1
ATOM 3009 O O . ASP B 1 149 ? 20.672 12.602 12.602 1 98.38 149 ASP B O 1
ATOM 3013 N N . ALA B 1 150 ? 19.359 12.914 10.82 1 97.25 150 ALA B N 1
ATOM 3014 C CA . ALA B 1 150 ? 19.703 14.312 10.594 1 97.25 150 ALA B CA 1
ATOM 3015 C C . ALA B 1 150 ? 18.469 15.133 10.234 1 97.25 150 ALA B C 1
ATOM 3017 O O . ALA B 1 150 ? 17.688 14.742 9.375 1 97.25 150 ALA B O 1
ATOM 3018 N N . LEU B 1 151 ? 18.406 16.234 10.906 1 95.75 151 LEU B N 1
ATOM 3019 C CA . LEU B 1 151 ? 17.25 17.094 10.648 1 95.75 151 LEU B CA 1
ATOM 3020 C C . LEU B 1 151 ? 17.531 18.047 9.492 1 95.75 151 LEU B C 1
ATOM 3022 O O . LEU B 1 151 ? 18.484 18.828 9.555 1 95.75 151 LEU B O 1
ATOM 3026 N N . PRO B 1 152 ? 16.719 17.938 8.516 1 94.81 152 PRO B N 1
ATOM 3027 C CA . PRO B 1 152 ? 16.891 18.891 7.426 1 94.81 152 PRO B CA 1
ATOM 3028 C C . PRO B 1 152 ? 16.391 20.297 7.793 1 94.81 152 PRO B C 1
ATOM 3030 O O . PRO B 1 152 ? 15.727 20.469 8.82 1 94.81 152 PRO B O 1
ATOM 3033 N N . ALA B 1 153 ? 16.75 21.281 6.926 1 93.19 153 ALA B N 1
ATOM 3034 C CA . ALA B 1 153 ? 16.297 22.656 7.117 1 93.19 153 ALA B CA 1
ATOM 3035 C C . ALA B 1 153 ? 14.875 22.844 6.57 1 93.19 153 ALA B C 1
ATOM 3037 O O . ALA B 1 153 ? 14.664 23.594 5.621 1 93.19 153 ALA B O 1
ATOM 3038 N N . VAL B 1 154 ? 13.961 22.172 7.125 1 94.75 154 VAL B N 1
ATOM 3039 C CA . VAL B 1 154 ? 12.547 22.188 6.77 1 94.75 154 VAL B CA 1
ATOM 3040 C C . VAL B 1 154 ? 11.711 22.531 8 1 94.75 154 VAL B C 1
ATOM 3042 O O . VAL B 1 154 ? 11.992 22.047 9.102 1 94.75 154 VAL B O 1
ATOM 3045 N N . THR B 1 155 ? 10.789 23.453 7.84 1 96.25 155 THR B N 1
ATOM 3046 C CA . THR B 1 155 ? 9.898 23.781 8.938 1 96.25 155 THR B CA 1
ATOM 3047 C C . THR B 1 155 ? 8.891 22.672 9.18 1 96.25 155 THR B C 1
ATOM 3049 O O . THR B 1 155 ? 8.109 22.328 8.281 1 96.25 155 THR B O 1
ATOM 3052 N N . PRO B 1 156 ? 8.891 22.047 10.344 1 98 156 PRO B N 1
ATOM 3053 C CA . PRO B 1 156 ? 7.898 21 10.633 1 98 156 PRO B CA 1
ATOM 3054 C C . PRO B 1 156 ? 6.469 21.547 10.641 1 98 156 PRO B C 1
ATOM 3056 O O . PRO B 1 156 ? 6.246 22.719 10.953 1 98 156 PRO B O 1
ATOM 3059 N N . VAL B 1 157 ? 5.574 20.719 10.336 1 98.31 157 VAL B N 1
ATOM 3060 C CA . VAL B 1 157 ? 4.164 21.094 10.281 1 98.31 157 VAL B CA 1
ATOM 3061 C C . VAL B 1 157 ? 3.531 20.922 11.664 1 98.31 157 VAL B C 1
ATOM 3063 O O . VAL B 1 157 ? 3.861 19.984 12.391 1 98.31 157 VAL B O 1
ATOM 3066 N N . LEU B 1 158 ? 2.605 21.781 12 1 98.12 158 LEU B N 1
ATOM 3067 C CA . LEU B 1 158 ? 1.934 21.734 13.297 1 98.12 158 LEU B CA 1
ATOM 3068 C C . LEU B 1 158 ? 0.703 20.844 13.242 1 98.12 158 LEU B C 1
ATOM 3070 O O . LEU B 1 158 ? 0.136 20.625 12.172 1 98.12 158 LEU B O 1
ATOM 3074 N N . LEU B 1 159 ? 0.324 20.344 14.43 1 98.69 159 LEU B N 1
ATOM 3075 C CA . LEU B 1 159 ? -0.854 19.5 14.594 1 98.69 159 LEU B CA 1
ATOM 3076 C C . LEU B 1 159 ? -2.041 20.312 15.094 1 98.69 159 LEU B C 1
ATOM 3078 O O . LEU B 1 159 ? -1.871 21.25 15.883 1 98.69 159 LEU B O 1
ATOM 3082 N N . THR B 1 160 ? -3.242 19.938 14.648 1 98.5 160 THR B N 1
ATOM 3083 C CA . THR B 1 160 ? -4.465 20.578 15.125 1 98.5 160 THR B CA 1
ATOM 3084 C C . THR B 1 160 ? -5.613 19.578 15.18 1 98.5 160 THR B C 1
ATOM 3086 O O . THR B 1 160 ? -5.504 18.469 14.648 1 98.5 160 THR B O 1
ATOM 3089 N N . THR B 1 161 ? -6.637 19.906 15.938 1 97.19 161 THR B N 1
ATOM 3090 C CA . THR B 1 161 ? -7.855 19.094 15.953 1 97.19 161 THR B CA 1
ATOM 3091 C C . THR B 1 161 ? -8.961 19.781 15.156 1 97.19 161 THR B C 1
ATOM 3093 O O . THR B 1 161 ? -10.078 19.281 15.07 1 97.19 161 THR B O 1
ATOM 3096 N N . ARG B 1 162 ? -8.625 20.906 14.555 1 96.31 162 ARG B N 1
ATOM 3097 C CA . ARG B 1 162 ? -9.641 21.703 13.883 1 96.31 162 ARG B CA 1
ATOM 3098 C C . ARG B 1 162 ? -9.617 21.469 12.383 1 96.31 162 ARG B C 1
ATOM 3100 O O . ARG B 1 162 ? -8.812 22.047 11.656 1 96.31 162 ARG B O 1
ATOM 3107 N N . ALA B 1 163 ? -10.625 20.75 11.977 1 96.69 163 ALA B N 1
ATOM 3108 C CA . ALA B 1 163 ? -10.789 20.562 10.539 1 96.69 163 ALA B CA 1
ATOM 3109 C C . ALA B 1 163 ? -11.43 21.781 9.883 1 96.69 163 ALA B C 1
ATOM 3111 O O . ALA B 1 163 ? -12.016 22.625 10.562 1 96.69 163 ALA B O 1
ATOM 3112 N N . SER B 1 164 ? -11.188 21.984 8.617 1 97.5 164 SER B N 1
ATOM 3113 C CA . SER B 1 164 ? -11.875 22.969 7.789 1 97.5 164 SER B CA 1
ATOM 3114 C C . SER B 1 164 ? -12.773 22.297 6.762 1 97.5 164 SER B C 1
ATOM 3116 O O . SER B 1 164 ? -12.719 21.078 6.578 1 97.5 164 SER B O 1
ATOM 3118 N N . GLU B 1 165 ? -13.617 23.109 6.141 1 96.88 165 GLU B N 1
ATOM 3119 C CA . GLU B 1 165 ? -14.516 22.578 5.121 1 96.88 165 GLU B CA 1
ATOM 3120 C C . GLU B 1 165 ? -13.734 21.922 3.98 1 96.88 165 GLU B C 1
ATOM 3122 O O . GLU B 1 165 ? -14.18 20.938 3.406 1 96.88 165 GLU B O 1
ATOM 3127 N N . ARG B 1 166 ? -12.641 22.547 3.637 1 96.88 166 ARG B N 1
ATOM 3128 C CA . ARG B 1 166 ? -11.75 22 2.623 1 96.88 166 ARG B CA 1
ATOM 3129 C C . ARG B 1 166 ? -10.492 21.406 3.26 1 96.88 166 ARG B C 1
ATOM 3131 O O . ARG B 1 166 ? -9.961 21.953 4.223 1 96.88 166 ARG B O 1
ATOM 3138 N N . LEU B 1 167 ? -10.094 20.312 2.699 1 96.94 167 LEU B N 1
ATOM 3139 C CA . LEU B 1 167 ? -8.883 19.625 3.137 1 96.94 167 LEU B CA 1
ATOM 3140 C C . LEU B 1 167 ? -7.949 19.359 1.96 1 96.94 167 LEU B C 1
ATOM 3142 O O . LEU B 1 167 ? -8.383 19.359 0.806 1 96.94 167 LEU B O 1
ATOM 3146 N N . ALA B 1 168 ? -6.691 19.156 2.268 1 97.06 168 ALA B N 1
ATOM 3147 C CA . ALA B 1 168 ? -5.711 18.797 1.242 1 97.06 168 ALA B CA 1
ATOM 3148 C C . ALA B 1 168 ? -4.754 17.719 1.742 1 97.06 168 ALA B C 1
ATOM 3150 O O . ALA B 1 168 ? -4.516 17.609 2.945 1 97.06 168 ALA B O 1
ATOM 3151 N N . ILE B 1 169 ? -4.301 16.969 0.791 1 96.94 169 ILE B N 1
ATOM 3152 C CA . ILE B 1 169 ? -3.256 15.984 1.061 1 96.94 169 ILE B CA 1
ATOM 3153 C C . ILE B 1 169 ? -2.107 16.172 0.071 1 96.94 169 ILE B C 1
ATOM 3155 O O . ILE B 1 169 ? -2.328 16.234 -1.14 1 96.94 169 ILE B O 1
ATOM 3159 N N . ILE B 1 170 ? -0.934 16.375 0.579 1 98.38 170 ILE B N 1
ATOM 3160 C CA . ILE B 1 170 ? 0.295 16.297 -0.203 1 98.38 170 ILE B CA 1
ATOM 3161 C C . ILE B 1 170 ? 0.896 14.891 -0.073 1 98.38 170 ILE B C 1
ATOM 3163 O O . ILE B 1 170 ? 1.116 14.406 1.039 1 98.38 170 ILE B O 1
ATOM 3167 N N . GLN B 1 171 ? 1.199 14.242 -1.205 1 97.38 171 GLN B N 1
ATOM 3168 C CA . GLN B 1 171 ? 1.37 12.797 -1.172 1 97.38 171 GLN B CA 1
ATOM 3169 C C . GLN B 1 171 ? 2.275 12.32 -2.305 1 97.38 171 GLN B C 1
ATOM 3171 O O . GLN B 1 171 ? 2.619 13.102 -3.199 1 97.38 171 GLN B O 1
ATOM 3176 N N . HIS B 1 172 ? 2.693 11.055 -2.176 1 96.19 172 HIS B N 1
ATOM 3177 C CA . HIS B 1 172 ? 3.441 10.328 -3.195 1 96.19 172 HIS B CA 1
ATOM 3178 C C . HIS B 1 172 ? 2.668 9.109 -3.678 1 96.19 172 HIS B C 1
ATOM 3180 O O . HIS B 1 172 ? 3.07 7.973 -3.418 1 96.19 172 HIS B O 1
ATOM 3186 N N . PRO B 1 173 ? 1.6 9.32 -4.484 1 91.56 173 PRO B N 1
ATOM 3187 C CA . PRO B 1 173 ? 0.845 8.172 -4.977 1 91.56 173 PRO B CA 1
ATOM 3188 C C . PRO B 1 173 ? 1.688 7.242 -5.852 1 91.56 173 PRO B C 1
ATOM 3190 O O . PRO B 1 173 ? 2.324 7.699 -6.805 1 91.56 173 PRO B O 1
ATOM 3193 N N . ARG B 1 174 ? 1.754 5.953 -5.449 1 88.12 174 ARG B N 1
ATOM 3194 C CA . ARG B 1 174 ? 2.508 4.918 -6.148 1 88.12 174 ARG B CA 1
ATOM 3195 C C . ARG B 1 174 ? 4.008 5.184 -6.066 1 88.12 174 ARG B C 1
ATOM 3197 O O . ARG B 1 174 ? 4.762 4.797 -6.961 1 88.12 174 ARG B O 1
ATOM 3204 N N . GLY B 1 175 ? 4.363 5.992 -5.09 1 92.25 175 GLY B N 1
ATOM 3205 C CA . GLY B 1 175 ? 5.773 6.293 -4.906 1 92.25 175 GLY B CA 1
ATOM 3206 C C . GLY B 1 175 ? 6.309 7.289 -5.922 1 92.25 175 GLY B C 1
ATOM 3207 O O . GLY B 1 175 ? 7.52 7.391 -6.117 1 92.25 175 GLY B O 1
ATOM 3208 N N . ARG B 1 176 ? 5.457 7.961 -6.586 1 93.62 176 ARG B N 1
ATOM 3209 C CA . ARG B 1 176 ? 5.816 8.922 -7.621 1 93.62 176 ARG B CA 1
ATOM 3210 C C . ARG B 1 176 ? 6.074 10.305 -7.027 1 93.62 176 ARG B C 1
ATOM 3212 O O . ARG B 1 176 ? 5.879 10.516 -5.828 1 93.62 176 ARG B O 1
ATOM 3219 N N . PRO B 1 177 ? 6.566 11.203 -7.898 1 96.56 177 PRO B N 1
ATOM 3220 C CA . PRO B 1 177 ? 6.844 12.555 -7.402 1 96.56 177 PRO B CA 1
ATOM 3221 C C . PRO B 1 177 ? 5.633 13.203 -6.738 1 96.56 177 PRO B C 1
ATOM 3223 O O . PRO B 1 177 ? 4.492 12.906 -7.105 1 96.56 177 PRO B O 1
ATOM 3226 N N . LYS B 1 178 ? 5.934 14.117 -5.902 1 97.62 178 LYS B N 1
ATOM 3227 C CA . LYS B 1 178 ? 5 14.727 -4.961 1 97.62 178 LYS B CA 1
ATOM 3228 C C . LYS B 1 178 ? 3.865 15.438 -5.691 1 97.62 178 LYS B C 1
ATOM 3230 O O . LYS B 1 178 ? 4.105 16.188 -6.645 1 97.62 178 LYS B O 1
ATOM 3235 N N . VAL B 1 179 ? 2.662 15.18 -5.246 1 96.69 179 VAL B N 1
ATOM 3236 C CA . VAL B 1 179 ? 1.47 15.82 -5.789 1 96.69 179 VAL B CA 1
ATOM 3237 C C . VAL B 1 179 ? 0.561 16.266 -4.648 1 96.69 179 VAL B C 1
ATOM 3239 O O . VAL B 1 179 ? 0.778 15.906 -3.492 1 96.69 179 VAL B O 1
ATOM 3242 N N . ILE B 1 180 ? -0.424 17.078 -5 1 96.94 180 ILE B N 1
ATOM 3243 C CA . ILE B 1 180 ? -1.435 17.516 -4.047 1 96.94 180 ILE B CA 1
ATOM 3244 C C . ILE B 1 180 ? -2.828 17.188 -4.582 1 96.94 180 ILE B C 1
ATOM 3246 O O . ILE B 1 180 ? -3.059 17.234 -5.793 1 96.94 180 ILE B O 1
ATOM 3250 N N . ALA B 1 181 ? -3.678 16.781 -3.715 1 94.56 181 ALA B N 1
ATOM 3251 C CA . ALA B 1 181 ? -5.117 16.688 -3.953 1 94.56 181 ALA B CA 1
ATOM 3252 C C . ALA B 1 181 ? -5.898 17.453 -2.893 1 94.56 181 ALA B C 1
ATOM 3254 O O . ALA B 1 181 ? -5.484 17.516 -1.732 1 94.56 181 ALA B O 1
ATOM 3255 N N . GLU B 1 182 ? -6.949 18.078 -3.287 1 93.56 182 GLU B N 1
ATOM 3256 C CA . GLU B 1 182 ? -7.848 18.75 -2.355 1 93.56 182 GLU B CA 1
ATOM 3257 C C . GLU B 1 182 ? -9.266 18.188 -2.443 1 93.56 182 GLU B C 1
ATOM 3259 O O . GLU B 1 182 ? -9.641 17.594 -3.463 1 93.56 182 GLU B O 1
ATOM 3264 N N . GLY B 1 183 ? -9.961 18.281 -1.361 1 92.31 183 GLY B N 1
ATOM 3265 C CA . GLY B 1 183 ? -11.32 17.781 -1.278 1 92.31 183 GLY B CA 1
ATOM 3266 C C . GLY B 1 183 ? -12.109 18.391 -0.139 1 92.31 183 GLY B C 1
ATOM 3267 O O . GLY B 1 183 ? -11.883 19.547 0.236 1 92.31 183 GLY B O 1
ATOM 3268 N N . ARG B 1 184 ? -13.148 17.578 0.236 1 92.12 184 ARG B N 1
ATOM 3269 C CA . ARG B 1 184 ? -14.094 18.141 1.192 1 92.12 184 ARG B CA 1
ATOM 3270 C C . ARG B 1 184 ? -14.148 17.312 2.465 1 92.12 184 ARG B C 1
ATOM 3272 O O . ARG B 1 184 ? -14.188 16.078 2.404 1 92.12 184 ARG B O 1
ATOM 3279 N N . PHE B 1 185 ? -14.25 18.078 3.553 1 95.25 185 PHE B N 1
ATOM 3280 C CA . PHE B 1 185 ? -14.5 17.438 4.84 1 95.25 185 PHE B CA 1
ATOM 3281 C C . PHE B 1 185 ? -15.914 16.875 4.898 1 95.25 185 PHE B C 1
ATOM 3283 O O . PHE B 1 185 ? -16.875 17.531 4.48 1 95.25 185 PHE B O 1
ATOM 3290 N N . LEU B 1 186 ? -15.961 15.703 5.379 1 91.75 186 LEU B N 1
ATOM 3291 C CA . LEU B 1 186 ? -17.281 15.102 5.527 1 91.75 186 LEU B CA 1
ATOM 3292 C C . LEU B 1 186 ? -17.703 15.062 6.992 1 91.75 186 LEU B C 1
ATOM 3294 O O . LEU B 1 186 ? -18.766 15.57 7.348 1 91.75 186 LEU B O 1
ATOM 3298 N N . ASP B 1 187 ? -16.891 14.32 7.801 1 90.94 187 ASP B N 1
ATOM 3299 C CA . ASP B 1 187 ? -17.203 14.133 9.211 1 90.94 187 ASP B CA 1
ATOM 3300 C C . ASP B 1 187 ? -15.984 13.625 9.984 1 90.94 187 ASP B C 1
ATOM 3302 O O . ASP B 1 187 ? -14.961 13.281 9.383 1 90.94 187 ASP B O 1
ATOM 3306 N N . SER B 1 188 ? -16.109 13.75 11.297 1 91.44 188 SER B N 1
ATOM 3307 C CA . SER B 1 188 ? -15.117 13.148 12.188 1 91.44 188 SER B CA 1
ATOM 3308 C C . SER B 1 188 ? -15.781 12.375 13.312 1 91.44 188 SER B C 1
ATOM 3310 O O . SER B 1 188 ? -16.547 12.945 14.094 1 91.44 188 SER B O 1
ATOM 3312 N N . CYS B 1 189 ? -15.531 11.016 13.328 1 88.06 189 CYS B N 1
ATOM 3313 C CA . CYS B 1 189 ? -16.094 10.156 14.359 1 88.06 189 CYS B CA 1
ATOM 3314 C C . CYS B 1 189 ? -15.25 8.898 14.547 1 88.06 189 CYS B C 1
ATOM 3316 O O . CYS B 1 189 ? -14.43 8.562 13.688 1 88.06 189 CYS B O 1
ATOM 3318 N N . ASN B 1 190 ? -15.344 8.344 15.703 1 88.12 190 ASN B N 1
ATOM 3319 C CA . ASN B 1 190 ? -14.656 7.105 16.031 1 88.12 190 ASN B CA 1
ATOM 3320 C C . ASN B 1 190 ? -13.148 7.23 15.812 1 88.12 190 ASN B C 1
ATOM 3322 O O . ASN B 1 190 ? -12.516 6.332 15.258 1 88.12 190 ASN B O 1
ATOM 3326 N N . GLN B 1 191 ? -12.672 8.367 16.062 1 93.19 191 GLN B N 1
ATOM 3327 C CA . GLN B 1 191 ? -11.25 8.672 16.047 1 93.19 191 GLN B CA 1
ATOM 3328 C C . GLN B 1 191 ? -10.742 8.859 14.617 1 93.19 191 GLN B C 1
ATOM 3330 O O . GLN B 1 191 ? -9.539 8.977 14.391 1 93.19 191 GLN B O 1
ATOM 3335 N N . LEU B 1 192 ? -11.758 8.906 13.703 1 92.94 192 LEU B N 1
ATOM 3336 C CA . LEU B 1 192 ? -11.398 9.031 12.289 1 92.94 192 LEU B CA 1
ATOM 3337 C C . LEU B 1 192 ? -11.922 10.336 11.711 1 92.94 192 LEU B C 1
ATOM 3339 O O . LEU B 1 192 ? -12.914 10.883 12.188 1 92.94 192 LEU B O 1
ATOM 3343 N N . VAL B 1 193 ? -11.188 10.836 10.75 1 94.38 193 VAL B N 1
ATOM 3344 C CA . VAL B 1 193 ? -11.656 11.93 9.906 1 94.38 193 VAL B CA 1
ATOM 3345 C C . VAL B 1 193 ? -11.984 11.406 8.516 1 94.38 193 VAL B C 1
ATOM 3347 O O . VAL B 1 193 ? -11.234 10.609 7.949 1 94.38 193 VAL B O 1
ATOM 3350 N N . TYR B 1 194 ? -13.148 11.844 7.996 1 90.5 194 TYR B N 1
ATOM 3351 C CA . TYR B 1 194 ? -13.625 11.398 6.691 1 90.5 194 TYR B CA 1
ATOM 3352 C C . TYR B 1 194 ? -13.688 12.555 5.703 1 90.5 194 TYR B C 1
ATOM 3354 O O . TYR B 1 194 ? -14.07 13.672 6.07 1 90.5 194 TYR B O 1
ATOM 3362 N N . TYR B 1 195 ? -13.359 12.258 4.516 1 90.19 195 TYR B N 1
ATOM 3363 C CA . TYR B 1 195 ? -13.344 13.281 3.479 1 90.19 195 TYR B CA 1
ATOM 3364 C C . TYR B 1 195 ? -13.609 12.68 2.105 1 90.19 195 TYR B C 1
ATOM 3366 O O . TYR B 1 195 ? -13.438 11.477 1.907 1 90.19 195 TYR B O 1
ATOM 3374 N N . THR B 1 196 ? -14.062 13.523 1.225 1 86.38 196 THR B N 1
ATOM 3375 C CA . THR B 1 196 ? -14.445 13.102 -0.118 1 86.38 196 THR B CA 1
ATOM 3376 C C . THR B 1 196 ? -13.828 14.016 -1.17 1 86.38 196 THR B C 1
ATOM 3378 O O . THR B 1 196 ? -13.188 15.016 -0.833 1 86.38 196 THR B O 1
ATOM 3381 N N . ASP B 1 197 ? -13.914 13.57 -2.424 1 84.81 197 ASP B N 1
ATOM 3382 C CA . ASP B 1 197 ? -13.438 14.344 -3.568 1 84.81 197 ASP B CA 1
ATOM 3383 C C . ASP B 1 197 ? -11.945 14.648 -3.445 1 84.81 197 ASP B C 1
ATOM 3385 O O . ASP B 1 197 ? -11.508 15.75 -3.764 1 84.81 197 ASP B O 1
ATOM 3389 N N . LEU B 1 198 ? -11.297 13.781 -2.865 1 88.88 198 LEU B N 1
ATOM 3390 C CA . LEU B 1 198 ? -9.859 13.836 -2.645 1 88.88 198 LEU B CA 1
ATOM 3391 C C . LEU B 1 198 ? -9.203 12.5 -2.988 1 88.88 198 LEU B C 1
ATOM 3393 O O . LEU B 1 198 ? -9.391 11.508 -2.275 1 88.88 198 LEU B O 1
ATOM 3397 N N . ASP B 1 199 ? -8.438 12.531 -4.035 1 86.5 199 ASP B N 1
ATOM 3398 C CA . ASP B 1 199 ? -7.934 11.273 -4.574 1 86.5 199 ASP B CA 1
ATOM 3399 C C . ASP B 1 199 ? -6.688 10.812 -3.822 1 86.5 199 ASP B C 1
ATOM 3401 O O . ASP B 1 199 ? -5.836 11.625 -3.465 1 86.5 199 ASP B O 1
ATOM 3405 N N . THR B 1 200 ? -6.633 9.531 -3.596 1 89.38 200 THR B N 1
ATOM 3406 C CA . THR B 1 200 ? -5.461 8.859 -3.045 1 89.38 200 THR B CA 1
ATOM 3407 C C . THR B 1 200 ? -5.195 7.547 -3.779 1 89.38 200 THR B C 1
ATOM 3409 O O . THR B 1 200 ? -6.059 7.047 -4.504 1 89.38 200 THR B O 1
ATOM 3412 N N . LEU B 1 201 ? -3.965 7.07 -3.779 1 84.88 201 LEU B N 1
ATOM 3413 C CA . LEU B 1 201 ? -3.561 5.777 -4.316 1 84.88 201 LEU B CA 1
ATOM 3414 C C . LEU B 1 201 ? -2.619 5.062 -3.354 1 84.88 201 LEU B C 1
ATOM 3416 O O . LEU B 1 201 ? -2.32 5.574 -2.271 1 84.88 201 LEU B O 1
ATOM 3420 N N . VAL B 1 202 ? -2.281 3.805 -3.766 1 84.69 202 VAL B N 1
ATOM 3421 C CA . VAL B 1 202 ? -1.211 3.123 -3.045 1 84.69 202 VAL B CA 1
ATOM 3422 C C . VAL B 1 202 ? -0.004 4.051 -2.914 1 84.69 202 VAL B C 1
ATOM 3424 O O . VAL B 1 202 ? 0.357 4.746 -3.867 1 84.69 202 VAL B O 1
ATOM 3427 N N . GLY B 1 203 ? 0.555 4.105 -1.692 1 89.25 203 GLY B N 1
ATOM 3428 C CA . GLY B 1 203 ? 1.662 5.012 -1.431 1 89.25 203 GLY B CA 1
ATOM 3429 C C . GLY B 1 203 ? 1.234 6.289 -0.736 1 89.25 203 GLY B C 1
ATOM 3430 O O . GLY B 1 203 ? 2.064 7 -0.162 1 89.25 203 GLY B O 1
ATOM 3431 N N . SER B 1 204 ? -0.056 6.605 -0.881 1 92.25 204 SER B N 1
ATOM 3432 C CA . SER B 1 204 ? -0.589 7.793 -0.22 1 92.25 204 SER B CA 1
ATOM 3433 C C . SER B 1 204 ? -0.695 7.586 1.287 1 92.25 204 SER B C 1
ATOM 3435 O O . SER B 1 204 ? -0.783 8.555 2.047 1 92.25 204 SER B O 1
ATOM 3437 N N . SER B 1 205 ? -0.671 6.395 1.714 1 92.38 205 SER B N 1
ATOM 3438 C CA . SER B 1 205 ? -0.821 6.086 3.133 1 92.38 205 SER B CA 1
ATOM 3439 C C . SER B 1 205 ? 0.202 6.844 3.973 1 92.38 205 SER B C 1
ATOM 3441 O O . SER B 1 205 ? 1.381 6.902 3.619 1 92.38 205 SER B O 1
ATOM 3443 N N . GLY B 1 206 ? -0.322 7.426 5.008 1 97.06 206 GLY B N 1
ATOM 3444 C CA . GLY B 1 206 ? 0.533 8.133 5.945 1 97.06 206 GLY B CA 1
ATOM 3445 C C . GLY B 1 206 ? 0.614 9.625 5.668 1 97.06 206 GLY B C 1
ATOM 3446 O O . GLY B 1 206 ? 1.106 10.391 6.496 1 97.06 206 GLY B O 1
ATOM 3447 N N . ALA B 1 207 ? 0.108 10.031 4.527 1 98.38 207 ALA B N 1
ATOM 3448 C CA . ALA B 1 207 ? 0.122 11.445 4.18 1 98.38 207 ALA B CA 1
ATOM 3449 C C . ALA B 1 207 ? -0.703 12.258 5.176 1 98.38 207 ALA B C 1
ATOM 3451 O O . ALA B 1 207 ? -1.763 11.82 5.621 1 98.38 207 ALA B O 1
ATOM 3452 N N . GLY B 1 208 ? -0.22 13.469 5.504 1 98.56 208 GLY B N 1
ATOM 3453 C CA . GLY B 1 208 ? -0.967 14.352 6.379 1 98.56 208 GLY B CA 1
ATOM 3454 C C . GLY B 1 208 ? -2.213 14.922 5.73 1 98.56 208 GLY B C 1
ATOM 3455 O O . GLY B 1 208 ? -2.197 15.281 4.551 1 98.56 208 GLY B O 1
ATOM 3456 N N . VAL B 1 209 ? -3.225 14.961 6.504 1 98.25 209 VAL B N 1
ATOM 3457 C CA . VAL B 1 209 ? -4.441 15.648 6.086 1 98.25 209 VAL B CA 1
ATOM 3458 C C . VAL B 1 209 ? -4.426 17.094 6.602 1 98.25 209 VAL B C 1
ATOM 3460 O O . VAL B 1 209 ? -4.484 17.328 7.812 1 98.25 209 VAL B O 1
ATOM 3463 N N . LEU B 1 210 ? -4.422 18.047 5.695 1 98.31 210 LEU B N 1
ATOM 3464 C CA . LEU B 1 210 ? -4.223 19.453 6.047 1 98.31 210 LEU B CA 1
ATOM 3465 C C . LEU B 1 210 ? -5.555 20.188 6.09 1 98.31 210 LEU B C 1
ATOM 3467 O O . LEU B 1 210 ? -6.398 20.016 5.207 1 98.31 210 LEU B O 1
ATOM 3471 N N . ASN B 1 211 ? -5.719 20.969 7.129 1 98 211 ASN B N 1
ATOM 3472 C CA . ASN B 1 211 ? -6.805 21.953 7.066 1 98 211 ASN B CA 1
ATOM 3473 C C . ASN B 1 211 ? -6.406 23.172 6.258 1 98 211 ASN B C 1
ATOM 3475 O O . ASN B 1 211 ? -5.297 23.25 5.727 1 98 211 ASN B O 1
ATOM 3479 N N . ARG B 1 212 ? -7.285 24.125 6.172 1 97.12 212 ARG B N 1
ATOM 3480 C CA . ARG B 1 212 ? -7.09 25.266 5.289 1 97.12 212 ARG B CA 1
ATOM 3481 C C . ARG B 1 212 ? -5.887 26.094 5.727 1 97.12 212 ARG B C 1
ATOM 3483 O O . ARG B 1 212 ? -5.227 26.719 4.898 1 97.12 212 ARG B O 1
ATOM 3490 N N . GLN B 1 213 ? -5.559 26.078 6.969 1 96.12 213 GLN B N 1
ATOM 3491 C CA . GLN B 1 213 ? -4.441 26.844 7.512 1 96.12 213 GLN B CA 1
ATOM 3492 C C . GLN B 1 213 ? -3.125 26.094 7.34 1 96.12 213 GLN B C 1
ATOM 3494 O O . GLN B 1 213 ? -2.059 26.625 7.66 1 96.12 213 GLN B O 1
ATOM 3499 N N . GLY B 1 214 ? -3.17 24.875 6.832 1 97.19 214 GLY B N 1
ATOM 3500 C CA . GLY B 1 214 ? -1.959 24.109 6.566 1 97.19 214 GLY B CA 1
ATOM 3501 C C . GLY B 1 214 ? -1.488 23.297 7.758 1 97.19 214 GLY B C 1
ATOM 3502 O O . GLY B 1 214 ? -0.312 22.938 7.848 1 97.19 214 GLY B O 1
ATOM 3503 N N . TYR B 1 215 ? -2.365 23.047 8.719 1 98 215 TYR B N 1
ATOM 3504 C CA . TYR B 1 215 ? -2.035 22.203 9.867 1 98 215 TYR B CA 1
ATOM 3505 C C . TYR B 1 215 ? -2.617 20.812 9.695 1 98 215 TYR B C 1
ATOM 3507 O O . TYR B 1 215 ? -3.631 20.625 9.016 1 98 215 TYR B O 1
ATOM 3515 N N . LEU B 1 216 ? -1.956 19.828 10.336 1 98.5 216 LEU B N 1
ATOM 3516 C CA . LEU B 1 216 ? -2.387 18.438 10.188 1 98.5 216 LEU B CA 1
ATOM 3517 C C . LEU B 1 216 ? -3.547 18.125 11.133 1 98.5 216 LEU B C 1
ATOM 3519 O O . LEU B 1 216 ? -3.422 18.281 12.344 1 98.5 216 LEU B O 1
ATOM 3523 N N . VAL B 1 217 ? -4.652 17.656 10.562 1 98.62 217 VAL B N 1
ATOM 3524 C CA . VAL B 1 217 ? -5.785 17.234 11.375 1 98.62 217 VAL B CA 1
ATOM 3525 C C . VAL B 1 217 ? -5.758 15.719 11.547 1 98.62 217 VAL B C 1
ATOM 3527 O O . VAL B 1 217 ? -6.461 15.172 12.398 1 98.62 217 VAL B O 1
ATOM 3530 N N . GLY B 1 218 ? -4.961 15.039 10.75 1 98.25 218 GLY B N 1
ATOM 3531 C CA . GLY B 1 218 ? -4.824 13.586 10.766 1 98.25 218 GLY B CA 1
ATOM 3532 C C . GLY B 1 218 ? -3.846 13.07 9.727 1 98.25 218 GLY B C 1
ATOM 3533 O O . GLY B 1 218 ? -3.139 13.859 9.094 1 98.25 218 GLY B O 1
ATOM 3534 N N . ILE B 1 219 ? -3.764 11.773 9.633 1 98.12 219 ILE B N 1
ATOM 3535 C CA . ILE B 1 219 ? -2.982 11.156 8.57 1 98.12 219 ILE B CA 1
ATOM 3536 C C . ILE B 1 219 ? -3.855 10.18 7.785 1 98.12 219 ILE B C 1
ATOM 3538 O O . ILE B 1 219 ? -4.699 9.484 8.367 1 98.12 219 ILE B O 1
ATOM 3542 N N . HIS B 1 220 ? -3.658 10.148 6.48 1 95.31 220 HIS B N 1
ATOM 3543 C CA . HIS B 1 220 ? -4.426 9.289 5.59 1 95.31 220 HIS B CA 1
ATOM 3544 C C . HIS B 1 220 ? -4.094 7.816 5.828 1 95.31 220 HIS B C 1
ATOM 3546 O O . HIS B 1 220 ? -2.92 7.453 5.938 1 95.31 220 HIS B O 1
ATOM 3552 N N . THR B 1 221 ? -5.109 7.043 5.914 1 88.38 221 THR B N 1
ATOM 3553 C CA . THR B 1 221 ? -4.871 5.617 6.109 1 88.38 221 THR B CA 1
ATOM 3554 C C . THR B 1 221 ? -5.516 4.809 4.988 1 88.38 221 THR B C 1
ATOM 3556 O O . THR B 1 221 ? -4.891 3.906 4.426 1 88.38 221 THR B O 1
ATOM 3559 N N . ASP B 1 222 ? -6.793 5.176 4.73 1 78.81 222 ASP B N 1
ATOM 3560 C CA . ASP B 1 222 ? -7.488 4.312 3.777 1 78.81 222 ASP B CA 1
ATOM 3561 C C . ASP B 1 222 ? -8.672 5.039 3.143 1 78.81 222 ASP B C 1
ATOM 3563 O O . ASP B 1 222 ? -8.883 6.227 3.393 1 78.81 222 ASP B O 1
ATOM 3567 N N . GLY B 1 223 ? -9.289 4.301 2.131 1 74.25 223 GLY B N 1
ATOM 3568 C CA . GLY B 1 223 ? -10.5 4.797 1.502 1 74.25 223 GLY B CA 1
ATOM 3569 C C . GLY B 1 223 ? -11.414 3.691 1.013 1 74.25 223 GLY B C 1
ATOM 3570 O O . GLY B 1 223 ? -11.016 2.527 0.959 1 74.25 223 GLY B O 1
ATOM 3571 N N . ASP B 1 224 ? -12.648 4.102 0.88 1 65.75 224 ASP B N 1
ATOM 3572 C CA . ASP B 1 224 ? -13.641 3.176 0.345 1 65.75 224 ASP B CA 1
ATOM 3573 C C . ASP B 1 224 ? -14.219 3.689 -0.97 1 65.75 224 ASP B C 1
ATOM 3575 O O . ASP B 1 224 ? -15.383 3.439 -1.281 1 65.75 224 ASP B O 1
ATOM 3579 N N . CYS B 1 225 ? -13.406 4.359 -1.6 1 63.34 225 CYS B N 1
ATOM 3580 C CA . CYS B 1 225 ? -13.914 4.918 -2.85 1 63.34 225 CYS B CA 1
ATOM 3581 C C . CYS B 1 225 ? -13.945 3.863 -3.947 1 63.34 225 CYS B C 1
ATOM 3583 O O . CYS B 1 225 ? -13.148 2.928 -3.939 1 63.34 225 CYS B O 1
ATOM 3585 N N . ASP B 1 226 ? -15.086 3.877 -4.66 1 59.81 226 ASP B N 1
ATOM 3586 C CA . ASP B 1 226 ? -15.195 2.953 -5.781 1 59.81 226 ASP B CA 1
ATOM 3587 C C . ASP B 1 226 ? -14.914 3.66 -7.105 1 59.81 226 ASP B C 1
ATOM 3589 O O . ASP B 1 226 ? -14.586 4.852 -7.121 1 59.81 226 ASP B O 1
ATOM 3593 N N . GLU B 1 227 ? -14.961 2.812 -8.195 1 58.88 227 GLU B N 1
ATOM 3594 C CA . GLU B 1 227 ? -14.625 3.318 -9.523 1 58.88 227 GLU B CA 1
ATOM 3595 C C . GLU B 1 227 ? -15.578 4.43 -9.945 1 58.88 227 GLU B C 1
ATOM 3597 O O . GLU B 1 227 ? -15.266 5.211 -10.852 1 58.88 227 GLU B O 1
ATOM 3602 N N . LYS B 1 228 ? -16.703 4.422 -9.273 1 58.62 228 LYS B N 1
ATOM 3603 C CA . LYS B 1 228 ? -17.703 5.418 -9.641 1 58.62 228 LYS B CA 1
ATOM 3604 C C . LYS B 1 228 ? -17.578 6.664 -8.766 1 58.62 228 LYS B C 1
ATOM 3606 O O . LYS B 1 228 ? -18.359 7.605 -8.914 1 58.62 228 LYS B O 1
ATOM 3611 N N . GLY B 1 229 ? -16.578 6.617 -8.008 1 59.19 229 GLY B N 1
ATOM 3612 C CA . GLY B 1 229 ? -16.297 7.777 -7.172 1 59.19 229 GLY B CA 1
ATOM 3613 C C . GLY B 1 229 ? -17.125 7.797 -5.895 1 59.19 229 GLY B C 1
ATOM 3614 O O . GLY B 1 229 ? -17.156 8.805 -5.188 1 59.19 229 GLY B O 1
ATOM 3615 N N . HIS B 1 230 ? -17.781 6.793 -5.734 1 62.72 230 HIS B N 1
ATOM 3616 C CA . HIS B 1 230 ? -18.547 6.715 -4.496 1 62.72 230 HIS B CA 1
ATOM 3617 C C . HIS B 1 230 ? -17.656 6.324 -3.322 1 62.72 230 HIS B C 1
ATOM 3619 O O . HIS B 1 230 ? -16.609 5.699 -3.516 1 62.72 230 HIS B O 1
ATOM 3625 N N . GLY B 1 231 ? -18.047 6.891 -2.238 1 71.88 231 GLY B N 1
ATOM 3626 C CA . GLY B 1 231 ? -17.312 6.535 -1.027 1 71.88 231 GLY B CA 1
ATOM 3627 C C . GLY B 1 231 ? -16.516 7.688 -0.453 1 71.88 231 GLY B C 1
ATOM 3628 O O . GLY B 1 231 ? -16.719 8.844 -0.83 1 71.88 231 GLY B O 1
ATOM 3629 N N . ALA B 1 232 ? -15.812 7.379 0.639 1 79.75 232 ALA B N 1
ATOM 3630 C CA . ALA B 1 232 ? -15.023 8.398 1.331 1 79.75 232 ALA B CA 1
ATOM 3631 C C . ALA B 1 232 ? -13.656 7.848 1.732 1 79.75 232 ALA B C 1
ATOM 3633 O O . ALA B 1 232 ? -13.492 6.641 1.903 1 79.75 232 ALA B O 1
ATOM 3634 N N . ASN B 1 233 ? -12.773 8.742 1.717 1 87.88 233 ASN B N 1
ATOM 3635 C CA . ASN B 1 233 ? -11.477 8.477 2.332 1 87.88 233 ASN B CA 1
ATOM 3636 C C . ASN B 1 233 ? -11.5 8.734 3.836 1 87.88 233 ASN B C 1
ATOM 3638 O O . ASN B 1 233 ? -12.406 9.414 4.336 1 87.88 233 ASN B O 1
ATOM 3642 N N . ARG B 1 234 ? -10.492 8.141 4.48 1 90.75 234 ARG B N 1
ATOM 3643 C CA . ARG B 1 234 ? -10.438 8.352 5.922 1 90.75 234 ARG B CA 1
ATOM 3644 C C . ARG B 1 234 ? -9 8.375 6.418 1 90.75 234 ARG B C 1
ATOM 3646 O O . ARG B 1 234 ? -8.109 7.812 5.773 1 90.75 234 ARG B O 1
ATOM 3653 N N . GLY B 1 235 ? -8.867 9.016 7.496 1 93.62 235 GLY B N 1
ATOM 3654 C CA . GLY B 1 235 ? -7.605 9.086 8.219 1 93.62 235 GLY B CA 1
ATOM 3655 C C . GLY B 1 235 ? -7.781 9.094 9.727 1 93.62 235 GLY B C 1
ATOM 3656 O O . GLY B 1 235 ? -8.875 9.359 10.227 1 93.62 235 GLY B O 1
ATOM 3657 N N . TRP B 1 236 ? -6.738 8.68 10.422 1 96 236 TRP B N 1
ATOM 3658 C CA . TRP B 1 236 ? -6.75 8.773 11.875 1 96 236 TRP B CA 1
ATOM 3659 C C . TRP B 1 236 ? -6.5 10.211 12.328 1 96 236 TRP B C 1
ATOM 3661 O O . TRP B 1 236 ? -5.621 10.891 11.797 1 96 236 TRP B O 1
ATOM 3671 N N . THR B 1 237 ? -7.246 10.656 13.359 1 97.94 237 THR B N 1
ATOM 3672 C CA . THR B 1 237 ? -7.156 12.039 13.805 1 97.94 237 THR B CA 1
ATOM 3673 C C . THR B 1 237 ? -5.883 12.266 14.609 1 97.94 237 THR B C 1
ATOM 3675 O O . THR B 1 237 ? -5.391 11.352 15.281 1 97.94 237 THR B O 1
ATOM 3678 N N . VAL B 1 238 ? -5.445 13.484 14.523 1 98.06 238 VAL B N 1
ATOM 3679 C CA . VAL B 1 238 ? -4.328 13.906 15.359 1 98.06 238 VAL B CA 1
ATOM 3680 C C . VAL B 1 238 ? -4.652 13.656 16.828 1 98.06 238 VAL B C 1
ATOM 3682 O O . VAL B 1 238 ? -3.787 13.234 17.609 1 98.06 238 VAL B O 1
ATOM 3685 N N . GLN B 1 239 ? -5.84 13.914 17.219 1 97.25 239 GLN B N 1
ATOM 3686 C CA . GLN B 1 239 ? -6.246 13.695 18.594 1 97.25 239 GLN B CA 1
ATOM 3687 C C . GLN B 1 239 ? -5.996 12.25 19.031 1 97.25 239 GLN B C 1
ATOM 3689 O O . GLN B 1 239 ? -5.395 12.008 20.078 1 97.25 239 GLN B O 1
ATOM 3694 N N . SER B 1 240 ? -6.496 11.344 18.25 1 97.44 240 SER B N 1
ATOM 3695 C CA . SER B 1 240 ? -6.344 9.938 18.594 1 97.44 240 SER B CA 1
ATOM 3696 C C . SER B 1 240 ? -4.875 9.531 18.609 1 97.44 240 SER B C 1
ATOM 3698 O O . SER B 1 240 ? -4.461 8.719 19.438 1 97.44 240 SER B O 1
ATOM 3700 N N . ILE B 1 241 ? -4.082 10.094 17.75 1 98.38 241 ILE B N 1
ATOM 3701 C CA . ILE B 1 241 ? -2.67 9.75 17.625 1 98.38 241 ILE B CA 1
ATOM 3702 C C . ILE B 1 241 ? -1.906 10.297 18.844 1 98.38 241 ILE B C 1
ATOM 3704 O O . ILE B 1 241 ? -1.124 9.578 19.469 1 98.38 241 ILE B O 1
ATOM 3708 N N . VAL B 1 242 ? -2.168 11.539 19.172 1 98.62 242 VAL B N 1
ATOM 3709 C CA . VAL B 1 242 ? -1.472 12.164 20.281 1 98.62 242 VAL B CA 1
ATOM 3710 C C . VAL B 1 242 ? -1.844 11.453 21.594 1 98.62 242 VAL B C 1
ATOM 3712 O O . VAL B 1 242 ? -0.999 11.273 22.469 1 98.62 242 VAL B O 1
ATOM 3715 N N . GLU B 1 243 ? -3.072 11.039 21.719 1 97.5 243 GLU B N 1
ATOM 3716 C CA . GLU B 1 243 ? -3.508 10.32 22.906 1 97.5 243 GLU B CA 1
ATOM 3717 C C . GLU B 1 243 ? -2.801 8.969 23.031 1 97.5 243 GLU B C 1
ATOM 3719 O O . GLU B 1 243 ? -2.525 8.508 24.141 1 97.5 243 GLU B O 1
ATOM 3724 N N . ALA B 1 244 ? -2.521 8.398 21.922 1 97.44 244 ALA B N 1
ATOM 3725 C CA . ALA B 1 244 ? -1.934 7.062 21.922 1 97.44 244 ALA B CA 1
ATOM 3726 C C . ALA B 1 244 ? -0.414 7.133 22.031 1 97.44 244 ALA B C 1
ATOM 3728 O O . ALA B 1 244 ? 0.229 6.164 22.453 1 97.44 244 ALA B O 1
ATOM 3729 N N . SER B 1 245 ? 0.237 8.18 21.703 1 98.44 245 SER B N 1
ATOM 3730 C CA . SER B 1 245 ? 1.683 8.289 21.531 1 98.44 245 SER B CA 1
ATOM 3731 C C . SER B 1 245 ? 2.369 8.656 22.844 1 98.44 245 SER B C 1
ATOM 3733 O O . SER B 1 245 ? 2.016 9.656 23.484 1 98.44 245 SER B O 1
ATOM 3735 N N . PRO B 1 246 ? 3.408 7.926 23.234 1 97.75 246 PRO B N 1
ATOM 3736 C CA . PRO B 1 246 ? 4.25 8.359 24.344 1 97.75 246 PRO B CA 1
ATOM 3737 C C . PRO B 1 246 ? 5.141 9.547 23.984 1 97.75 246 PRO B C 1
ATOM 3739 O O . PRO B 1 246 ? 5.535 10.32 24.875 1 97.75 246 PRO B O 1
ATOM 3742 N N . TYR B 1 247 ? 5.418 9.703 22.703 1 98.44 247 TYR B N 1
ATOM 3743 C CA . TYR B 1 247 ? 6.352 10.727 22.25 1 98.44 247 TYR B CA 1
ATOM 3744 C C . TYR B 1 247 ? 5.656 12.078 22.109 1 98.44 247 TYR B C 1
ATOM 3746 O O . TYR B 1 247 ? 6.262 13.117 22.359 1 98.44 247 TYR B O 1
ATOM 3754 N N . LEU B 1 248 ? 4.418 12.055 21.688 1 98.44 248 LEU B N 1
ATOM 3755 C CA . LEU B 1 248 ? 3.652 13.281 21.469 1 98.44 248 LEU B CA 1
ATOM 3756 C C . LEU B 1 248 ? 2.875 13.656 22.719 1 98.44 248 LEU B C 1
ATOM 3758 O O . LEU B 1 248 ? 2.551 12.797 23.547 1 98.44 248 LEU B O 1
ATOM 3762 N N . GLN B 1 249 ? 2.602 14.969 22.828 1 96.81 249 GLN B N 1
ATOM 3763 C CA . GLN B 1 249 ? 1.869 15.516 23.969 1 96.81 249 GLN B CA 1
ATOM 3764 C C . GLN B 1 249 ? 0.716 16.406 23.516 1 96.81 249 GLN B C 1
ATOM 3766 O O . GLN B 1 249 ? 0.737 16.922 22.406 1 96.81 249 GLN B O 1
ATOM 3771 N N . SER B 1 250 ? -0.177 16.531 24.453 1 94.62 250 SER B N 1
ATOM 3772 C CA . SER B 1 250 ? -1.32 17.391 24.156 1 94.62 250 SER B CA 1
ATOM 3773 C C . SER B 1 250 ? -0.874 18.781 23.766 1 94.62 250 SER B C 1
ATOM 3775 O O . SER B 1 250 ? -1.516 19.438 22.938 1 94.62 250 SER B O 1
ATOM 3777 N N . ALA B 1 251 ? 0.206 19.219 24.281 1 94.25 251 ALA B N 1
ATOM 3778 C CA . ALA B 1 251 ? 0.731 20.562 24.016 1 94.25 251 ALA B CA 1
ATOM 3779 C C . ALA B 1 251 ? 1.242 20.688 22.578 1 94.25 251 ALA B C 1
ATOM 3781 O O . ALA B 1 251 ? 1.457 21.797 22.078 1 94.25 251 ALA B O 1
ATOM 3782 N N . ASP B 1 252 ? 1.365 19.578 21.922 1 95.25 252 ASP B N 1
ATOM 3783 C CA . ASP B 1 252 ? 1.838 19.594 20.547 1 95.25 252 ASP B CA 1
ATOM 3784 C C . ASP B 1 252 ? 0.71 19.953 19.578 1 95.25 252 ASP B C 1
ATOM 3786 O O . ASP B 1 252 ? 0.955 20.219 18.391 1 95.25 252 ASP B O 1
ATOM 3790 N N . ILE B 1 253 ? -0.513 19.938 20.094 1 96.62 253 ILE B N 1
ATOM 3791 C CA . ILE B 1 253 ? -1.674 20.297 19.281 1 96.62 253 ILE B CA 1
ATOM 3792 C C . ILE B 1 253 ? -1.934 21.797 19.406 1 96.62 253 ILE B C 1
ATOM 3794 O O . ILE B 1 253 ? -2.096 22.328 20.516 1 96.62 253 ILE B O 1
ATOM 3798 N N . VAL B 1 254 ? -1.976 22.453 18.281 1 94.06 254 VAL B N 1
ATOM 3799 C CA . VAL B 1 254 ? -2.27 23.875 18.312 1 94.06 254 VAL B CA 1
ATOM 3800 C C . VAL B 1 254 ? -3.773 24.094 18.156 1 94.06 254 VAL B C 1
ATOM 3802 O O . VAL B 1 254 ? -4.465 23.297 17.516 1 94.06 254 VAL B O 1
ATOM 3805 N N . GLU B 1 255 ? -4.266 25.109 18.828 1 86.56 255 GLU B N 1
ATOM 3806 C CA . GLU B 1 255 ? -5.68 25.453 18.766 1 86.56 255 GLU B CA 1
ATOM 3807 C C . GLU B 1 255 ? -5.98 26.359 17.578 1 86.56 255 GLU B C 1
ATOM 3809 O O . GLU B 1 255 ? -6.355 27.516 17.75 1 86.56 255 GLU B O 1
ATOM 3814 N N . ARG B 1 256 ? -5.543 25.984 16.5 1 78.12 256 ARG B N 1
ATOM 3815 C CA . ARG B 1 256 ? -5.801 26.781 15.305 1 78.12 256 ARG B CA 1
ATOM 3816 C C . ARG B 1 256 ? -6.156 25.906 14.117 1 78.12 256 ARG B C 1
ATOM 3818 O O . ARG B 1 256 ? -5.781 24.734 14.07 1 78.12 256 ARG B O 1
#

Secondary structure (DSSP, 8-state):
-------------------------------------TTSS-------S-B--SSS---EEGGG--STTHHHHHHHHTTEEEETTTEEEEEE--TT--EEEE-GGGS-TT-EEEEEES--SS-SS--EEEEEEEEEEEETTEEEEEEESS--S-PPBPEES---SEEEEEE-GGGPSPEEEEEEEEEEETTEEEEES--B-TT-TTPEEE-TTS-EEEEEEEE---TTS-S-EEEEEHHHHHHH-SS--GGGEE--/---------------------------------------SS-------S-B--SSS---EEGGG--STTHHHHHHHHTTEEEETTTEEEEEE--TT--EEEE-GGGS-TT-EEEEEES--SS-SS--EEEEEEEEEEEETTEEEEEEESS--S-PPBPEES---SEEEEEE-GGGPSPEEEEEEEEEEETTEEEEES--B-TT-TTPEEE-TTS-EEEEEEEE---TTS-S-EEEEEHHHHHHH-SS--GGGEE--

Sequence (512 aa):
MVPRPPGPFITPWGLFLVGTVVLGLAACGTAVPAAPLVCEEPKKPEVSSLWQCGPTLDFTPINSYQGEFADVVQDREDAVVLIDGRCTGTLIEASAGPVVLTAGHCVGLGDRSLLVFNFENEPDGDPLVVEGSVIEQSLAPDYALIQLDALPAVTPVLLTTRASERLAIIQHPRGRPKVIAEGRFLDSCNQLVYYTDLDTLVGSSGAGVLNRQGYLVGIHTDGDCDEKGHGANRGWTVQSIVEASPYLQSADIVERMVPRPPGPFITPWGLFLVGTVVLGLAACGTAVPAAPLVCEEPKKPEVSSLWQCGPTLDFTPINSYQGEFADVVQDREDAVVLIDGRCTGTLIEASAGPVVLTAGHCVGLGDRSLLVFNFENEPDGDPLVVEGSVIEQSLAPDYALIQLDALPAVTPVLLTTRASERLAIIQHPRGRPKVIAEGRFLDSCNQLVYYTDLDTLVGSSGAGVLNRQGYLVGIHTDGDCDEKGHGANRGWTVQSIVEASPYLQSADIVER